Protein AF-F0X0L8-F1 (afdb_monomer)

Mean predicted aligned error: 12.53 Å

Organism: NCBI:txid890382

pLDDT: mean 79.62, std 27.13, range [22.81, 98.81]

Structure (mmCIF, N/CA/C/O backbone):
data_AF-F0X0L8-F1
#
_entry.id   AF-F0X0L8-F1
#
loop_
_atom_site.group_PDB
_atom_site.id
_atom_site.type_symbol
_atom_site.label_atom_id
_atom_site.label_alt_id
_atom_site.label_comp_id
_atom_site.label_asym_id
_atom_site.label_entity_id
_atom_site.label_seq_id
_atom_site.pdbx_PDB_ins_code
_atom_site.Cartn_x
_atom_site.Cartn_y
_atom_site.Cartn_z
_atom_site.occupancy
_atom_site.B_iso_or_equiv
_atom_site.auth_seq_id
_atom_site.auth_comp_id
_atom_site.auth_asym_id
_atom_site.auth_atom_id
_atom_site.pdbx_PDB_model_num
ATOM 1 N N . MET A 1 1 ? -3.063 -0.002 -19.877 1.00 47.66 1 MET A N 1
ATOM 2 C CA . MET A 1 1 ? -3.291 -0.248 -18.435 1.00 47.66 1 MET A CA 1
ATOM 3 C C . MET A 1 1 ? -3.030 1.032 -17.663 1.00 47.66 1 MET A C 1
ATOM 5 O O . MET A 1 1 ? -2.206 1.829 -18.097 1.00 47.66 1 MET A O 1
ATOM 9 N N . HIS A 1 2 ? -3.785 1.266 -16.589 1.00 59.00 2 HIS A N 1
ATOM 10 C CA . HIS A 1 2 ? -3.828 2.548 -15.883 1.00 59.00 2 HIS A CA 1
ATOM 11 C C . HIS A 1 2 ? -3.163 2.457 -14.509 1.00 59.00 2 HIS A C 1
ATOM 13 O O . HIS A 1 2 ? -3.175 1.407 -13.874 1.00 59.00 2 HIS A O 1
ATOM 19 N N . GLN A 1 3 ? -2.627 3.589 -14.055 1.00 77.38 3 GLN A N 1
ATOM 20 C CA . GLN A 1 3 ? -2.210 3.809 -12.673 1.00 77.38 3 GLN A CA 1
ATOM 21 C C . GLN A 1 3 ? -3.368 3.489 -11.712 1.00 77.38 3 GLN A C 1
ATOM 23 O O . GLN A 1 3 ? -4.482 3.968 -11.921 1.00 77.38 3 GLN A O 1
ATOM 28 N N . LEU A 1 4 ? -3.102 2.710 -10.660 1.00 84.19 4 LEU A N 1
ATOM 29 C CA . LEU A 1 4 ? -4.061 2.517 -9.571 1.00 84.19 4 LEU A CA 1
ATOM 30 C C . LEU A 1 4 ? -4.124 3.794 -8.725 1.00 84.19 4 LEU A C 1
ATOM 32 O O . LEU A 1 4 ? -3.080 4.292 -8.303 1.00 84.19 4 LEU A O 1
ATOM 36 N N . PHE A 1 5 ? -5.339 4.287 -8.485 1.00 86.12 5 PHE A N 1
ATOM 37 C CA . PHE A 1 5 ? -5.634 5.357 -7.531 1.00 86.12 5 PHE A CA 1
ATOM 38 C C . PHE A 1 5 ? -6.373 4.732 -6.348 1.00 86.12 5 PHE A C 1
ATOM 40 O O . PHE A 1 5 ? -7.517 4.298 -6.483 1.00 86.12 5 PHE A O 1
ATOM 47 N N . LEU A 1 6 ? -5.682 4.607 -5.221 1.00 89.00 6 LEU A N 1
ATOM 48 C CA . LEU A 1 6 ? -6.139 3.902 -4.025 1.00 89.00 6 LEU A CA 1
ATOM 49 C C . LEU A 1 6 ? -6.796 4.849 -3.019 1.00 89.00 6 LEU A C 1
ATOM 51 O O . LEU A 1 6 ? -7.653 4.420 -2.247 1.00 89.00 6 LEU A O 1
ATOM 55 N N . TYR A 1 7 ? -6.420 6.129 -3.020 1.00 89.62 7 TYR A N 1
ATOM 56 C CA . TYR A 1 7 ? -7.017 7.114 -2.119 1.00 89.62 7 TYR A CA 1
ATOM 57 C C . TYR A 1 7 ? -8.401 7.552 -2.623 1.00 89.62 7 TYR A C 1
ATOM 59 O O . TYR A 1 7 ? -8.511 8.054 -3.744 1.00 89.62 7 TYR A O 1
ATOM 67 N N . PRO A 1 8 ? -9.473 7.371 -1.827 1.00 84.69 8 PRO A N 1
ATOM 68 C CA . PRO A 1 8 ? -10.796 7.864 -2.196 1.00 84.69 8 PRO A CA 1
ATOM 69 C C . PRO A 1 8 ? -10.827 9.402 -2.126 1.00 84.69 8 PRO A C 1
ATOM 71 O O . PRO A 1 8 ? -10.055 9.983 -1.358 1.00 84.69 8 PRO A O 1
ATOM 74 N N . PRO A 1 9 ? -11.731 10.091 -2.850 1.00 82.25 9 PRO A N 1
ATOM 75 C CA . PRO A 1 9 ? -11.804 11.556 -2.853 1.00 82.25 9 PRO A CA 1
ATOM 76 C C . PRO A 1 9 ? -11.872 12.181 -1.462 1.00 82.25 9 PRO A C 1
ATOM 78 O O . PRO A 1 9 ? -11.223 13.195 -1.209 1.00 82.25 9 PRO A O 1
ATOM 81 N N . SER A 1 10 ? -12.603 11.556 -0.533 1.00 83.00 10 SER A N 1
ATOM 82 C CA . SER A 1 10 ? -12.678 12.018 0.857 1.00 83.00 10 SER A CA 1
ATOM 83 C C . SER A 1 10 ? -11.323 12.115 1.555 1.00 83.00 10 SER A C 1
ATOM 85 O O . SER A 1 10 ? -11.153 12.955 2.435 1.00 83.00 10 SER A O 1
ATOM 87 N N . ALA A 1 11 ? -10.333 11.308 1.163 1.00 83.50 11 ALA A N 1
ATOM 88 C CA . ALA A 1 11 ? -8.989 11.382 1.729 1.00 83.50 11 ALA A CA 1
ATOM 89 C C . ALA A 1 11 ? -8.299 12.724 1.423 1.00 83.50 11 ALA A C 1
ATOM 91 O O . ALA A 1 11 ? -7.366 13.114 2.123 1.00 83.50 11 ALA A O 1
ATOM 92 N N . HIS A 1 12 ? -8.782 13.456 0.417 1.00 76.50 12 HIS A N 1
ATOM 93 C CA . HIS A 1 12 ? -8.255 14.752 0.012 1.00 76.50 12 HIS A CA 1
ATOM 94 C C . HIS A 1 12 ? -9.034 15.942 0.599 1.00 76.50 12 HIS A C 1
ATOM 96 O O . HIS A 1 12 ? -8.655 17.090 0.368 1.00 76.50 12 HIS A O 1
ATOM 102 N N . ILE A 1 13 ? -10.091 15.709 1.390 1.00 70.50 13 ILE A N 1
ATOM 103 C CA . ILE A 1 13 ? -10.924 16.771 1.989 1.00 70.50 13 ILE A CA 1
ATOM 104 C C . ILE A 1 13 ? -10.069 17.791 2.752 1.00 70.50 13 ILE A C 1
ATOM 106 O O . ILE A 1 13 ? -10.220 18.998 2.563 1.00 70.50 13 ILE A O 1
ATOM 110 N N . SER A 1 14 ? -9.132 17.314 3.578 1.00 61.66 14 SER A N 1
ATOM 111 C CA . SER A 1 14 ? -8.231 18.176 4.357 1.00 61.66 14 SER A CA 1
ATOM 112 C C . SER A 1 14 ? -7.209 18.914 3.487 1.00 61.66 14 SER A C 1
ATOM 114 O O . SER A 1 14 ? -6.734 19.986 3.860 1.00 61.66 14 SER A O 1
ATOM 116 N N . MET A 1 15 ? -6.873 18.364 2.317 1.00 61.16 15 MET A N 1
ATOM 117 C CA . MET A 1 15 ? -5.943 18.970 1.367 1.00 61.16 15 MET A CA 1
ATOM 118 C C . MET A 1 15 ? -6.592 20.119 0.591 1.00 61.16 15 MET A C 1
ATOM 120 O O . MET A 1 15 ? -5.926 21.128 0.360 1.00 61.16 15 MET A O 1
ATOM 124 N N . TYR A 1 16 ? -7.868 19.981 0.227 1.00 63.75 16 TYR A N 1
ATOM 125 C CA . TYR A 1 16 ? -8.598 20.950 -0.597 1.00 63.75 16 TYR A CA 1
ATOM 126 C C . TYR A 1 16 ? -9.568 21.845 0.185 1.00 63.75 16 TYR A C 1
ATOM 128 O O . TYR A 1 16 ? -10.269 22.651 -0.423 1.00 63.75 16 TYR A O 1
ATOM 136 N N . ASN A 1 17 ? -9.608 21.727 1.517 1.00 64.94 17 ASN A N 1
ATOM 137 C CA . ASN A 1 17 ? -10.509 22.481 2.396 1.00 64.94 17 ASN A CA 1
ATOM 138 C C . ASN A 1 17 ? -11.982 22.409 1.939 1.00 64.94 17 ASN A C 1
ATOM 140 O O . ASN A 1 17 ? -12.717 23.398 1.978 1.00 64.94 17 ASN A O 1
ATOM 144 N N . THR A 1 18 ? -12.393 21.243 1.436 1.00 67.19 18 THR A N 1
ATOM 145 C CA . THR A 1 18 ? -13.723 21.041 0.854 1.00 67.19 18 THR A CA 1
ATOM 146 C C . THR A 1 18 ? -14.761 20.869 1.968 1.00 67.19 18 THR A C 1
ATOM 148 O O . THR A 1 18 ? -14.541 20.038 2.853 1.00 67.19 18 THR A O 1
ATOM 151 N N . PRO A 1 19 ? -15.894 21.601 1.947 1.00 70.00 19 PRO A N 1
ATOM 152 C CA . PRO A 1 19 ? -16.984 21.376 2.891 1.00 70.00 19 PRO A CA 1
ATOM 153 C C . PRO A 1 19 ? -17.473 19.925 2.837 1.00 70.00 19 PRO A C 1
ATOM 155 O O . PRO A 1 19 ? -17.681 19.374 1.755 1.00 70.00 19 PRO A O 1
ATOM 158 N N . VAL A 1 20 ? -17.648 19.299 4.002 1.00 77.00 20 VAL A N 1
ATOM 159 C CA . VAL A 1 20 ? -18.110 17.910 4.094 1.00 77.00 20 VAL A CA 1
ATOM 160 C C . VAL A 1 20 ? -19.598 17.891 4.394 1.00 77.00 20 VAL A C 1
ATOM 162 O O . VAL A 1 20 ? -20.040 18.373 5.433 1.00 77.00 20 VAL A O 1
ATOM 165 N N . GLU A 1 21 ? -20.369 17.299 3.491 1.00 81.81 21 GLU A N 1
ATOM 166 C CA . GLU A 1 21 ? -21.766 16.967 3.744 1.00 81.81 21 GLU A CA 1
ATOM 167 C C . GLU A 1 21 ? -21.885 15.550 4.312 1.00 81.81 21 GLU A C 1
ATOM 169 O O . GLU A 1 21 ? -21.202 14.613 3.868 1.00 81.81 21 GLU A O 1
ATOM 174 N N . TYR A 1 22 ? -22.780 15.397 5.289 1.00 89.19 22 TYR A N 1
ATOM 175 C CA . TYR A 1 22 ? -23.050 14.134 5.966 1.00 89.19 22 TYR A CA 1
ATOM 176 C C . TYR A 1 22 ? -24.507 13.743 5.773 1.00 89.19 22 TYR A C 1
ATOM 178 O O . TYR A 1 22 ? -25.418 14.521 6.049 1.00 89.19 22 TYR A O 1
ATOM 186 N N . SER A 1 23 ? -24.727 12.515 5.310 1.00 92.69 23 SER A N 1
ATOM 187 C CA . SER A 1 23 ? -26.069 11.953 5.231 1.00 92.69 23 SER A CA 1
ATOM 188 C C . SER A 1 23 ? -26.550 11.500 6.618 1.00 92.69 23 SER A C 1
ATOM 190 O O . SER A 1 23 ? -25.725 11.185 7.484 1.00 92.69 23 SER A O 1
ATOM 192 N N . PRO A 1 24 ? -27.872 11.349 6.826 1.00 95.50 24 PRO A N 1
ATOM 193 C CA . PRO A 1 24 ? -28.408 10.779 8.064 1.00 95.50 24 PRO A CA 1
ATOM 194 C C . PRO A 1 24 ? -27.833 9.395 8.405 1.00 95.50 24 PRO A C 1
ATOM 196 O O . PRO A 1 24 ? -27.699 9.048 9.577 1.00 95.50 24 PRO A O 1
ATOM 199 N N . ALA A 1 25 ? -27.450 8.608 7.393 1.00 95.31 25 ALA A N 1
ATOM 200 C CA . ALA A 1 25 ? -26.812 7.309 7.590 1.00 95.31 25 ALA A CA 1
ATOM 201 C C . ALA A 1 25 ? -25.415 7.434 8.226 1.00 95.31 25 ALA A C 1
ATOM 203 O O . ALA A 1 25 ? -25.064 6.622 9.081 1.00 95.31 25 ALA A O 1
ATOM 204 N N . ILE A 1 26 ? -24.640 8.469 7.870 1.00 96.25 26 ILE A N 1
ATOM 205 C CA . ILE A 1 26 ? -23.345 8.748 8.510 1.00 96.25 26 ILE A CA 1
ATOM 206 C C . ILE A 1 26 ? -23.554 9.120 9.981 1.00 96.25 26 ILE A C 1
ATOM 208 O O . ILE A 1 26 ? -22.886 8.561 10.851 1.00 96.25 26 ILE A O 1
ATOM 212 N N . ASP A 1 27 ? -24.505 10.013 10.274 1.00 96.50 27 ASP A N 1
ATOM 213 C CA . ASP A 1 27 ? -24.836 10.391 11.654 1.00 96.50 27 ASP A CA 1
ATOM 214 C C . ASP A 1 27 ? -25.256 9.168 12.484 1.00 96.50 27 ASP A C 1
ATOM 216 O O . ASP A 1 27 ? -24.790 8.971 13.611 1.00 96.50 27 ASP A O 1
ATOM 220 N N . GLN A 1 28 ? -26.092 8.299 11.911 1.00 96.81 28 GLN A N 1
ATOM 221 C CA . GLN A 1 28 ? -26.521 7.064 12.557 1.00 96.81 28 GLN A CA 1
ATOM 222 C C . GLN A 1 28 ? -25.344 6.114 12.819 1.00 96.81 28 GLN A C 1
ATOM 224 O O . GLN A 1 28 ? -25.241 5.567 13.920 1.00 96.81 28 GLN A O 1
ATOM 229 N N . ALA A 1 29 ? -24.442 5.927 11.851 1.00 97.62 29 ALA A N 1
ATOM 230 C CA . ALA A 1 29 ? -23.253 5.093 12.020 1.00 97.62 29 ALA A CA 1
ATOM 231 C C . ALA A 1 29 ? -22.356 5.624 13.152 1.00 97.62 29 ALA A C 1
ATOM 2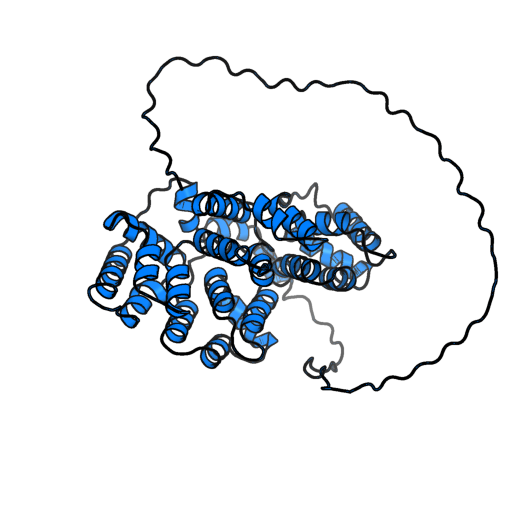33 O O . ALA A 1 29 ? -21.948 4.862 14.030 1.00 97.62 29 ALA A O 1
ATOM 234 N N . VAL A 1 30 ? -22.132 6.941 13.213 1.00 97.88 30 VAL A N 1
ATOM 235 C CA . VAL A 1 30 ? -21.371 7.592 14.293 1.00 97.88 30 VAL A CA 1
ATOM 236 C C . VAL A 1 30 ? -22.008 7.344 15.664 1.00 97.88 30 VAL A C 1
ATOM 238 O O . VAL A 1 30 ? -21.313 6.975 16.615 1.00 97.88 30 VAL A O 1
ATOM 241 N N . GLN A 1 31 ? -23.333 7.463 15.776 1.00 96.81 31 GLN A N 1
ATOM 242 C CA . GLN A 1 31 ? -24.055 7.174 17.020 1.00 96.81 31 GLN A CA 1
ATOM 243 C C . GLN A 1 31 ? -23.997 5.688 17.407 1.00 96.81 31 GLN A C 1
ATOM 245 O O . GLN A 1 31 ? -23.886 5.355 18.594 1.00 96.81 31 GLN A O 1
ATOM 250 N N . GLN A 1 32 ? -24.058 4.779 16.429 1.00 97.12 32 GLN A N 1
ATOM 251 C CA . GLN A 1 32 ? -23.905 3.342 16.659 1.00 97.12 32 GLN A CA 1
ATOM 252 C C . GLN A 1 32 ? -22.510 3.007 17.188 1.00 97.12 32 GLN A C 1
ATOM 254 O O . GLN A 1 32 ? -22.415 2.268 18.166 1.00 97.12 32 GLN A O 1
ATOM 259 N N . ILE A 1 33 ? -21.459 3.595 16.610 1.00 97.31 33 ILE A N 1
ATOM 260 C CA . ILE A 1 33 ? -20.072 3.451 17.069 1.00 97.31 33 ILE A CA 1
ATOM 261 C C . ILE A 1 33 ? -19.920 3.982 18.496 1.00 97.31 33 ILE A C 1
ATOM 263 O O . ILE A 1 33 ? -19.405 3.285 19.372 1.00 97.31 33 ILE A O 1
ATOM 267 N N . TYR A 1 34 ? -20.424 5.190 18.768 1.00 95.19 34 TYR A N 1
ATOM 268 C CA . TYR A 1 34 ? -20.374 5.773 20.109 1.00 95.19 34 TYR A CA 1
ATOM 269 C C . TYR A 1 34 ? -21.048 4.865 21.146 1.00 95.19 34 TYR A C 1
ATOM 271 O O . TYR A 1 34 ? -20.500 4.621 22.224 1.00 95.19 34 TYR A O 1
ATOM 279 N N . SER A 1 35 ? -22.216 4.322 20.795 1.00 95.00 35 SER A N 1
ATOM 280 C CA . SER A 1 35 ? -22.971 3.401 21.645 1.00 95.00 35 SER A CA 1
ATOM 281 C C . SER A 1 35 ? -22.242 2.073 21.860 1.00 95.00 35 SER A C 1
ATOM 283 O O . SER A 1 35 ? -22.194 1.595 22.990 1.00 95.00 35 SER A O 1
ATOM 285 N N . ALA A 1 36 ? -21.640 1.505 20.810 1.00 95.81 36 ALA A N 1
ATOM 286 C CA . ALA A 1 36 ? -20.872 0.260 20.881 1.00 95.81 36 ALA A CA 1
ATOM 287 C C . ALA A 1 36 ? -19.652 0.374 21.809 1.00 95.81 36 ALA A C 1
ATOM 289 O O . ALA A 1 36 ? -19.207 -0.614 22.384 1.00 95.81 36 ALA A O 1
ATOM 290 N N . CYS A 1 37 ? -19.130 1.586 21.995 1.00 93.75 37 CYS A N 1
ATOM 291 C CA . CYS A 1 37 ? -17.997 1.864 22.869 1.00 93.75 37 CYS A CA 1
ATOM 292 C C . CYS A 1 37 ? -18.387 2.438 24.252 1.00 93.75 37 CYS A C 1
ATOM 294 O O . CYS A 1 37 ? -17.522 2.999 24.947 1.00 93.75 37 CYS A O 1
ATOM 296 N N . LYS A 1 38 ? -19.663 2.369 24.658 1.00 91.06 38 LYS A N 1
ATOM 297 C CA . LYS A 1 38 ? -20.148 2.874 25.955 1.00 91.06 38 LYS A CA 1
ATOM 298 C C . LYS A 1 38 ? -19.980 1.818 27.059 1.00 91.06 38 LYS A C 1
ATOM 300 O O . LYS A 1 38 ? -20.275 0.652 26.85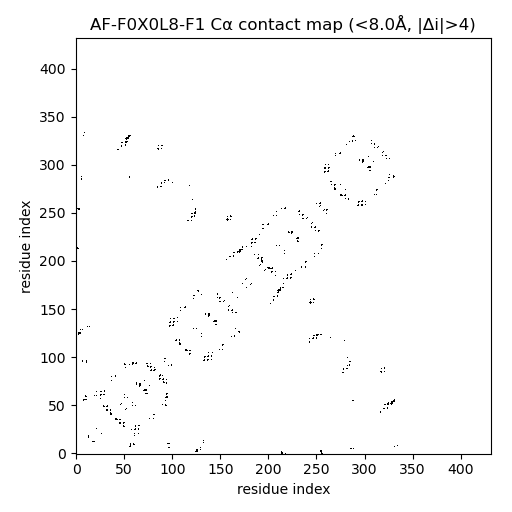2 1.00 91.06 38 LYS A O 1
ATOM 305 N N . GLY A 1 39 ? -19.565 2.242 28.258 1.00 86.69 39 GLY A N 1
ATOM 306 C CA . GLY A 1 39 ? -19.436 1.361 29.431 1.00 86.69 39 GLY A CA 1
ATOM 307 C C . GLY A 1 39 ? -18.123 0.571 29.489 1.00 86.69 39 GLY A C 1
ATOM 308 O O . GLY A 1 39 ? -17.138 0.950 28.847 1.00 86.69 39 GLY A O 1
ATOM 309 N N . PHE A 1 40 ? -18.100 -0.490 30.301 1.00 81.44 40 PHE A N 1
ATOM 310 C CA . PHE A 1 40 ? -16.988 -1.441 30.381 1.00 81.44 40 PHE A CA 1
ATOM 311 C C . PHE A 1 40 ? -17.096 -2.443 29.223 1.00 81.44 40 PHE A C 1
ATOM 313 O O . PHE A 1 40 ? -18.139 -3.062 29.048 1.00 81.44 40 PHE A O 1
ATOM 320 N N . GLY A 1 41 ? -16.032 -2.577 28.428 1.00 86.81 41 GLY A N 1
ATOM 321 C CA . GLY A 1 41 ? -16.027 -3.380 27.199 1.00 86.81 41 GLY A CA 1
ATOM 322 C C . GLY A 1 41 ? -16.401 -2.605 25.928 1.00 86.81 41 GLY A C 1
ATOM 323 O O . GLY A 1 41 ? -16.420 -1.362 25.920 1.00 86.81 41 GLY A O 1
ATOM 324 N N . THR A 1 42 ? -16.645 -3.379 24.867 1.00 94.19 42 THR A N 1
ATOM 325 C CA . THR A 1 42 ? -16.990 -2.948 23.505 1.00 94.19 42 THR A CA 1
ATOM 326 C C . THR A 1 42 ? -17.968 -3.962 22.904 1.00 94.19 42 THR A C 1
ATOM 328 O O . THR A 1 42 ? -17.788 -5.155 23.097 1.00 94.19 42 THR A O 1
ATOM 331 N N . ASP A 1 43 ? -18.996 -3.508 22.186 1.00 96.56 43 ASP A N 1
ATOM 332 C CA . ASP A 1 43 ? -19.860 -4.375 21.370 1.00 96.56 43 ASP A CA 1
ATOM 333 C C . ASP A 1 43 ? -19.228 -4.548 19.980 1.00 96.56 43 ASP A C 1
ATOM 335 O O . ASP A 1 43 ? -19.427 -3.723 19.081 1.00 96.56 43 ASP A O 1
ATOM 339 N N . GLU A 1 44 ? -18.409 -5.592 19.807 1.00 97.38 44 GLU A N 1
ATOM 340 C CA . GLU A 1 44 ? -17.635 -5.790 18.578 1.00 97.38 44 GLU A CA 1
ATOM 341 C C . GLU A 1 44 ? -18.533 -6.007 17.359 1.00 97.38 44 GLU A C 1
ATOM 343 O O . GLU A 1 44 ? -18.232 -5.495 16.282 1.00 97.38 44 GLU A O 1
ATOM 348 N N . LYS A 1 45 ? -19.658 -6.716 17.514 1.00 97.25 45 LYS A N 1
ATOM 349 C CA . LYS A 1 45 ? -20.586 -6.989 16.405 1.00 97.25 45 LYS A CA 1
ATOM 350 C C . LYS A 1 45 ? -21.223 -5.708 15.895 1.00 97.25 45 LYS A C 1
ATOM 352 O O . LYS A 1 45 ? -21.249 -5.473 14.687 1.00 97.25 45 LYS A O 1
ATOM 357 N N . ARG A 1 46 ? -21.709 -4.860 16.804 1.00 97.00 46 ARG A N 1
ATOM 358 C CA . ARG A 1 46 ? -22.278 -3.563 16.432 1.00 97.00 46 ARG A CA 1
ATOM 359 C C . ARG A 1 46 ? -21.229 -2.651 15.812 1.00 97.00 46 ARG A C 1
ATOM 361 O O . ARG A 1 46 ? -21.541 -1.938 14.863 1.00 97.00 46 ARG A O 1
ATOM 368 N N . LEU A 1 47 ? -19.995 -2.695 16.312 1.00 97.19 47 LEU A N 1
ATOM 369 C CA . LEU A 1 47 ? -18.899 -1.919 15.749 1.00 97.19 47 LEU A CA 1
ATOM 370 C C . LEU A 1 47 ? -18.566 -2.375 14.319 1.00 97.19 47 LEU A C 1
ATOM 372 O O . LEU A 1 47 ? -18.531 -1.546 13.415 1.00 97.19 47 LEU A O 1
ATOM 376 N N . ILE A 1 48 ? -18.426 -3.686 14.085 1.00 98.44 48 ILE A N 1
ATOM 377 C CA . ILE A 1 48 ? -18.245 -4.265 12.742 1.00 98.44 48 ILE A CA 1
ATOM 378 C C . ILE A 1 48 ? -19.389 -3.838 11.816 1.00 98.44 48 ILE A C 1
ATOM 380 O O . ILE A 1 48 ? -19.133 -3.403 10.694 1.00 98.44 48 ILE A O 1
ATOM 384 N N . GLN A 1 49 ? -20.638 -3.904 12.283 1.00 97.69 49 GLN A N 1
ATOM 385 C CA . GLN A 1 49 ? -21.788 -3.512 11.473 1.00 97.69 49 GLN A CA 1
ATOM 386 C C . GLN A 1 49 ? -21.754 -2.027 11.096 1.00 97.69 49 GLN A C 1
ATOM 388 O O . GLN A 1 49 ? -22.070 -1.694 9.957 1.00 97.69 49 GLN A O 1
ATOM 393 N N . ALA A 1 50 ? -21.363 -1.148 12.020 1.00 97.50 50 ALA A N 1
ATOM 394 C CA . ALA A 1 50 ? -21.403 0.296 11.812 1.00 97.50 50 ALA A CA 1
ATOM 395 C C . ALA A 1 50 ? -20.298 0.821 10.879 1.00 97.50 50 ALA A C 1
ATOM 397 O O . ALA A 1 50 ? -20.534 1.791 10.163 1.00 97.50 50 ALA A O 1
ATOM 398 N N . ILE A 1 51 ? -19.105 0.209 10.875 1.00 97.00 51 ILE A N 1
ATOM 399 C CA . ILE A 1 51 ? -17.962 0.702 10.078 1.00 97.00 51 ILE A CA 1
ATOM 400 C C . ILE A 1 51 ? -17.329 -0.354 9.163 1.00 97.00 51 ILE A C 1
ATOM 402 O O . ILE A 1 51 ? -16.945 -0.045 8.035 1.00 97.00 51 ILE A O 1
ATOM 406 N N . GLY A 1 52 ? -17.264 -1.616 9.591 1.00 97.50 52 GLY A N 1
ATOM 407 C CA . GLY A 1 52 ? -16.669 -2.708 8.813 1.00 97.50 52 GLY A CA 1
ATOM 408 C C . GLY A 1 52 ? -17.407 -2.983 7.503 1.00 97.50 52 GLY A C 1
ATOM 409 O O . GLY A 1 52 ? -16.770 -3.259 6.495 1.00 97.50 52 GLY A O 1
ATOM 410 N N . THR A 1 53 ? -18.727 -2.811 7.479 1.00 97.00 53 THR A N 1
ATOM 411 C CA . THR A 1 53 ? -19.572 -3.041 6.289 1.00 97.00 53 THR A CA 1
ATOM 412 C C . THR A 1 53 ? -19.620 -1.864 5.310 1.00 97.00 53 THR A C 1
ATOM 414 O O . THR A 1 53 ? -20.323 -1.930 4.307 1.00 97.00 53 THR A O 1
ATOM 417 N N . GLN A 1 54 ? -18.916 -0.770 5.607 1.00 96.12 54 GLN A N 1
ATOM 418 C CA . GLN A 1 54 ? -18.985 0.476 4.843 1.00 96.12 54 GLN A CA 1
ATOM 419 C C . GLN A 1 54 ? -17.866 0.564 3.795 1.00 96.12 54 GLN A C 1
ATOM 421 O O . GLN A 1 54 ? -16.794 -0.022 3.967 1.00 96.12 54 GLN A O 1
ATOM 426 N N . SER A 1 55 ? -18.099 1.320 2.721 1.00 94.00 55 SER A N 1
ATOM 427 C CA . SER A 1 55 ? -17.082 1.602 1.700 1.00 94.00 55 SER A CA 1
ATOM 428 C C . SER A 1 55 ? -15.978 2.538 2.232 1.00 94.00 55 SER A C 1
ATOM 430 O O . SER A 1 55 ? -16.210 3.231 3.232 1.00 94.00 55 SER A O 1
ATOM 432 N N . PRO A 1 56 ? -14.787 2.609 1.605 1.00 92.12 56 PRO A N 1
ATOM 433 C CA . PRO A 1 56 ? -13.714 3.496 2.064 1.00 92.12 56 PRO A CA 1
ATOM 434 C C . PRO A 1 56 ? -14.116 4.980 2.139 1.00 92.12 56 PRO A C 1
ATOM 436 O O . PRO A 1 56 ? -13.851 5.625 3.154 1.00 92.12 56 PRO A O 1
ATOM 439 N N . GLU A 1 57 ? -14.825 5.513 1.140 1.00 91.44 57 GLU A N 1
ATOM 440 C CA . GLU A 1 57 ? -15.365 6.883 1.159 1.00 91.44 57 GLU A CA 1
ATOM 441 C C . GLU A 1 57 ? -16.296 7.110 2.358 1.00 91.44 57 GLU A C 1
ATOM 443 O O . GLU A 1 57 ? -16.202 8.115 3.069 1.00 91.44 57 GLU A O 1
ATOM 448 N N . THR A 1 58 ? -17.185 6.149 2.615 1.00 93.62 58 THR A N 1
ATOM 449 C CA . THR A 1 58 ? -18.158 6.228 3.708 1.00 93.62 58 THR A CA 1
ATOM 450 C C . THR A 1 58 ? -17.461 6.188 5.069 1.00 93.62 58 THR A C 1
ATOM 452 O O . THR A 1 58 ? -17.787 6.984 5.951 1.00 93.62 58 THR A O 1
ATOM 455 N N . ARG A 1 59 ? -16.452 5.325 5.244 1.00 95.06 59 ARG A N 1
ATOM 456 C CA . ARG A 1 59 ? -15.652 5.246 6.479 1.00 95.06 59 ARG A CA 1
ATOM 457 C C . ARG A 1 59 ? -14.905 6.542 6.773 1.00 95.06 59 ARG A C 1
ATOM 459 O O . ARG A 1 59 ? -14.923 7.003 7.913 1.00 95.06 59 ARG A O 1
ATOM 466 N N . ASN A 1 60 ? -14.322 7.171 5.754 1.00 92.12 60 ASN A N 1
ATOM 467 C CA . ASN A 1 60 ? -13.653 8.462 5.914 1.00 92.12 60 ASN A CA 1
ATOM 468 C C . ASN A 1 60 ? -14.627 9.546 6.392 1.00 92.12 60 ASN A C 1
ATOM 470 O O . ASN A 1 60 ? -14.303 10.319 7.295 1.00 92.12 60 ASN A O 1
ATOM 474 N N . ARG A 1 61 ? -15.848 9.573 5.844 1.00 92.69 61 ARG A N 1
ATOM 475 C CA . ARG A 1 61 ? -16.902 10.502 6.283 1.00 92.69 61 ARG A CA 1
ATOM 476 C C . ARG A 1 61 ? -17.375 10.213 7.703 1.00 92.69 61 ARG A C 1
ATOM 478 O O . ARG A 1 61 ? -17.572 11.152 8.466 1.00 92.69 61 ARG A O 1
ATOM 485 N N . ILE A 1 62 ? -17.499 8.942 8.089 1.00 95.56 62 ILE A N 1
ATOM 486 C CA . ILE A 1 62 ? -17.791 8.547 9.476 1.00 95.56 62 ILE A CA 1
ATOM 487 C C . ILE A 1 62 ? -16.703 9.064 10.424 1.00 95.56 62 ILE A C 1
ATOM 489 O O . ILE A 1 62 ? -17.025 9.653 11.455 1.00 95.56 62 ILE A O 1
ATOM 493 N N . ALA A 1 63 ? -15.424 8.887 10.081 1.00 94.25 63 ALA A N 1
ATOM 494 C CA . ALA A 1 63 ? -14.309 9.354 10.902 1.00 94.25 63 ALA A CA 1
ATOM 495 C C . ALA A 1 63 ? -14.308 10.886 11.058 1.00 94.25 63 ALA A C 1
ATOM 497 O O . ALA A 1 63 ? -14.195 11.390 12.181 1.00 94.25 63 ALA A O 1
ATOM 498 N N . ALA A 1 64 ? -14.507 11.621 9.958 1.00 91.75 64 ALA A N 1
ATOM 499 C CA . ALA A 1 64 ? -14.622 13.080 9.967 1.00 91.75 64 ALA A CA 1
ATOM 500 C C . ALA A 1 64 ? -15.812 13.550 10.821 1.00 91.75 64 ALA A C 1
ATOM 502 O O . ALA A 1 64 ? -15.654 14.386 11.717 1.00 91.75 64 ALA A O 1
ATOM 503 N N . ARG A 1 65 ? -16.987 12.937 10.634 1.00 94.25 65 ARG A N 1
ATOM 504 C CA . ARG A 1 65 ? -18.192 13.282 11.389 1.00 94.25 65 ARG A CA 1
ATOM 505 C C . ARG A 1 65 ? -18.060 12.990 12.879 1.00 94.25 65 ARG A C 1
ATOM 507 O O . ARG A 1 65 ? -18.487 13.790 13.711 1.00 94.25 65 ARG A O 1
ATOM 514 N N . TYR A 1 66 ? -17.433 11.870 13.235 1.00 95.75 66 TYR A N 1
ATOM 515 C CA . TYR A 1 66 ? -17.158 11.527 14.628 1.00 95.75 66 TYR A CA 1
ATOM 516 C C . TYR A 1 66 ? -16.311 12.614 15.309 1.00 95.75 66 TYR A C 1
ATOM 518 O O . TYR A 1 66 ? -16.623 13.034 16.427 1.00 95.75 66 TYR A O 1
ATOM 526 N N . TYR A 1 67 ? -15.273 13.115 14.628 1.00 92.44 67 TYR A N 1
ATOM 527 C CA . TYR A 1 67 ? -14.459 14.215 15.143 1.00 92.44 67 TYR A CA 1
ATOM 528 C C . TYR A 1 67 ? -15.280 15.497 15.328 1.00 92.44 67 TYR A C 1
ATOM 530 O O . TYR A 1 67 ? -15.171 16.147 16.367 1.00 92.44 67 TYR A O 1
ATOM 538 N N . GLU A 1 68 ? -16.145 15.854 14.378 1.00 92.69 68 GLU A N 1
ATOM 539 C CA . GLU A 1 68 ? -16.999 17.038 14.509 1.00 92.69 68 GLU A CA 1
ATOM 540 C C . GLU A 1 68 ? -17.935 16.971 15.717 1.00 92.69 68 GLU A C 1
ATOM 542 O O . GLU A 1 68 ? -18.065 17.970 16.432 1.00 92.69 68 GLU A O 1
ATOM 547 N N . MET A 1 69 ? -18.551 15.810 15.955 1.00 94.44 69 MET A N 1
ATOM 548 C CA . MET A 1 69 ? -19.528 15.613 17.028 1.00 94.44 69 MET A CA 1
ATOM 549 C C . MET A 1 69 ? -18.881 15.512 18.413 1.00 94.44 69 MET A C 1
ATOM 551 O O . MET A 1 69 ? -19.432 16.027 19.383 1.00 94.44 69 MET A O 1
ATOM 555 N N . TYR A 1 70 ? -17.718 14.862 18.523 1.00 94.50 70 TYR A N 1
ATOM 556 C CA . TYR A 1 70 ? -17.117 14.523 19.821 1.00 94.50 70 TYR A CA 1
ATOM 557 C C . TYR A 1 70 ? -15.779 15.210 20.106 1.00 94.50 70 TYR A C 1
ATOM 559 O O . TYR A 1 70 ? -15.222 15.030 21.190 1.00 94.50 70 TYR A O 1
ATOM 567 N N . LYS A 1 71 ? -15.254 15.983 19.149 1.00 94.19 71 LYS A N 1
ATOM 568 C CA . LYS A 1 71 ? -13.975 16.714 19.230 1.00 94.19 71 LYS A CA 1
ATOM 569 C C . LYS A 1 71 ? -12.782 15.826 19.599 1.00 94.19 71 LYS A C 1
ATOM 571 O O . LYS A 1 71 ? -11.832 16.276 20.236 1.00 94.19 71 LYS A O 1
ATOM 576 N N . LYS A 1 72 ? -12.841 14.549 19.211 1.00 93.31 72 LYS A N 1
ATOM 577 C CA . LYS A 1 72 ? -11.781 13.547 19.389 1.00 93.31 72 LYS A CA 1
ATOM 578 C C . LYS A 1 72 ? -11.741 12.614 18.177 1.00 93.31 72 LYS A C 1
ATOM 580 O O . LYS A 1 72 ? -12.817 12.245 17.704 1.00 93.31 72 LYS A O 1
ATOM 585 N N . PRO A 1 73 ? -10.558 12.204 17.688 1.00 93.81 73 PRO A N 1
ATOM 586 C CA . PRO A 1 73 ? -10.460 11.255 16.583 1.00 93.81 73 PRO A CA 1
ATOM 587 C C . PRO A 1 73 ? -11.121 9.915 16.918 1.00 93.81 73 PRO A C 1
ATOM 589 O O . PRO A 1 73 ? -10.980 9.399 18.032 1.00 93.81 73 PRO A O 1
ATOM 592 N N . LEU A 1 74 ? -11.816 9.320 15.945 1.00 95.75 74 LEU A N 1
ATOM 593 C CA . LEU A 1 74 ? -12.431 8.003 16.124 1.00 95.75 74 LEU A CA 1
ATOM 594 C C . LEU A 1 74 ? -11.374 6.930 16.423 1.00 95.75 74 LEU A C 1
ATOM 596 O O . LEU A 1 74 ? -11.537 6.139 17.351 1.00 95.75 74 LEU A O 1
ATOM 600 N N . ALA A 1 75 ? -10.260 6.941 15.694 1.00 94.62 75 ALA A N 1
ATOM 601 C CA . ALA A 1 75 ? -9.173 5.986 15.880 1.00 94.62 75 ALA A CA 1
ATOM 602 C C . ALA A 1 75 ? -8.595 5.977 17.306 1.00 94.62 75 ALA A C 1
ATOM 604 O O . ALA A 1 75 ? -8.252 4.909 17.810 1.00 94.62 75 ALA A O 1
ATOM 605 N N . ASP A 1 76 ? -8.557 7.122 17.997 1.00 94.44 76 ASP A N 1
ATOM 606 C CA . ASP A 1 76 ? -8.128 7.189 19.400 1.00 94.44 76 ASP A CA 1
ATOM 607 C C . ASP A 1 76 ? -9.128 6.496 20.325 1.00 94.44 76 ASP A C 1
ATOM 609 O O . ASP A 1 76 ? -8.746 5.753 21.233 1.00 94.44 76 ASP A O 1
ATOM 613 N N . LYS A 1 77 ? -10.430 6.690 20.073 1.00 95.25 77 LYS A N 1
ATOM 614 C CA . LYS A 1 77 ? -11.480 5.977 20.804 1.00 95.25 77 LYS A CA 1
ATOM 615 C C . LYS A 1 77 ? -11.353 4.467 20.598 1.00 95.25 77 LYS A C 1
ATOM 617 O O . LYS A 1 77 ? -11.439 3.732 21.582 1.00 95.25 77 LYS A O 1
ATOM 622 N N . ILE A 1 78 ? -11.129 4.019 19.361 1.00 96.69 78 ILE A N 1
ATOM 623 C CA . ILE A 1 78 ? -10.945 2.600 19.031 1.00 96.69 78 ILE A CA 1
ATOM 624 C C . ILE A 1 78 ? -9.702 2.030 19.705 1.00 96.69 78 ILE A C 1
ATOM 626 O O . ILE A 1 78 ? -9.799 0.981 20.332 1.00 96.69 78 ILE A O 1
ATOM 630 N N . LYS A 1 79 ? -8.571 2.739 19.665 1.00 94.88 79 LYS A N 1
ATOM 631 C CA . LYS A 1 79 ? -7.317 2.320 20.308 1.00 94.88 79 LYS A CA 1
ATOM 632 C C . LYS A 1 79 ? -7.470 2.066 21.811 1.00 94.88 79 LYS A C 1
ATOM 634 O O . LYS A 1 79 ? -6.815 1.189 22.357 1.00 94.88 79 LYS A O 1
ATOM 639 N N . ILE A 1 80 ? -8.328 2.832 22.486 1.00 94.56 80 ILE A N 1
ATOM 640 C CA . ILE A 1 80 ? -8.629 2.642 23.915 1.00 94.56 80 ILE A CA 1
ATOM 641 C C . ILE A 1 80 ? -9.549 1.433 24.144 1.00 94.56 80 ILE A C 1
ATOM 643 O O . ILE A 1 80 ? -9.516 0.815 25.205 1.00 94.56 80 ILE A O 1
ATOM 647 N N . LYS A 1 81 ? -10.426 1.135 23.183 1.00 96.06 81 LYS A N 1
ATOM 648 C CA . LYS A 1 81 ? -11.564 0.223 23.351 1.00 96.06 81 LYS A CA 1
ATOM 649 C C . LYS A 1 81 ? -11.372 -1.164 22.762 1.00 96.06 81 LYS A C 1
ATOM 651 O O . LYS A 1 81 ? -12.069 -2.087 23.174 1.00 96.06 81 LYS A O 1
ATOM 656 N N . CYS A 1 82 ? -10.456 -1.304 21.820 1.00 95.44 82 CYS A N 1
ATOM 657 C CA . CYS A 1 82 ? -10.177 -2.543 21.118 1.00 95.44 82 CYS A CA 1
ATOM 658 C C . CYS A 1 82 ? -8.685 -2.865 21.242 1.00 95.44 82 CYS A C 1
ATOM 660 O O . CYS A 1 82 ? -7.849 -1.967 21.322 1.00 95.44 82 CYS A O 1
ATOM 662 N N . SER A 1 83 ? -8.349 -4.150 21.233 1.00 95.31 83 SER A N 1
ATOM 663 C CA . SER A 1 83 ? -6.974 -4.642 21.334 1.00 95.31 83 SER A CA 1
ATOM 664 C C . SER A 1 83 ? -6.731 -5.790 20.350 1.00 95.31 83 SER A C 1
ATOM 666 O O . SER A 1 83 ? -7.655 -6.237 19.662 1.00 95.31 83 SER A O 1
ATOM 668 N N . GLY A 1 84 ? -5.474 -6.234 20.257 1.00 97.12 84 GLY A N 1
ATOM 669 C CA . GLY A 1 84 ? -5.047 -7.275 19.318 1.00 97.12 84 GLY A CA 1
ATOM 670 C C . GLY A 1 84 ? -5.290 -6.897 17.855 1.00 97.12 84 GLY A C 1
ATOM 671 O O . GLY A 1 84 ? -5.522 -5.730 17.530 1.00 97.12 84 GLY A O 1
ATOM 672 N N . ASP A 1 85 ? -5.292 -7.898 16.977 1.00 97.81 85 ASP A N 1
ATOM 673 C CA . ASP A 1 85 ? -5.418 -7.689 15.527 1.00 97.81 85 ASP A CA 1
ATOM 674 C C . ASP A 1 85 ? -6.770 -7.094 15.134 1.00 97.81 85 ASP A C 1
ATOM 676 O O . ASP A 1 85 ? -6.856 -6.267 14.225 1.00 97.81 85 ASP A O 1
ATOM 680 N N . PHE A 1 86 ? -7.830 -7.439 15.875 1.00 98.31 86 PHE A N 1
ATOM 681 C CA . PHE A 1 86 ? -9.134 -6.795 15.728 1.00 98.31 86 PHE A CA 1
ATOM 682 C C . PHE A 1 86 ? -9.041 -5.288 15.986 1.00 98.31 86 PHE A C 1
ATOM 684 O O . PHE A 1 86 ? -9.504 -4.502 15.164 1.00 98.31 86 PHE A O 1
ATOM 691 N N . GLY A 1 87 ? -8.422 -4.873 17.097 1.00 97.69 87 GLY A N 1
ATOM 692 C CA . GLY A 1 87 ? -8.246 -3.459 17.420 1.00 97.69 87 GLY A CA 1
ATOM 693 C C . GLY A 1 87 ? -7.364 -2.728 16.415 1.00 97.69 87 GLY A C 1
ATOM 694 O O . GLY A 1 87 ? -7.696 -1.611 16.023 1.00 97.69 87 GLY A O 1
ATOM 695 N N . THR A 1 88 ? -6.292 -3.368 15.942 1.00 97.50 88 THR A N 1
ATOM 696 C CA . THR A 1 88 ? -5.424 -2.813 14.899 1.00 97.50 88 THR A CA 1
ATOM 697 C C . THR A 1 88 ? -6.185 -2.594 13.593 1.00 97.50 88 THR A C 1
ATOM 699 O O . THR A 1 88 ? -6.195 -1.473 13.090 1.00 97.50 88 THR A O 1
ATOM 702 N N . LEU A 1 89 ? -6.877 -3.607 13.066 1.00 98.56 89 LEU A N 1
ATOM 703 C CA . LEU A 1 89 ? -7.656 -3.472 11.832 1.00 98.56 89 LEU A CA 1
ATOM 704 C C . LEU A 1 89 ? -8.820 -2.484 11.989 1.00 98.56 89 LEU A C 1
ATOM 706 O O . LEU A 1 89 ? -9.062 -1.671 11.101 1.00 98.56 89 LEU A O 1
ATOM 710 N N . MET A 1 90 ? -9.507 -2.498 13.134 1.00 98.38 90 MET A N 1
ATOM 711 C CA . MET A 1 90 ? -10.580 -1.548 13.427 1.00 98.38 90 MET A CA 1
ATOM 712 C C . MET A 1 90 ? -10.061 -0.105 13.458 1.00 98.38 90 MET A C 1
ATOM 714 O O . MET A 1 90 ? -10.731 0.805 12.971 1.00 98.38 90 MET A O 1
ATOM 718 N N . GLN A 1 91 ? -8.851 0.115 13.983 1.00 97.50 91 GLN A N 1
ATOM 719 C CA . GLN A 1 91 ? -8.202 1.423 13.955 1.00 97.50 91 GLN A CA 1
ATOM 720 C C . GLN A 1 91 ? -7.876 1.846 12.516 1.00 97.50 91 GLN A C 1
ATOM 722 O O . GLN A 1 91 ? -8.170 2.981 12.154 1.00 97.50 91 GLN A O 1
ATOM 727 N N . MET A 1 92 ? -7.343 0.934 11.692 1.00 97.50 92 MET A N 1
ATOM 728 C CA . MET A 1 92 ? -7.004 1.197 10.285 1.00 97.50 92 MET A CA 1
ATOM 729 C C . MET A 1 92 ? -8.208 1.650 9.450 1.00 97.50 92 MET A C 1
ATOM 731 O O . MET A 1 92 ? -8.052 2.489 8.568 1.00 97.50 92 MET A O 1
ATOM 735 N N . ILE A 1 93 ? -9.401 1.108 9.713 1.00 96.94 93 ILE A N 1
ATOM 736 C CA . ILE A 1 93 ? -10.630 1.496 9.001 1.00 96.94 93 ILE A CA 1
ATOM 737 C C . ILE A 1 93 ? -11.368 2.682 9.642 1.00 96.94 93 ILE A C 1
ATOM 739 O O . ILE A 1 93 ? -12.404 3.101 9.132 1.00 96.94 93 ILE A O 1
ATOM 743 N N . SER A 1 94 ? -10.846 3.206 10.755 1.00 96.38 94 SER A N 1
ATOM 744 C CA . SER A 1 94 ? -11.369 4.369 11.487 1.00 96.38 94 SER A CA 1
ATOM 745 C C . SER A 1 94 ? -10.619 5.672 11.182 1.00 96.38 94 SER A C 1
ATOM 747 O O . SER A 1 94 ? -10.897 6.702 11.800 1.00 96.38 94 SER A O 1
ATOM 749 N N . THR A 1 95 ? -9.659 5.622 10.262 1.00 92.75 95 THR A N 1
ATOM 750 C CA . THR A 1 95 ? -8.895 6.752 9.720 1.00 92.75 95 THR A CA 1
ATOM 751 C C . THR A 1 95 ? -8.894 6.696 8.200 1.00 92.75 95 THR A C 1
ATOM 753 O O . THR A 1 95 ? -9.222 5.666 7.609 1.00 92.75 95 THR A O 1
ATOM 756 N N . SER A 1 96 ? -8.491 7.791 7.557 1.00 92.88 96 SER A N 1
ATOM 757 C CA . SER A 1 96 ? -8.270 7.778 6.113 1.00 92.88 96 SER A CA 1
ATOM 758 C C . SER A 1 96 ? -7.105 6.859 5.729 1.00 92.88 96 SER A C 1
ATOM 760 O O . SER A 1 96 ? -6.166 6.667 6.504 1.00 92.88 96 SER A O 1
ATOM 762 N N . LEU A 1 97 ? -7.125 6.300 4.512 1.00 94.38 97 LEU A N 1
ATOM 763 C CA . LEU A 1 97 ? -6.044 5.426 4.039 1.00 94.38 97 LEU A CA 1
ATOM 764 C C . LEU A 1 97 ? -4.645 6.088 4.113 1.00 94.38 97 LEU A C 1
ATOM 766 O O . LEU A 1 97 ? -3.729 5.422 4.596 1.00 94.38 97 LEU A O 1
ATOM 770 N N . PRO A 1 98 ? -4.447 7.378 3.758 1.00 95.25 98 PRO A N 1
ATOM 771 C CA . PRO A 1 98 ? -3.154 8.041 3.944 1.00 95.25 98 PRO A CA 1
ATOM 772 C C . PRO A 1 98 ? -2.693 8.087 5.405 1.00 95.25 98 PRO A C 1
ATOM 774 O O . PRO A 1 98 ? -1.507 7.923 5.676 1.00 95.25 98 PRO A O 1
ATOM 777 N N . GLU A 1 99 ? -3.609 8.307 6.352 1.00 95.44 99 GLU A N 1
ATOM 778 C CA . GLU A 1 99 ? -3.305 8.313 7.790 1.00 95.44 99 GLU A CA 1
ATOM 779 C C . GLU A 1 99 ? -2.945 6.916 8.293 1.00 95.44 99 GLU A C 1
ATOM 781 O O . GLU A 1 99 ? -2.005 6.759 9.073 1.00 95.44 99 GLU A O 1
ATOM 786 N N . THR A 1 100 ? -3.670 5.902 7.822 1.00 96.25 100 THR A N 1
ATOM 787 C CA . THR A 1 100 ? -3.409 4.493 8.116 1.00 96.25 100 THR A CA 1
ATOM 788 C C . THR A 1 100 ? -2.036 4.065 7.599 1.00 96.25 100 THR A C 1
ATOM 790 O O . THR A 1 100 ? -1.259 3.448 8.327 1.00 96.25 100 THR A O 1
ATOM 793 N N . GLU A 1 101 ? -1.704 4.415 6.358 1.00 97.31 101 GLU A N 1
ATOM 794 C CA . GLU A 1 101 ? -0.427 4.071 5.733 1.00 97.31 101 GLU A CA 1
ATOM 795 C C . GLU A 1 101 ? 0.747 4.841 6.336 1.00 97.31 101 GLU A C 1
ATOM 797 O O . GLU A 1 101 ? 1.823 4.271 6.518 1.00 97.31 101 GLU A O 1
ATOM 802 N N . ALA A 1 102 ? 0.553 6.111 6.695 1.00 97.50 102 ALA A N 1
ATOM 803 C CA . ALA A 1 102 ? 1.559 6.897 7.396 1.00 97.50 102 ALA A CA 1
ATOM 804 C C . ALA A 1 102 ? 1.884 6.303 8.776 1.00 97.50 102 ALA A C 1
ATOM 806 O O . ALA A 1 102 ? 3.059 6.118 9.106 1.00 97.50 102 ALA A O 1
ATOM 807 N N . LEU A 1 103 ? 0.864 5.913 9.548 1.00 95.75 103 LEU A N 1
ATOM 808 C CA . LEU A 1 103 ? 1.055 5.214 10.818 1.00 95.75 103 LEU A CA 1
ATOM 809 C C . LEU A 1 103 ? 1.733 3.850 10.622 1.00 95.75 103 LEU A C 1
ATOM 811 O O . LEU A 1 103 ? 2.627 3.489 11.392 1.00 95.75 103 LEU A O 1
ATOM 815 N N . ALA A 1 104 ? 1.335 3.096 9.594 1.00 96.94 104 ALA A N 1
ATOM 816 C CA . ALA A 1 104 ? 1.924 1.800 9.271 1.00 96.94 104 ALA A CA 1
ATOM 817 C C . ALA A 1 104 ? 3.418 1.923 8.935 1.00 96.94 104 ALA A C 1
ATOM 819 O O . ALA A 1 104 ? 4.213 1.152 9.473 1.00 96.94 104 ALA A O 1
ATOM 820 N N . LEU A 1 105 ? 3.805 2.924 8.135 1.00 97.69 105 LEU A N 1
ATOM 821 C CA . LEU A 1 105 ? 5.206 3.250 7.854 1.00 97.69 105 LEU A CA 1
ATOM 822 C C . LEU A 1 105 ? 5.952 3.657 9.120 1.00 97.69 105 LEU A C 1
ATOM 824 O O . LEU A 1 105 ? 7.014 3.115 9.391 1.00 97.69 105 LEU A O 1
ATOM 828 N N . HIS A 1 106 ? 5.376 4.545 9.934 1.00 96.50 106 HIS A N 1
ATOM 829 C CA . HIS A 1 106 ? 6.022 4.997 11.166 1.00 96.50 106 HIS A CA 1
ATOM 830 C C . HIS A 1 106 ? 6.329 3.829 12.109 1.00 96.50 106 HIS A C 1
ATOM 832 O O . HIS A 1 106 ? 7.391 3.775 12.722 1.00 96.50 106 HIS A O 1
ATOM 838 N N . GLN A 1 107 ? 5.402 2.877 12.216 1.00 94.75 107 GLN A N 1
ATOM 839 C CA . GLN A 1 107 ? 5.605 1.660 12.995 1.00 94.75 107 GLN A CA 1
ATOM 840 C C . GLN A 1 107 ? 6.585 0.687 12.331 1.00 94.75 107 GLN A C 1
ATOM 842 O O . GLN A 1 107 ? 7.290 -0.015 13.046 1.00 94.75 107 GLN A O 1
ATOM 847 N N . ALA A 1 108 ? 6.613 0.611 10.997 1.00 95.69 108 ALA A N 1
ATOM 848 C CA . ALA A 1 108 ? 7.551 -0.229 10.251 1.00 95.69 108 ALA A CA 1
ATOM 849 C C . ALA A 1 108 ? 9.006 0.220 10.430 1.00 95.69 108 ALA A C 1
ATOM 851 O O . ALA A 1 108 ? 9.905 -0.600 10.309 1.00 95.69 108 ALA A O 1
ATOM 852 N N . THR A 1 109 ? 9.216 1.502 10.722 1.00 95.31 109 THR A N 1
ATOM 853 C CA . THR A 1 109 ? 10.524 2.148 10.890 1.00 95.31 109 THR A CA 1
ATOM 854 C C . THR A 1 109 ? 10.849 2.458 12.353 1.00 95.31 109 THR A C 1
ATOM 856 O O . THR A 1 109 ? 11.593 3.390 12.648 1.00 95.31 109 THR A O 1
ATOM 859 N N . LYS A 1 110 ? 10.185 1.795 13.305 1.00 91.56 110 LYS A N 1
ATOM 860 C CA . LYS A 1 110 ? 10.375 2.052 14.736 1.00 91.56 110 LYS A CA 1
ATOM 861 C C . LYS A 1 110 ? 10.919 0.811 15.426 1.00 91.56 110 LYS A C 1
ATOM 863 O O . LYS A 1 110 ? 10.281 -0.235 15.408 1.00 91.56 110 LYS A O 1
ATOM 868 N N . GLY A 1 111 ? 12.005 0.990 16.174 1.00 86.69 111 GLY A N 1
ATOM 869 C CA . GLY A 1 111 ? 12.602 -0.058 16.998 1.00 86.69 111 GLY A CA 1
ATOM 870 C C . GLY A 1 111 ? 13.865 -0.629 16.364 1.00 86.69 111 GLY A C 1
ATOM 871 O O . GLY A 1 111 ? 14.551 0.062 15.620 1.00 86.69 111 GLY A O 1
ATOM 872 N N . LEU A 1 112 ? 14.202 -1.867 16.723 1.00 80.25 112 LEU A N 1
ATOM 873 C CA . LEU A 1 112 ? 15.345 -2.566 16.142 1.00 80.25 112 LEU A CA 1
ATOM 874 C C . LEU A 1 112 ? 14.916 -3.238 14.836 1.00 80.25 112 LEU A C 1
ATOM 876 O O . LEU A 1 112 ? 14.107 -4.164 14.859 1.00 80.25 112 LEU A O 1
ATOM 880 N N . GLY A 1 113 ? 15.493 -2.777 13.728 1.00 87.00 113 GLY A N 1
ATOM 881 C CA . GLY A 1 113 ? 15.172 -3.244 12.382 1.00 87.00 113 GLY A CA 1
ATOM 882 C C . GLY A 1 113 ? 13.997 -2.498 11.750 1.00 87.00 113 GLY A C 1
ATOM 883 O O . GLY A 1 113 ? 13.290 -1.728 12.400 1.00 87.00 113 GLY A O 1
ATOM 884 N N . THR A 1 114 ? 13.798 -2.754 10.463 1.00 94.00 114 THR A N 1
ATOM 885 C CA . THR A 1 114 ? 12.740 -2.158 9.650 1.00 94.00 114 THR A CA 1
ATOM 886 C C . THR A 1 114 ? 11.857 -3.281 9.108 1.00 94.00 114 THR A C 1
ATOM 888 O O . THR A 1 114 ? 12.340 -4.375 8.849 1.00 94.00 114 THR A O 1
ATOM 891 N N . ASN A 1 115 ? 10.552 -3.056 8.942 1.00 95.06 115 ASN A N 1
ATOM 892 C CA . ASN A 1 115 ? 9.728 -3.946 8.119 1.00 95.06 115 ASN A CA 1
ATOM 893 C C . ASN A 1 115 ? 9.778 -3.456 6.663 1.00 95.06 115 ASN A C 1
ATOM 895 O O . ASN A 1 115 ? 8.949 -2.643 6.235 1.00 95.06 115 ASN A O 1
ATOM 899 N N . GLU A 1 116 ? 10.755 -3.944 5.895 1.00 96.00 116 GLU A N 1
ATOM 900 C CA . GLU A 1 116 ? 10.935 -3.573 4.490 1.00 96.00 116 GLU A CA 1
ATOM 901 C C . GLU A 1 116 ? 9.758 -4.035 3.626 1.00 96.00 116 GLU A C 1
ATOM 903 O O . GLU A 1 116 ? 9.386 -3.330 2.690 1.00 96.00 116 GLU A O 1
ATOM 908 N N . SER A 1 117 ? 9.125 -5.169 3.958 1.00 94.94 117 SER A N 1
ATOM 909 C CA . SER A 1 117 ? 7.951 -5.699 3.242 1.00 94.94 117 SER A CA 1
ATOM 910 C C . SER A 1 117 ? 6.816 -4.680 3.199 1.00 94.94 117 SER A C 1
ATOM 912 O O . SER A 1 117 ? 6.323 -4.324 2.125 1.00 94.94 117 SER A O 1
ATOM 914 N N . LEU A 1 118 ? 6.469 -4.143 4.368 1.00 95.62 118 LEU A N 1
ATOM 915 C CA . LEU A 1 118 ? 5.426 -3.142 4.526 1.00 95.62 118 LEU A CA 1
ATOM 916 C C . LEU A 1 118 ? 5.819 -1.813 3.866 1.00 95.62 118 LEU A C 1
ATOM 918 O O . LEU A 1 118 ? 4.994 -1.189 3.201 1.00 95.62 118 LEU A O 1
ATOM 922 N N . CYS A 1 119 ? 7.087 -1.402 3.977 1.00 97.25 119 CYS A N 1
ATOM 923 C CA . CYS A 1 119 ? 7.586 -0.206 3.294 1.00 97.25 119 CYS A CA 1
ATOM 924 C C . CYS A 1 119 ? 7.467 -0.330 1.768 1.00 97.25 119 CYS A C 1
ATOM 926 O O . CYS A 1 119 ? 6.973 0.587 1.113 1.00 97.25 119 CYS A O 1
ATOM 928 N N . ILE A 1 120 ? 7.864 -1.473 1.203 1.00 97.38 120 ILE A N 1
ATOM 929 C CA . ILE A 1 120 ? 7.759 -1.772 -0.230 1.00 97.38 120 ILE A CA 1
ATOM 930 C C . ILE A 1 120 ? 6.297 -1.760 -0.671 1.00 97.38 120 ILE A C 1
ATOM 932 O O . ILE A 1 120 ? 5.947 -1.051 -1.612 1.00 97.38 120 ILE A O 1
ATOM 936 N N . GLN A 1 121 ? 5.432 -2.496 0.030 1.00 95.38 121 GLN A N 1
ATOM 937 C CA . GLN A 1 121 ? 4.006 -2.565 -0.286 1.00 95.38 121 GLN A CA 1
ATOM 938 C C . GLN A 1 121 ? 3.369 -1.175 -0.317 1.00 95.38 121 GLN A C 1
ATOM 940 O O . GLN A 1 121 ? 2.550 -0.899 -1.194 1.00 95.38 121 GLN A O 1
ATOM 945 N N . ILE A 1 122 ? 3.740 -0.316 0.636 1.00 96.31 122 ILE A N 1
ATOM 946 C CA . ILE A 1 122 ? 3.142 1.003 0.783 1.00 96.31 122 ILE A CA 1
ATOM 947 C C . ILE A 1 122 ? 3.690 1.986 -0.263 1.00 96.31 122 ILE A C 1
ATOM 949 O O . ILE A 1 122 ? 2.910 2.694 -0.904 1.00 96.31 122 ILE A O 1
ATOM 953 N N . LEU A 1 123 ? 5.010 2.044 -0.452 1.00 95.94 123 LEU A N 1
ATOM 954 C CA . LEU A 1 123 ? 5.670 3.073 -1.264 1.00 95.94 123 LEU A CA 1
ATOM 955 C C . LEU A 1 123 ? 5.654 2.777 -2.769 1.00 95.94 123 LEU A C 1
ATOM 957 O O . LEU A 1 123 ? 5.597 3.715 -3.567 1.00 95.94 123 LEU A O 1
ATOM 961 N N . SER A 1 124 ? 5.680 1.505 -3.172 1.00 93.19 124 SER A N 1
ATOM 962 C CA . SER A 1 124 ? 5.802 1.133 -4.581 1.00 93.19 124 SER A CA 1
ATOM 963 C C . SER A 1 124 ? 4.550 1.457 -5.399 1.00 93.19 124 SER A C 1
ATOM 965 O O . SER A 1 124 ? 3.415 1.262 -4.964 1.00 93.19 124 SER A O 1
ATOM 967 N N . GLY A 1 125 ? 4.775 1.923 -6.632 1.00 83.94 125 GLY A N 1
ATOM 968 C CA . GLY A 1 125 ? 3.737 2.064 -7.652 1.00 83.94 125 GLY A CA 1
ATOM 969 C C . GLY A 1 125 ? 2.767 3.229 -7.456 1.00 83.94 125 GLY A C 1
ATOM 970 O O . GLY A 1 125 ? 1.803 3.303 -8.208 1.00 83.94 125 GLY A O 1
ATOM 971 N N . ARG A 1 126 ? 2.999 4.148 -6.510 1.00 89.31 126 ARG A N 1
ATOM 972 C CA . ARG A 1 126 ? 2.123 5.309 -6.270 1.00 89.31 126 ARG A CA 1
ATOM 973 C C . ARG A 1 126 ? 2.142 6.348 -7.389 1.00 89.31 126 ARG A C 1
ATOM 975 O O . ARG A 1 126 ? 3.151 6.524 -8.078 1.00 89.31 126 ARG A O 1
ATOM 982 N N . SER A 1 127 ? 1.039 7.083 -7.513 1.00 89.56 127 SER A N 1
ATOM 983 C CA . SER A 1 127 ? 1.014 8.338 -8.265 1.00 89.56 127 SER A CA 1
ATOM 984 C C . SER A 1 127 ? 1.744 9.459 -7.507 1.00 89.56 127 SER A C 1
ATOM 986 O O . SER A 1 127 ? 1.930 9.389 -6.289 1.00 89.56 127 SER A O 1
ATOM 988 N N . ASN A 1 128 ? 2.138 10.521 -8.218 1.00 90.38 128 ASN A N 1
ATOM 989 C CA . ASN A 1 128 ? 2.776 11.689 -7.596 1.00 90.38 128 ASN A CA 1
ATOM 990 C C . ASN A 1 128 ? 1.874 12.336 -6.539 1.00 90.38 128 ASN A C 1
ATOM 992 O O . ASN A 1 128 ? 2.352 12.722 -5.476 1.00 90.38 128 ASN A O 1
ATOM 996 N N . GLU A 1 129 ? 0.576 12.425 -6.824 1.00 89.25 129 GLU A 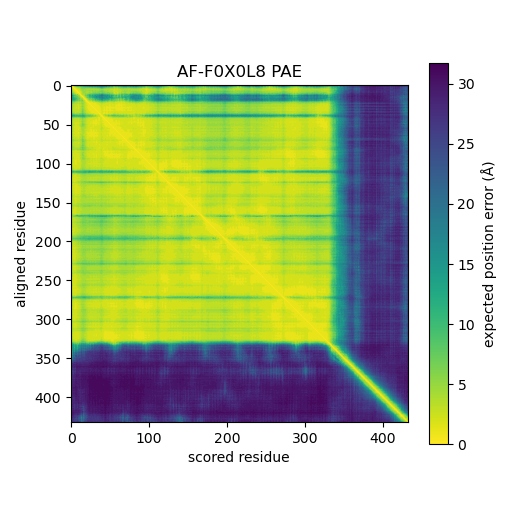N 1
ATOM 997 C CA . GLU A 1 129 ? -0.420 13.012 -5.931 1.00 89.25 129 GLU A CA 1
ATOM 998 C C . GLU A 1 129 ? -0.552 12.213 -4.627 1.00 89.25 129 GLU A C 1
ATOM 1000 O O . GLU A 1 129 ? -0.423 12.772 -3.539 1.00 89.25 129 GLU A O 1
ATOM 1005 N N . GLU A 1 130 ? -0.712 10.890 -4.715 1.00 92.00 130 GLU A N 1
ATOM 1006 C CA . GLU A 1 130 ? -0.812 10.030 -3.529 1.00 92.00 130 GLU A CA 1
ATOM 1007 C C . GLU A 1 130 ? 0.493 9.997 -2.730 1.00 92.00 130 GLU A C 1
ATOM 1009 O O . GLU A 1 130 ? 0.469 9.950 -1.499 1.00 92.00 130 GLU A O 1
ATOM 1014 N N . MET A 1 131 ? 1.647 10.033 -3.407 1.00 94.75 131 MET A N 1
ATOM 1015 C CA . MET A 1 131 ? 2.937 10.100 -2.724 1.00 94.75 131 MET A CA 1
ATOM 1016 C C . MET A 1 131 ? 3.089 11.420 -1.958 1.00 94.75 131 MET A C 1
ATOM 1018 O O . MET A 1 131 ? 3.507 11.414 -0.800 1.00 94.75 131 MET A O 1
ATOM 1022 N N . GLN A 1 132 ? 2.709 12.549 -2.562 1.00 93.38 132 GLN A N 1
ATOM 1023 C CA . GLN A 1 132 ? 2.720 13.852 -1.893 1.00 93.38 132 GLN A CA 1
ATOM 1024 C C . GLN A 1 132 ? 1.761 13.886 -0.700 1.00 93.38 132 GLN A C 1
ATOM 1026 O O . GLN A 1 132 ? 2.156 14.333 0.381 1.00 93.38 132 GLN A O 1
ATOM 1031 N N . LEU A 1 133 ? 0.537 13.373 -0.866 1.00 93.06 133 LEU A N 1
ATOM 1032 C CA . LEU A 1 133 ? -0.430 13.303 0.224 1.00 93.06 133 LEU A CA 1
ATOM 1033 C C . LEU A 1 133 ? 0.082 12.416 1.363 1.00 93.06 133 LEU A C 1
ATOM 1035 O O . LEU A 1 133 ? 0.043 12.846 2.513 1.00 93.06 133 LEU A O 1
ATOM 1039 N N . LEU A 1 134 ? 0.651 11.239 1.068 1.00 96.06 134 LEU A N 1
ATOM 1040 C CA . LEU A 1 134 ? 1.259 10.397 2.102 1.00 96.06 134 LEU A CA 1
ATOM 1041 C C . LEU A 1 134 ? 2.355 11.154 2.856 1.00 96.06 134 LEU A C 1
ATOM 1043 O O . LEU A 1 134 ? 2.353 11.157 4.083 1.00 96.06 134 LEU A O 1
ATOM 1047 N N . ARG A 1 135 ? 3.303 11.772 2.141 1.00 96.56 135 ARG A N 1
ATOM 1048 C CA . ARG A 1 135 ? 4.435 12.475 2.763 1.00 96.56 135 ARG A CA 1
ATOM 1049 C C . ARG A 1 135 ? 3.955 13.576 3.706 1.00 96.56 135 ARG A C 1
ATOM 1051 O O . ARG A 1 135 ? 4.459 13.680 4.824 1.00 96.56 135 ARG A O 1
ATOM 1058 N N . ARG A 1 136 ? 2.957 14.357 3.282 1.00 95.25 136 ARG A N 1
ATOM 1059 C CA . ARG A 1 136 ? 2.338 15.398 4.110 1.00 95.25 136 ARG A CA 1
ATOM 1060 C C . ARG A 1 136 ? 1.648 14.805 5.336 1.00 95.25 136 ARG A C 1
ATOM 1062 O O . ARG A 1 136 ? 1.870 15.284 6.443 1.00 95.25 136 ARG A O 1
ATOM 1069 N N . THR A 1 137 ? 0.847 13.758 5.156 1.00 95.50 137 THR A N 1
ATOM 1070 C CA . THR A 1 137 ? 0.143 13.093 6.260 1.00 95.50 137 THR A CA 1
ATOM 1071 C C . THR A 1 137 ? 1.116 12.479 7.264 1.00 95.50 137 THR A C 1
ATOM 1073 O O . THR A 1 137 ? 0.946 12.657 8.468 1.00 95.50 137 THR A O 1
ATOM 1076 N N . PHE A 1 138 ? 2.186 11.843 6.788 1.00 97.19 138 PHE A N 1
ATOM 1077 C CA . PHE A 1 138 ? 3.252 11.307 7.630 1.00 97.19 138 PHE A CA 1
ATOM 1078 C C . PHE A 1 138 ? 3.929 12.398 8.461 1.00 97.19 138 PHE A C 1
ATOM 1080 O O . PHE A 1 138 ? 4.094 12.230 9.671 1.00 97.19 138 PHE A O 1
ATOM 1087 N N . PHE A 1 139 ? 4.263 13.537 7.847 1.00 96.94 139 PHE A N 1
ATOM 1088 C CA . PHE A 1 139 ? 4.817 14.678 8.572 1.00 96.94 139 PHE A CA 1
ATOM 1089 C C . PHE A 1 139 ? 3.844 15.202 9.635 1.00 96.94 139 PHE A C 1
ATOM 1091 O O . PHE A 1 139 ? 4.241 15.393 10.780 1.00 96.94 139 PHE A O 1
ATOM 1098 N N . ASN A 1 140 ? 2.563 15.360 9.296 1.00 94.44 140 ASN A N 1
ATOM 1099 C CA . ASN A 1 140 ? 1.548 15.846 10.234 1.00 94.44 140 ASN A CA 1
ATOM 1100 C C . ASN A 1 140 ? 1.368 14.922 11.449 1.00 94.44 140 ASN A C 1
ATOM 1102 O O . ASN A 1 140 ? 1.144 15.406 12.554 1.00 94.44 140 ASN A O 1
ATOM 1106 N N . GLN A 1 141 ? 1.452 13.603 11.255 1.00 93.38 141 GLN A N 1
ATOM 1107 C CA . GLN A 1 141 ? 1.261 12.625 12.330 1.00 93.38 141 GLN A CA 1
ATOM 1108 C C . GLN A 1 141 ? 2.504 12.414 13.199 1.00 93.38 141 GLN A C 1
ATOM 1110 O O . GLN A 1 141 ? 2.378 12.059 14.368 1.00 93.38 141 GLN A O 1
ATOM 1115 N N . THR A 1 142 ? 3.700 12.560 12.625 1.00 95.56 142 THR A N 1
ATOM 1116 C CA . THR A 1 142 ? 4.952 12.136 13.279 1.00 95.56 142 THR A CA 1
ATOM 1117 C C . THR A 1 142 ? 5.918 13.279 13.578 1.00 95.56 142 THR A C 1
ATOM 1119 O O . THR A 1 142 ? 6.880 13.078 14.318 1.00 95.56 142 THR A O 1
ATOM 1122 N N . GLY A 1 143 ? 5.713 14.452 12.972 1.00 96.62 143 GLY A N 1
ATOM 1123 C CA . GLY A 1 143 ? 6.644 15.580 13.011 1.00 96.62 143 GLY A CA 1
ATOM 1124 C C . GLY A 1 143 ? 7.940 15.368 12.219 1.00 96.62 143 GLY A C 1
ATOM 1125 O O . GLY A 1 143 ? 8.861 16.173 12.341 1.00 96.62 143 GLY A O 1
ATOM 1126 N N . LYS A 1 144 ? 8.057 14.292 11.425 1.00 96.50 144 LYS A N 1
ATOM 1127 C CA . LYS A 1 144 ? 9.285 13.922 10.698 1.00 96.50 144 LYS A CA 1
ATOM 1128 C C . LYS A 1 144 ? 9.026 13.802 9.198 1.00 96.50 144 LYS A C 1
ATOM 1130 O O . LYS A 1 144 ? 7.974 13.324 8.787 1.00 96.50 144 LYS A O 1
ATOM 1135 N N . ASP A 1 145 ? 9.983 14.215 8.364 1.00 96.88 145 ASP A N 1
ATOM 1136 C CA . ASP A 1 145 ? 9.883 14.004 6.913 1.00 96.88 145 ASP A CA 1
ATOM 1137 C C . ASP A 1 145 ? 10.100 12.521 6.576 1.00 96.88 145 ASP A C 1
ATOM 1139 O O . ASP A 1 145 ? 11.063 11.895 7.026 1.00 96.88 145 ASP A O 1
ATOM 1143 N N . LEU A 1 146 ? 9.203 11.964 5.759 1.00 97.50 146 LEU A N 1
ATOM 1144 C CA . LEU A 1 146 ? 9.240 10.552 5.380 1.00 97.50 146 LEU A CA 1
ATOM 1145 C C . LEU A 1 146 ? 10.535 10.173 4.648 1.00 97.50 146 LEU A C 1
ATOM 1147 O O . LEU A 1 146 ? 11.052 9.081 4.843 1.00 97.50 146 LEU A O 1
ATOM 1151 N N . SER A 1 147 ? 11.086 11.067 3.829 1.00 96.81 147 SER A N 1
ATOM 1152 C CA . SER A 1 147 ? 12.325 10.825 3.080 1.00 96.81 147 SER A CA 1
ATOM 1153 C C . SER A 1 147 ? 13.524 10.783 4.017 1.00 96.81 147 SER A C 1
ATOM 1155 O O . SER A 1 147 ? 14.411 9.959 3.826 1.00 96.81 147 SER A O 1
ATOM 1157 N N . VAL A 1 148 ? 13.537 11.627 5.054 1.00 97.00 148 VAL A N 1
ATOM 1158 C CA . VAL A 1 148 ? 14.561 11.585 6.109 1.00 97.00 148 VAL A CA 1
ATOM 1159 C C . VAL A 1 148 ? 14.514 10.254 6.856 1.00 97.00 148 VAL A C 1
ATOM 1161 O O . VAL A 1 148 ? 15.559 9.632 7.026 1.00 97.00 148 VAL A O 1
ATOM 1164 N N . ILE A 1 149 ? 13.317 9.792 7.237 1.00 97.31 149 ILE A N 1
ATOM 1165 C CA . ILE A 1 149 ? 13.143 8.486 7.887 1.00 97.31 149 ILE A CA 1
ATOM 1166 C C . ILE A 1 149 ? 13.592 7.352 6.967 1.00 97.31 149 ILE A C 1
ATOM 1168 O O . ILE A 1 149 ? 14.466 6.574 7.327 1.00 97.31 149 ILE A O 1
ATOM 1172 N N . MET A 1 150 ? 13.072 7.271 5.744 1.00 97.25 150 MET A N 1
ATOM 1173 C CA . MET A 1 150 ? 13.445 6.179 4.844 1.00 97.25 150 MET A CA 1
ATOM 1174 C C . MET A 1 150 ? 14.940 6.198 4.508 1.00 97.25 150 MET A C 1
ATOM 1176 O O . MET A 1 150 ? 15.550 5.141 4.367 1.00 97.25 150 MET A O 1
ATOM 1180 N N . ASN A 1 151 ? 15.566 7.375 4.443 1.00 96.94 151 ASN A N 1
ATOM 1181 C CA . ASN A 1 151 ? 17.006 7.488 4.255 1.00 96.94 151 ASN A CA 1
ATOM 1182 C C . ASN A 1 151 ? 17.818 6.950 5.447 1.00 96.94 151 ASN A C 1
ATOM 1184 O O . ASN A 1 151 ? 18.917 6.447 5.218 1.00 96.94 151 ASN A O 1
ATOM 1188 N N . SER A 1 152 ? 17.336 7.046 6.692 1.00 95.94 152 SER A N 1
ATOM 1189 C CA . SER A 1 152 ? 18.034 6.465 7.852 1.00 95.94 152 SER A CA 1
ATOM 1190 C C . SER A 1 152 ? 17.793 4.964 8.000 1.00 95.94 152 SER A C 1
ATOM 1192 O O . SER A 1 152 ? 18.697 4.251 8.419 1.00 95.94 152 SER A O 1
ATOM 1194 N N . GLU A 1 153 ? 16.606 4.495 7.621 1.00 96.44 153 GLU A N 1
ATOM 1195 C CA . GLU A 1 153 ? 16.144 3.118 7.852 1.00 96.44 153 GLU A CA 1
ATOM 1196 C C . GLU A 1 153 ? 16.532 2.142 6.736 1.00 96.44 153 GLU A C 1
ATOM 1198 O O . GLU A 1 153 ? 16.507 0.932 6.917 1.00 96.44 153 GLU A O 1
ATOM 1203 N N . THR A 1 154 ? 16.901 2.647 5.559 1.00 95.94 154 THR A N 1
ATOM 1204 C CA . THR A 1 154 ? 17.285 1.804 4.418 1.00 95.94 154 THR A CA 1
ATOM 1205 C C . THR A 1 154 ? 18.786 1.871 4.145 1.00 95.94 154 THR A C 1
ATOM 1207 O O . THR A 1 154 ? 19.504 2.735 4.653 1.00 95.94 154 THR A O 1
ATOM 1210 N N . SER A 1 155 ? 19.302 0.961 3.316 1.00 95.56 155 SER A N 1
ATOM 1211 C CA . SER A 1 155 ? 20.706 0.949 2.881 1.00 95.56 155 SER A CA 1
ATOM 1212 C C . SER A 1 155 ? 20.857 0.387 1.461 1.00 95.56 155 SER A C 1
ATOM 1214 O O . SER A 1 155 ? 19.887 -0.092 0.868 1.00 95.56 155 SER A O 1
ATOM 1216 N N . GLY A 1 156 ? 22.062 0.508 0.892 1.00 96.19 156 GLY A N 1
ATOM 1217 C CA . GLY A 1 156 ? 22.412 -0.054 -0.417 1.00 96.19 156 GLY A CA 1
ATOM 1218 C C . GLY A 1 156 ? 21.468 0.360 -1.550 1.00 96.19 156 GLY A C 1
ATOM 1219 O O . GLY A 1 156 ? 20.963 1.485 -1.589 1.00 96.19 156 GLY A O 1
ATOM 1220 N N . ASP A 1 157 ? 21.210 -0.566 -2.470 1.00 96.50 157 ASP A N 1
ATOM 1221 C CA . ASP A 1 157 ? 20.333 -0.313 -3.616 1.00 96.50 157 ASP A CA 1
ATOM 1222 C C . ASP A 1 157 ? 18.873 -0.145 -3.214 1.00 96.50 157 ASP A C 1
ATOM 1224 O O . ASP A 1 157 ? 18.138 0.593 -3.867 1.00 96.50 157 ASP A O 1
ATOM 1228 N N . PHE A 1 158 ? 18.454 -0.751 -2.100 1.00 97.19 158 PHE A N 1
ATOM 1229 C CA . PHE A 1 158 ? 17.101 -0.557 -1.595 1.00 97.19 158 PHE A CA 1
ATOM 1230 C C . PHE A 1 158 ? 16.863 0.912 -1.227 1.00 97.19 158 PHE A C 1
ATOM 1232 O O . PHE A 1 158 ? 15.857 1.490 -1.637 1.00 97.19 158 PHE A O 1
ATOM 1239 N N . LYS A 1 159 ? 17.841 1.562 -0.576 1.00 97.50 159 LYS A N 1
ATOM 1240 C CA . LYS A 1 159 ? 17.812 3.014 -0.352 1.00 97.50 159 LYS A CA 1
ATOM 1241 C C . LYS A 1 159 ? 17.721 3.779 -1.665 1.00 97.50 159 LYS A C 1
ATOM 1243 O O . LYS A 1 159 ? 16.852 4.634 -1.792 1.00 97.50 159 LYS A O 1
ATOM 1248 N N . LYS A 1 160 ? 18.577 3.476 -2.650 1.00 97.25 160 LYS A N 1
ATOM 1249 C CA . LYS A 1 160 ? 18.561 4.169 -3.955 1.00 97.25 160 LYS A CA 1
ATOM 1250 C C . LYS A 1 160 ? 17.162 4.124 -4.587 1.00 97.25 160 LYS A C 1
ATOM 1252 O O . LYS A 1 160 ? 16.664 5.152 -5.039 1.00 97.25 160 LYS A O 1
ATOM 1257 N N . VAL A 1 161 ? 16.514 2.957 -4.559 1.00 96.94 161 VAL A N 1
ATOM 1258 C CA . VAL A 1 161 ? 15.162 2.749 -5.096 1.00 96.94 161 VAL A CA 1
ATOM 1259 C C . VAL A 1 161 ? 14.115 3.561 -4.326 1.00 96.94 161 VAL A C 1
ATOM 1261 O O . VAL A 1 161 ? 13.358 4.316 -4.934 1.00 96.94 161 VAL A O 1
ATOM 1264 N N . ILE A 1 162 ? 14.076 3.448 -2.995 1.00 97.12 162 ILE A N 1
ATOM 1265 C CA . ILE A 1 162 ? 13.083 4.150 -2.168 1.00 97.12 162 ILE A CA 1
ATOM 1266 C C . ILE A 1 162 ? 13.241 5.669 -2.264 1.00 97.12 162 ILE A C 1
ATOM 1268 O O . ILE A 1 162 ? 12.250 6.388 -2.403 1.00 97.12 162 ILE A O 1
ATOM 1272 N N . MET A 1 163 ? 14.478 6.167 -2.238 1.00 97.06 163 MET A N 1
ATOM 1273 C CA . MET A 1 163 ? 14.736 7.599 -2.364 1.00 97.06 163 MET A CA 1
ATOM 1274 C C . MET A 1 163 ? 14.330 8.118 -3.744 1.00 97.06 163 MET A C 1
ATOM 1276 O O . MET A 1 163 ? 13.722 9.183 -3.817 1.00 97.06 163 MET A O 1
ATOM 1280 N N . ALA A 1 164 ? 14.558 7.348 -4.815 1.00 95.69 164 ALA A N 1
ATOM 1281 C CA . ALA A 1 164 ? 14.049 7.698 -6.138 1.00 95.69 164 ALA A CA 1
ATOM 1282 C C . ALA A 1 164 ? 12.515 7.813 -6.139 1.00 95.69 164 ALA A C 1
ATOM 1284 O O . ALA A 1 164 ? 11.995 8.821 -6.601 1.00 95.69 164 ALA A O 1
ATOM 1285 N N . MET A 1 165 ? 11.780 6.864 -5.546 1.00 94.88 165 MET A N 1
ATOM 1286 C CA . MET A 1 165 ? 10.308 6.938 -5.475 1.00 94.88 165 MET A CA 1
ATOM 1287 C C . MET A 1 165 ? 9.789 8.143 -4.669 1.00 94.88 165 MET A C 1
ATOM 1289 O O . MET A 1 165 ? 8.710 8.659 -4.953 1.00 94.88 165 MET A O 1
ATOM 1293 N N . LEU A 1 166 ? 10.522 8.580 -3.640 1.00 95.12 166 LEU A N 1
ATOM 1294 C CA . LEU A 1 166 ? 10.111 9.682 -2.759 1.00 95.12 166 LEU A CA 1
ATOM 1295 C C . LEU A 1 166 ? 10.485 11.070 -3.294 1.00 95.12 166 LEU A C 1
ATOM 1297 O O . LEU A 1 166 ? 9.805 12.052 -2.971 1.00 95.12 166 LEU A O 1
ATOM 1301 N N . GLN A 1 167 ? 11.582 11.157 -4.050 1.00 90.38 167 GLN A N 1
ATOM 1302 C CA . GLN A 1 167 ? 12.204 12.419 -4.458 1.00 90.38 167 GLN A CA 1
ATOM 1303 C C . GLN A 1 167 ? 12.084 12.708 -5.956 1.00 90.38 167 GLN A C 1
ATOM 1305 O O . GLN A 1 167 ? 12.088 13.880 -6.327 1.00 90.38 167 GLN A O 1
ATOM 1310 N N . ALA A 1 168 ? 11.958 11.686 -6.806 1.00 85.50 168 ALA A N 1
ATOM 1311 C CA . ALA A 1 168 ? 11.781 11.857 -8.242 1.00 85.50 168 ALA A CA 1
ATOM 1312 C C . ALA A 1 168 ? 10.291 11.719 -8.593 1.00 85.50 168 ALA A C 1
ATOM 1314 O O . ALA A 1 168 ? 9.756 10.608 -8.570 1.00 85.50 168 ALA A O 1
ATOM 1315 N N . PRO A 1 169 ? 9.582 12.823 -8.900 1.00 84.00 169 PRO A N 1
ATOM 1316 C CA . PRO A 1 169 ? 8.217 12.714 -9.386 1.00 84.00 169 PRO A CA 1
ATOM 1317 C C . PRO A 1 169 ? 8.219 11.954 -10.715 1.00 84.00 169 PRO A C 1
ATOM 1319 O O . PRO A 1 169 ? 9.003 12.256 -11.616 1.00 84.00 169 PRO A O 1
ATOM 1322 N N . ARG A 1 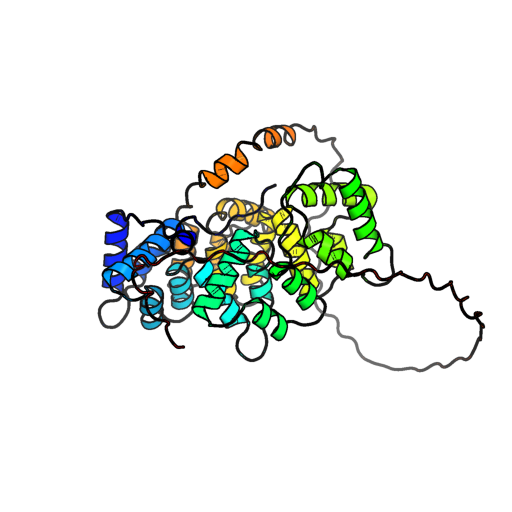170 ? 7.304 10.993 -10.855 1.00 90.69 170 ARG A N 1
ATOM 1323 C CA . ARG A 1 170 ? 7.066 10.312 -12.127 1.00 90.69 170 ARG A CA 1
ATOM 1324 C C . ARG A 1 170 ? 6.714 11.344 -13.191 1.00 90.69 170 ARG A C 1
ATOM 1326 O O . ARG A 1 170 ? 5.936 12.263 -12.923 1.00 90.69 170 ARG A O 1
ATOM 1333 N N . GLN A 1 171 ? 7.249 11.191 -14.391 1.00 92.50 171 GLN A N 1
ATOM 1334 C CA . GLN A 1 171 ? 6.958 12.106 -15.483 1.00 92.50 171 GLN A CA 1
ATOM 1335 C C . GLN A 1 171 ? 5.482 11.994 -15.886 1.00 92.50 171 GLN A C 1
ATOM 1337 O O . GLN A 1 171 ? 4.883 10.913 -15.880 1.00 92.50 171 GLN A O 1
ATOM 1342 N N . THR A 1 172 ? 4.880 13.128 -16.242 1.00 91.38 172 THR A N 1
ATOM 1343 C CA . THR A 1 172 ? 3.575 13.137 -16.907 1.00 91.38 172 THR A CA 1
ATOM 1344 C C . THR A 1 172 ? 3.773 12.681 -18.346 1.00 91.38 172 THR A C 1
ATOM 1346 O O . THR A 1 172 ? 4.684 13.154 -19.026 1.00 91.38 172 THR A O 1
ATOM 1349 N N . TYR A 1 173 ? 2.918 11.778 -18.827 1.00 93.12 173 TYR A N 1
ATOM 1350 C CA . TYR A 1 173 ? 2.990 11.343 -20.217 1.00 93.12 173 TYR A CA 1
ATOM 1351 C C . TYR A 1 173 ? 2.792 12.531 -21.165 1.00 93.12 173 TYR A C 1
ATOM 1353 O O . TYR A 1 173 ? 1.857 13.317 -21.022 1.00 93.12 173 TYR A O 1
ATOM 1361 N N . HIS A 1 174 ? 3.673 12.625 -22.152 1.00 93.69 174 HIS A N 1
ATOM 1362 C CA . HIS A 1 174 ? 3.646 13.641 -23.195 1.00 93.69 174 HIS A CA 1
ATOM 1363 C C . HIS A 1 174 ? 4.110 13.012 -24.517 1.00 93.69 174 HIS A C 1
ATOM 1365 O O . HIS A 1 174 ? 5.265 12.578 -24.569 1.00 93.69 174 HIS A O 1
ATOM 1371 N N . PRO A 1 175 ? 3.274 12.972 -25.573 1.00 93.19 175 PRO A N 1
ATOM 1372 C CA . PRO A 1 175 ? 3.589 12.269 -26.821 1.00 93.19 175 PRO A CA 1
ATOM 1373 C C . PRO A 1 175 ? 4.875 12.731 -27.519 1.00 93.19 175 PRO A C 1
ATOM 1375 O O . PRO A 1 175 ? 5.550 11.926 -28.147 1.00 93.19 175 PRO A O 1
ATOM 1378 N N . SER A 1 176 ? 5.248 14.013 -27.402 1.00 95.31 176 SER A N 1
ATOM 1379 C CA . SER A 1 176 ? 6.493 14.520 -28.010 1.00 95.31 176 SER A CA 1
ATOM 1380 C C . SER A 1 176 ? 7.768 14.130 -27.252 1.00 95.31 176 SER A C 1
ATOM 1382 O O . SER A 1 176 ? 8.856 14.230 -27.809 1.00 95.31 176 SER A O 1
ATOM 1384 N N . ILE A 1 177 ? 7.647 13.704 -25.990 1.00 94.81 177 ILE A N 1
ATOM 1385 C CA . ILE A 1 177 ? 8.775 13.260 -25.155 1.00 94.81 177 ILE A CA 1
ATOM 1386 C C . ILE A 1 177 ? 8.837 11.730 -25.162 1.00 94.81 177 ILE A C 1
ATOM 1388 O O . ILE A 1 177 ? 9.887 11.138 -25.406 1.00 94.81 177 ILE A O 1
ATOM 1392 N N . HIS A 1 178 ? 7.690 11.091 -24.945 1.00 96.44 178 HIS A N 1
ATOM 1393 C CA . HIS A 1 178 ? 7.515 9.646 -24.832 1.00 96.44 178 HIS A CA 1
ATOM 1394 C C . HIS A 1 178 ? 7.255 9.041 -26.214 1.00 96.44 178 HIS A C 1
ATOM 1396 O O . HIS A 1 178 ? 6.194 8.487 -26.485 1.00 96.44 178 HIS A O 1
ATOM 1402 N N . THR A 1 179 ? 8.219 9.241 -27.113 1.00 97.19 179 THR A N 1
ATOM 1403 C CA . THR A 1 179 ? 8.158 8.792 -28.508 1.00 97.19 179 THR A CA 1
ATOM 1404 C C . THR A 1 179 ? 8.662 7.352 -28.656 1.00 97.19 179 THR A C 1
ATOM 1406 O O . THR A 1 179 ? 9.425 6.883 -27.807 1.00 97.19 179 THR A O 1
ATOM 1409 N N . PRO A 1 180 ? 8.351 6.661 -29.771 1.00 96.94 180 PRO A N 1
ATOM 1410 C CA . PRO A 1 180 ? 8.926 5.347 -30.066 1.00 96.94 180 PRO A CA 1
ATOM 1411 C C . PRO A 1 180 ? 10.462 5.337 -30.090 1.00 96.94 180 PRO A C 1
ATOM 1413 O O . PRO A 1 180 ? 11.074 4.420 -29.554 1.00 96.94 180 PRO A O 1
ATOM 1416 N N . ALA A 1 181 ? 11.090 6.384 -30.638 1.00 97.94 181 ALA A N 1
ATOM 1417 C CA . ALA A 1 181 ? 12.549 6.516 -30.654 1.00 97.94 181 ALA A CA 1
ATOM 1418 C C . ALA A 1 181 ? 13.128 6.641 -29.236 1.00 97.94 181 ALA A C 1
ATOM 1420 O O . ALA A 1 181 ? 14.190 6.097 -28.938 1.00 97.94 181 ALA A O 1
ATOM 1421 N N . ARG A 1 182 ? 12.416 7.331 -28.334 1.00 97.75 182 ARG A N 1
ATOM 1422 C CA . ARG A 1 182 ? 12.811 7.409 -26.928 1.00 97.75 182 ARG A CA 1
ATOM 1423 C C . ARG A 1 182 ? 12.625 6.067 -26.213 1.00 97.75 182 ARG A C 1
ATOM 1425 O O . ARG A 1 182 ? 13.523 5.680 -25.471 1.00 97.75 182 ARG A O 1
ATOM 1432 N N . ALA A 1 183 ? 11.539 5.342 -26.491 1.00 97.88 183 ALA A N 1
ATOM 1433 C CA . ALA A 1 183 ? 11.330 3.986 -25.974 1.00 97.88 183 ALA A CA 1
ATOM 1434 C C . ALA A 1 183 ? 12.455 3.038 -26.406 1.00 97.88 183 ALA A C 1
ATOM 1436 O O . ALA A 1 183 ? 12.967 2.280 -25.589 1.00 97.88 183 ALA A O 1
ATOM 1437 N N . GLU A 1 184 ? 12.884 3.111 -27.665 1.00 98.25 184 GLU A N 1
ATOM 1438 C CA . GLU A 1 184 ? 14.012 2.328 -28.172 1.00 98.25 184 GLU A CA 1
ATOM 1439 C C . GLU A 1 184 ? 15.322 2.698 -27.470 1.00 98.25 184 GLU A C 1
ATOM 1441 O O . GLU A 1 184 ? 16.031 1.818 -26.981 1.00 98.25 184 GLU A O 1
ATOM 1446 N N . ALA A 1 185 ? 15.607 3.995 -27.326 1.00 98.44 185 ALA A N 1
ATOM 1447 C CA . ALA A 1 185 ? 16.787 4.464 -26.608 1.00 98.44 185 ALA A CA 1
ATOM 1448 C C . ALA A 1 185 ? 16.797 4.018 -25.133 1.00 98.44 185 ALA A C 1
ATOM 1450 O O . ALA A 1 185 ? 17.829 3.561 -24.639 1.00 98.44 185 ALA A O 1
ATOM 1451 N N . ASP A 1 186 ? 15.662 4.104 -24.433 1.00 98.44 186 ASP A N 1
ATOM 1452 C CA . ASP A 1 186 ? 15.549 3.653 -23.044 1.00 98.44 186 ASP A CA 1
ATOM 1453 C C . ASP A 1 186 ? 15.628 2.117 -22.937 1.00 98.44 186 ASP A C 1
ATOM 1455 O O . ASP A 1 186 ? 16.217 1.612 -21.983 1.00 98.44 186 ASP A O 1
ATOM 1459 N N . ALA A 1 187 ? 15.118 1.356 -23.916 1.00 98.31 187 ALA A N 1
ATOM 1460 C CA . ALA A 1 187 ? 15.251 -0.104 -23.949 1.00 98.31 187 ALA A CA 1
ATOM 1461 C C . ALA A 1 187 ? 16.720 -0.527 -24.100 1.00 98.31 187 ALA A C 1
ATOM 1463 O O . ALA A 1 187 ? 17.197 -1.392 -23.360 1.00 98.31 187 ALA A O 1
ATOM 1464 N N . ILE A 1 188 ? 17.451 0.132 -25.005 1.00 98.25 188 ILE A N 1
ATOM 1465 C CA . ILE A 1 188 ? 18.896 -0.055 -25.186 1.00 98.25 188 ILE A CA 1
ATOM 1466 C C . ILE A 1 188 ? 19.647 0.329 -23.911 1.00 98.25 188 ILE A C 1
ATOM 1468 O O . ILE A 1 188 ? 20.522 -0.412 -23.460 1.00 98.25 188 ILE A O 1
ATOM 1472 N N . ALA A 1 189 ? 19.292 1.458 -23.293 1.00 98.31 189 ALA A N 1
ATOM 1473 C CA . ALA A 1 189 ? 19.907 1.902 -22.049 1.00 98.31 189 ALA A CA 1
ATOM 1474 C C . ALA A 1 189 ? 19.668 0.910 -20.900 1.00 98.31 189 ALA A C 1
ATOM 1476 O O . ALA A 1 189 ? 20.611 0.601 -20.177 1.00 98.31 189 ALA A O 1
ATOM 1477 N N . LEU A 1 190 ? 18.455 0.362 -20.755 1.00 97.56 190 LEU A N 1
ATOM 1478 C CA . LEU A 1 190 ? 18.148 -0.674 -19.762 1.00 97.56 190 LEU A CA 1
ATOM 1479 C C . LEU A 1 190 ? 18.954 -1.954 -19.995 1.00 97.56 190 LEU A C 1
ATOM 1481 O O . LEU A 1 190 ? 19.476 -2.528 -19.041 1.00 97.56 190 LEU A O 1
ATOM 1485 N N . TYR A 1 191 ? 19.085 -2.399 -21.247 1.00 97.31 191 TYR A N 1
ATOM 1486 C CA . TYR A 1 191 ? 19.893 -3.573 -21.570 1.00 97.31 191 TYR A CA 1
ATOM 1487 C C . TYR A 1 191 ? 21.365 -3.339 -21.225 1.00 97.31 191 TYR A C 1
ATOM 1489 O O . TYR A 1 191 ? 21.955 -4.124 -20.486 1.00 97.31 191 TYR A O 1
ATOM 1497 N N . ASN A 1 192 ? 21.935 -2.219 -21.673 1.00 97.19 192 ASN A N 1
ATOM 1498 C CA . ASN A 1 192 ? 23.327 -1.857 -21.402 1.00 97.19 192 ASN A CA 1
ATOM 1499 C C . ASN A 1 192 ? 23.602 -1.597 -19.913 1.00 97.19 192 ASN A C 1
ATOM 1501 O O . ASN A 1 192 ? 24.736 -1.757 -19.470 1.00 97.19 192 ASN A O 1
ATOM 1505 N N . ALA A 1 193 ? 22.589 -1.193 -19.141 1.00 96.06 193 ALA A N 1
ATOM 1506 C CA . ALA A 1 193 ? 22.685 -0.991 -17.698 1.00 96.06 193 ALA A CA 1
ATOM 1507 C C . ALA A 1 193 ? 22.626 -2.297 -16.887 1.00 96.06 193 ALA A C 1
ATOM 1509 O O . ALA A 1 193 ? 22.968 -2.269 -15.711 1.00 96.06 193 ALA A O 1
ATOM 1510 N N . GLY A 1 194 ? 22.216 -3.417 -17.484 1.00 93.94 194 GLY A N 1
ATOM 1511 C CA . GLY A 1 194 ? 22.124 -4.716 -16.814 1.00 93.94 194 GLY A CA 1
ATOM 1512 C C . GLY A 1 194 ? 22.705 -5.837 -17.668 1.00 93.94 194 GLY A C 1
ATOM 1513 O O . GLY A 1 194 ? 23.914 -6.015 -17.744 1.00 93.94 194 GLY A O 1
ATOM 1514 N N . GLN A 1 195 ? 21.841 -6.548 -18.393 1.00 90.62 195 GLN A N 1
ATOM 1515 C CA . GLN A 1 195 ? 22.198 -7.770 -19.127 1.00 90.62 195 GLN A CA 1
ATOM 1516 C C . GLN A 1 195 ? 23.355 -7.625 -20.135 1.00 90.62 195 GLN A C 1
ATOM 1518 O O . GLN A 1 195 ? 24.006 -8.612 -20.470 1.00 90.62 195 GLN A O 1
ATOM 1523 N N . GLY A 1 196 ? 23.584 -6.420 -20.657 1.00 88.94 196 GLY A N 1
ATOM 1524 C CA . GLY A 1 196 ? 24.642 -6.110 -21.615 1.00 88.94 196 GLY A CA 1
ATOM 1525 C C . GLY A 1 196 ? 26.016 -5.843 -20.993 1.00 88.94 196 GLY A C 1
ATOM 1526 O O . GLY A 1 196 ? 26.944 -5.513 -21.731 1.00 88.94 196 GLY A O 1
ATOM 1527 N N . ARG A 1 197 ? 26.173 -5.946 -19.668 1.00 92.94 197 ARG A N 1
ATOM 1528 C CA . ARG A 1 197 ? 27.429 -5.655 -18.961 1.00 92.94 197 ARG A CA 1
ATOM 1529 C C . ARG A 1 197 ? 27.691 -6.648 -17.820 1.00 92.94 197 ARG A C 1
ATOM 1531 O O . ARG A 1 197 ? 26.838 -7.446 -17.455 1.00 92.94 197 ARG A O 1
ATOM 1538 N N . LEU A 1 198 ? 28.892 -6.582 -17.240 1.00 89.25 198 LEU A N 1
ATOM 1539 C CA . LEU A 1 198 ? 29.166 -7.185 -15.931 1.00 89.25 198 LEU A CA 1
ATOM 1540 C C . LEU A 1 198 ? 28.803 -6.187 -14.821 1.00 89.25 198 LEU A C 1
ATOM 1542 O O . LEU A 1 198 ? 29.231 -5.028 -14.865 1.00 89.25 198 LEU A O 1
ATOM 1546 N N . GLY A 1 199 ? 28.042 -6.657 -13.830 1.00 91.19 199 GLY A N 1
ATOM 1547 C CA . GLY A 1 199 ? 27.442 -5.820 -12.785 1.00 91.19 199 GLY A CA 1
ATOM 1548 C C . GLY A 1 199 ? 26.236 -5.023 -13.290 1.00 91.19 199 GLY A C 1
ATOM 1549 O O . GLY A 1 199 ? 25.818 -5.188 -14.428 1.00 91.19 199 GLY A O 1
ATOM 1550 N N . THR A 1 200 ? 25.712 -4.122 -12.462 1.00 94.19 200 THR A N 1
ATOM 1551 C CA . THR A 1 200 ? 24.509 -3.340 -12.780 1.00 94.19 200 THR A CA 1
ATOM 1552 C C . THR A 1 200 ? 24.821 -1.848 -12.678 1.00 94.19 200 THR A C 1
ATOM 1554 O O . THR A 1 200 ? 25.443 -1.397 -11.723 1.00 94.19 200 THR A O 1
ATOM 1557 N N . ASP A 1 201 ? 24.391 -1.046 -13.651 1.00 95.81 201 ASP A N 1
ATOM 1558 C CA . ASP A 1 201 ? 24.270 0.406 -13.483 1.00 95.81 201 ASP A CA 1
ATOM 1559 C C . ASP A 1 201 ? 22.907 0.698 -12.850 1.00 95.81 201 ASP A C 1
ATOM 1561 O O . ASP A 1 201 ? 21.913 0.969 -13.537 1.00 95.81 201 ASP A O 1
ATOM 1565 N N . GLU A 1 202 ? 22.846 0.609 -11.517 1.00 95.94 202 GLU A N 1
ATOM 1566 C CA . GLU A 1 202 ? 21.571 0.738 -10.811 1.00 95.94 202 GLU A CA 1
ATOM 1567 C C . GLU A 1 202 ? 20.965 2.128 -10.993 1.00 95.94 202 GLU A C 1
ATOM 1569 O O . GLU A 1 202 ? 19.745 2.268 -11.016 1.00 95.94 202 GLU A O 1
ATOM 1574 N N . ARG A 1 203 ? 21.791 3.170 -11.154 1.00 95.44 203 ARG A N 1
ATOM 1575 C CA . ARG A 1 203 ? 21.307 4.544 -11.319 1.00 95.44 203 ARG A CA 1
ATOM 1576 C C . ARG A 1 203 ? 20.496 4.681 -12.602 1.00 95.44 203 ARG A C 1
ATOM 1578 O O . ARG A 1 203 ? 19.397 5.234 -12.557 1.00 95.44 203 ARG A O 1
ATOM 1585 N N . THR A 1 204 ? 21.019 4.196 -13.726 1.00 96.19 204 THR A N 1
ATOM 1586 C CA . THR A 1 204 ? 20.303 4.241 -15.009 1.00 96.19 204 THR A CA 1
ATOM 1587 C C . THR A 1 204 ? 19.031 3.402 -14.948 1.00 96.19 204 THR A C 1
ATOM 1589 O O . THR A 1 204 ? 17.966 3.885 -15.340 1.00 96.19 204 THR A O 1
ATOM 1592 N N . PHE A 1 205 ? 19.119 2.195 -14.382 1.00 95.00 205 PHE A N 1
ATOM 1593 C CA . PHE A 1 205 ? 17.984 1.283 -14.255 1.00 95.00 205 PHE A CA 1
ATOM 1594 C C . PHE A 1 205 ? 16.849 1.891 -13.418 1.00 95.00 205 PHE A C 1
ATOM 1596 O O . PHE A 1 205 ? 15.706 1.968 -13.866 1.00 95.00 205 PHE A O 1
ATOM 1603 N N . ILE A 1 206 ? 17.170 2.384 -12.218 1.00 96.81 206 ILE A N 1
ATOM 1604 C CA . ILE A 1 206 ? 16.199 2.973 -11.289 1.00 96.81 206 ILE A CA 1
ATOM 1605 C C . ILE A 1 206 ? 15.578 4.228 -11.898 1.00 96.81 206 ILE A C 1
ATOM 1607 O O . ILE A 1 206 ? 14.358 4.366 -11.867 1.00 96.81 206 ILE A O 1
ATOM 1611 N N . ARG A 1 207 ? 16.387 5.119 -12.489 1.00 96.12 207 ARG A N 1
ATOM 1612 C CA . ARG A 1 207 ? 15.896 6.362 -13.099 1.00 96.12 207 ARG A CA 1
ATOM 1613 C C . ARG A 1 207 ? 14.854 6.082 -14.178 1.00 96.12 207 ARG A C 1
ATOM 1615 O O . ARG A 1 207 ? 13.770 6.651 -14.128 1.00 96.12 207 ARG A O 1
ATOM 1622 N N . ILE A 1 208 ? 15.166 5.195 -15.128 1.00 96.75 208 ILE A N 1
ATOM 1623 C CA . ILE A 1 208 ? 14.248 4.871 -16.228 1.00 96.75 208 ILE A CA 1
ATOM 1624 C C . ILE A 1 208 ? 12.937 4.312 -15.672 1.00 96.75 208 ILE A C 1
ATOM 1626 O O . ILE A 1 208 ? 11.867 4.782 -16.050 1.00 96.75 208 ILE A O 1
ATOM 1630 N N . LEU A 1 209 ? 12.995 3.351 -14.747 1.00 95.94 209 LEU A N 1
ATOM 1631 C CA . LEU A 1 209 ? 11.788 2.688 -14.255 1.00 95.94 209 LEU A CA 1
ATOM 1632 C C . LEU A 1 209 ? 10.921 3.570 -13.351 1.00 95.94 209 LEU A C 1
ATOM 1634 O O . LEU A 1 209 ? 9.699 3.529 -13.467 1.00 95.94 209 LEU A O 1
ATOM 1638 N N . VAL A 1 210 ? 11.529 4.337 -12.442 1.00 95.12 210 VAL A N 1
ATOM 1639 C CA . VAL A 1 210 ? 10.794 5.152 -11.459 1.00 95.12 210 VAL A CA 1
ATOM 1640 C C . VAL A 1 210 ? 10.163 6.381 -12.115 1.00 95.12 210 VAL A C 1
ATOM 1642 O O . VAL A 1 210 ? 9.045 6.760 -11.766 1.00 95.12 210 VAL A O 1
ATOM 1645 N N . GLU A 1 211 ? 10.847 6.991 -13.086 1.00 94.00 211 GLU A N 1
ATOM 1646 C CA . GLU A 1 211 ? 10.360 8.205 -13.745 1.00 94.00 211 GLU A CA 1
ATOM 1647 C C . GLU A 1 211 ? 9.360 7.924 -14.877 1.00 94.00 211 GLU A C 1
ATOM 1649 O O . GLU A 1 211 ? 8.594 8.820 -15.235 1.00 94.00 211 GLU A O 1
ATOM 1654 N N . SER A 1 212 ? 9.330 6.706 -15.431 1.00 94.81 212 SER A N 1
ATOM 1655 C CA . SER A 1 212 ? 8.487 6.369 -16.585 1.00 94.81 212 SER A CA 1
ATOM 1656 C C . SER A 1 212 ? 6.985 6.494 -16.289 1.00 94.81 212 SER A C 1
ATOM 1658 O O . SER A 1 212 ? 6.486 5.875 -15.341 1.00 94.81 212 SER A O 1
ATOM 1660 N N . PRO A 1 213 ? 6.206 7.209 -17.126 1.00 94.81 213 PRO A N 1
ATOM 1661 C CA . PRO A 1 213 ? 4.750 7.173 -17.045 1.00 94.81 213 PRO A CA 1
ATOM 1662 C C . PRO A 1 213 ? 4.203 5.752 -17.286 1.00 94.81 213 PRO A C 1
ATOM 1664 O O . PRO A 1 213 ? 4.802 4.990 -18.045 1.00 94.81 213 PRO A O 1
ATOM 1667 N N . PRO A 1 214 ? 3.028 5.389 -16.728 1.00 92.69 214 PRO A N 1
ATOM 1668 C CA . PRO A 1 214 ? 2.478 4.034 -16.848 1.00 92.69 214 PRO A CA 1
ATOM 1669 C C . PRO A 1 214 ? 2.305 3.529 -18.288 1.00 92.69 214 PRO A C 1
ATOM 1671 O O . PRO A 1 214 ? 2.659 2.392 -18.585 1.00 92.69 214 PRO A O 1
ATOM 1674 N N . SER A 1 215 ? 1.761 4.358 -19.186 1.00 92.44 215 SER A N 1
ATOM 1675 C CA . SER A 1 215 ? 1.547 3.989 -20.594 1.00 92.44 215 SER A CA 1
ATOM 1676 C C . SER A 1 215 ? 2.870 3.767 -21.322 1.00 92.44 215 SER A C 1
ATOM 1678 O O . SER A 1 215 ? 3.042 2.750 -21.984 1.00 92.44 215 SER A O 1
ATOM 1680 N N . TYR A 1 216 ? 3.826 4.672 -21.117 1.00 96.06 216 TYR A N 1
ATOM 1681 C CA . TYR A 1 216 ? 5.162 4.567 -21.692 1.00 96.06 216 TYR A CA 1
ATOM 1682 C C . TYR A 1 216 ? 5.914 3.333 -21.183 1.00 96.06 216 TYR A C 1
ATOM 1684 O O . TYR A 1 216 ? 6.539 2.635 -21.972 1.00 96.06 216 TYR A O 1
ATOM 1692 N N . LEU A 1 217 ? 5.806 2.997 -19.893 1.00 96.25 217 LEU A N 1
ATOM 1693 C CA . LEU A 1 217 ? 6.436 1.791 -19.354 1.00 96.25 217 LEU A CA 1
ATOM 1694 C C . LEU A 1 217 ? 5.851 0.505 -19.964 1.00 96.25 217 LEU A C 1
ATOM 1696 O O . LEU A 1 217 ? 6.596 -0.443 -20.194 1.00 96.25 217 LEU A O 1
ATOM 1700 N N . CYS A 1 218 ? 4.545 0.474 -20.266 1.00 95.38 218 CYS A N 1
ATOM 1701 C CA . CYS A 1 218 ? 3.937 -0.639 -21.008 1.00 95.38 218 CYS A CA 1
ATOM 1702 C C . CYS A 1 218 ? 4.554 -0.788 -22.410 1.00 95.38 218 CYS A C 1
ATOM 1704 O O . CYS A 1 218 ? 4.879 -1.896 -22.832 1.00 95.38 218 CYS A O 1
ATOM 1706 N N . GLU A 1 219 ? 4.711 0.325 -23.133 1.00 96.25 219 GLU A N 1
ATOM 1707 C CA . GLU A 1 219 ? 5.322 0.340 -24.469 1.00 96.25 219 GLU A CA 1
ATOM 1708 C C . GLU A 1 219 ? 6.795 -0.085 -24.418 1.00 96.25 219 GLU A C 1
ATOM 1710 O O . GLU A 1 219 ? 7.241 -0.897 -25.233 1.00 96.25 219 GLU A O 1
ATOM 1715 N N . LEU A 1 220 ? 7.525 0.415 -23.419 1.00 97.75 220 LEU A N 1
ATOM 1716 C CA .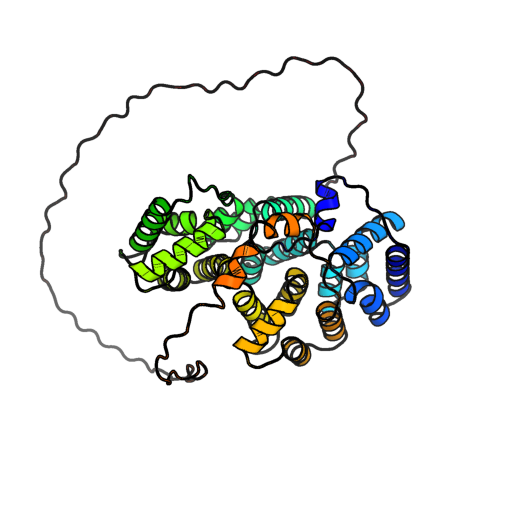 LEU A 1 220 ? 8.919 0.082 -23.167 1.00 97.75 220 LEU A CA 1
ATOM 1717 C C . LEU A 1 220 ? 9.096 -1.412 -22.866 1.00 97.75 220 LEU A C 1
ATOM 1719 O O . LEU A 1 220 ? 9.982 -2.032 -23.447 1.00 97.75 220 LEU A O 1
ATOM 1723 N N . ASP A 1 221 ? 8.246 -2.019 -22.029 1.00 98.06 221 ASP A N 1
ATOM 1724 C CA . ASP A 1 221 ? 8.305 -3.460 -21.732 1.00 98.06 221 ASP A CA 1
ATOM 1725 C C . ASP A 1 221 ? 8.036 -4.324 -22.972 1.00 98.06 221 ASP A C 1
ATOM 1727 O O . ASP A 1 221 ? 8.756 -5.295 -23.232 1.00 98.06 221 ASP A O 1
ATOM 1731 N N . ALA A 1 222 ? 7.049 -3.940 -23.788 1.00 97.38 222 ALA A N 1
ATOM 1732 C CA . ALA A 1 222 ? 6.739 -4.632 -25.035 1.00 97.38 222 ALA A CA 1
ATOM 1733 C C . ALA A 1 222 ? 7.889 -4.532 -26.050 1.00 97.38 222 ALA A C 1
ATOM 1735 O O . ALA A 1 222 ? 8.202 -5.502 -26.746 1.00 97.38 222 ALA A O 1
ATOM 1736 N N . LEU A 1 223 ? 8.538 -3.369 -26.149 1.00 98.06 223 LEU A N 1
ATOM 1737 C CA . LEU A 1 223 ? 9.696 -3.181 -27.018 1.00 98.06 223 LEU A CA 1
ATOM 1738 C C . LEU A 1 223 ? 10.915 -3.960 -26.513 1.00 98.06 223 LEU A C 1
ATOM 1740 O O . LEU A 1 223 ? 11.495 -4.728 -27.278 1.00 98.06 223 LEU A O 1
ATOM 1744 N N . TYR A 1 224 ? 11.240 -3.836 -25.228 1.00 98.25 224 TYR A N 1
ATOM 1745 C CA . TYR A 1 224 ? 12.340 -4.550 -24.584 1.00 98.25 224 TYR A CA 1
ATOM 1746 C C . TYR A 1 224 ? 12.203 -6.073 -24.759 1.00 98.25 224 TYR A C 1
ATOM 1748 O O . TYR A 1 224 ? 13.152 -6.745 -25.166 1.00 98.25 224 TYR A O 1
ATOM 1756 N N . SER A 1 225 ? 10.986 -6.602 -24.585 1.00 97.75 225 SER A N 1
ATOM 1757 C CA . SER A 1 225 ? 10.666 -8.018 -24.810 1.00 97.75 225 SER A CA 1
ATOM 1758 C C . SER A 1 225 ? 10.914 -8.479 -26.243 1.00 97.75 225 SER A C 1
ATOM 1760 O O . SER A 1 225 ? 11.397 -9.594 -26.449 1.00 97.75 225 SER A O 1
ATOM 1762 N N . ARG A 1 226 ? 10.614 -7.636 -27.239 1.00 98.00 226 ARG A N 1
ATOM 1763 C CA . ARG A 1 226 ? 10.880 -7.943 -28.653 1.00 98.00 226 ARG A CA 1
ATOM 1764 C C . ARG A 1 226 ? 12.367 -7.904 -28.985 1.00 98.00 226 ARG A C 1
ATOM 1766 O O . ARG A 1 226 ? 12.825 -8.758 -29.732 1.00 98.00 226 ARG A O 1
ATOM 1773 N N . MET A 1 227 ? 13.102 -6.935 -28.441 1.00 97.31 227 MET A N 1
ATOM 1774 C CA . MET A 1 227 ? 14.522 -6.739 -28.747 1.00 97.31 227 MET A CA 1
ATOM 1775 C C . MET A 1 227 ? 15.424 -7.783 -28.081 1.00 97.31 227 MET A C 1
ATOM 1777 O O . MET A 1 227 ? 16.392 -8.227 -28.689 1.00 97.31 227 MET A O 1
ATOM 1781 N N . TYR A 1 228 ? 15.113 -8.179 -26.844 1.00 96.38 228 TYR A N 1
ATOM 1782 C CA . TYR A 1 228 ? 16.031 -8.962 -26.006 1.00 96.38 228 TYR A CA 1
ATOM 1783 C C . TYR A 1 228 ? 15.472 -10.314 -25.559 1.00 96.38 228 TYR A C 1
ATOM 1785 O O . TYR A 1 228 ? 16.096 -10.998 -24.746 1.00 96.38 228 TYR A O 1
ATOM 1793 N N . HIS A 1 229 ? 14.289 -10.702 -26.054 1.00 94.38 229 HIS A N 1
ATOM 1794 C CA . HIS A 1 229 ? 13.593 -11.945 -25.687 1.00 94.38 229 HIS A CA 1
ATOM 1795 C C . HIS A 1 229 ? 13.458 -12.143 -24.164 1.00 94.38 229 HIS A C 1
ATOM 1797 O O . HIS A 1 229 ? 13.417 -13.262 -23.647 1.00 94.38 229 HIS A O 1
ATOM 1803 N N . ASN A 1 230 ? 13.397 -11.033 -23.431 1.00 93.12 230 ASN A N 1
ATOM 1804 C CA . ASN A 1 230 ? 13.307 -10.962 -21.983 1.00 93.12 230 ASN A CA 1
ATOM 1805 C C . ASN A 1 230 ? 12.470 -9.734 -21.617 1.00 93.12 230 ASN A C 1
ATOM 1807 O O . ASN A 1 230 ? 12.581 -8.727 -22.299 1.00 93.12 230 ASN A O 1
ATOM 1811 N N . ASN A 1 231 ? 11.652 -9.791 -20.567 1.00 95.75 231 ASN A N 1
ATOM 1812 C CA . ASN A 1 231 ? 10.840 -8.639 -20.152 1.00 95.75 231 ASN A CA 1
ATOM 1813 C C . ASN A 1 231 ? 11.519 -7.848 -19.024 1.00 95.75 231 ASN A C 1
ATOM 1815 O O . ASN A 1 231 ? 12.466 -8.338 -18.397 1.00 95.75 231 ASN A O 1
ATOM 1819 N N . ILE A 1 232 ? 11.030 -6.637 -18.746 1.00 97.56 232 ILE A N 1
ATOM 1820 C CA . ILE A 1 232 ? 11.641 -5.739 -17.756 1.00 97.56 232 ILE A CA 1
ATOM 1821 C C . ILE A 1 232 ? 11.631 -6.372 -16.363 1.00 97.56 232 ILE A C 1
ATOM 1823 O O . ILE A 1 232 ? 12.628 -6.305 -15.647 1.00 97.56 232 ILE A O 1
ATOM 1827 N N . VAL A 1 233 ? 10.542 -7.046 -15.980 1.00 97.75 233 VAL A N 1
ATOM 1828 C CA . VAL A 1 233 ? 10.437 -7.718 -14.672 1.00 97.75 233 VAL A CA 1
ATOM 1829 C C . VAL A 1 233 ? 11.535 -8.771 -14.499 1.00 97.75 233 VAL A C 1
ATOM 1831 O O . VAL A 1 233 ? 12.204 -8.802 -13.466 1.00 97.75 233 VAL A O 1
ATOM 1834 N N . LYS A 1 234 ? 11.766 -9.610 -15.512 1.00 97.38 234 LYS A N 1
ATOM 1835 C CA . LYS A 1 234 ? 12.831 -10.618 -15.500 1.00 97.38 234 LYS A CA 1
ATOM 1836 C C . LYS A 1 234 ? 14.220 -9.990 -15.533 1.00 97.38 234 LYS A C 1
ATOM 1838 O O . LYS A 1 234 ? 15.128 -10.540 -14.918 1.00 97.38 234 LYS A O 1
ATOM 1843 N N . ALA A 1 235 ? 14.404 -8.871 -16.236 1.00 97.38 235 ALA A N 1
ATOM 1844 C CA . ALA A 1 235 ? 15.658 -8.126 -16.194 1.00 97.38 235 ALA A CA 1
ATOM 1845 C C . ALA A 1 235 ? 15.947 -7.650 -14.760 1.00 97.38 235 ALA A C 1
ATOM 1847 O O . ALA A 1 235 ? 16.974 -8.014 -14.200 1.00 97.38 235 ALA A O 1
ATOM 1848 N N . ILE A 1 236 ? 14.990 -6.997 -14.090 1.00 97.81 236 ILE A N 1
ATOM 1849 C CA . ILE A 1 236 ? 15.132 -6.590 -12.678 1.00 97.81 236 ILE A CA 1
ATOM 1850 C C . ILE A 1 236 ? 15.483 -7.786 -11.784 1.00 97.81 236 ILE A C 1
ATOM 1852 O O . ILE A 1 236 ? 16.346 -7.684 -10.916 1.00 97.81 236 ILE A O 1
ATOM 1856 N N . GLN A 1 237 ? 14.821 -8.928 -11.983 1.00 97.50 237 GLN A N 1
ATOM 1857 C CA . GLN A 1 237 ? 15.053 -10.125 -11.172 1.00 97.50 237 GLN A CA 1
ATOM 1858 C C . GLN A 1 237 ? 16.472 -10.694 -11.288 1.00 97.50 237 GLN A C 1
ATOM 1860 O O . GLN A 1 237 ? 16.922 -11.331 -10.333 1.00 97.50 237 GLN A O 1
ATOM 1865 N N . LYS A 1 238 ? 17.134 -10.496 -12.434 1.00 96.19 238 LYS A N 1
ATOM 1866 C CA . LYS A 1 238 ? 18.518 -10.919 -12.681 1.00 96.19 238 LYS A CA 1
ATOM 1867 C C . LYS A 1 238 ? 19.531 -9.907 -12.151 1.00 96.19 238 LYS A C 1
ATOM 1869 O O . LYS A 1 238 ? 20.539 -10.318 -11.591 1.00 96.19 238 LYS A O 1
ATOM 1874 N N . GLU A 1 239 ? 19.243 -8.618 -12.309 1.00 97.00 239 GLU A N 1
ATOM 1875 C CA . GLU A 1 239 ? 20.198 -7.537 -12.028 1.00 97.00 239 GLU A CA 1
ATOM 1876 C C . GLU A 1 239 ? 20.173 -7.043 -10.575 1.00 97.00 239 GLU A C 1
ATOM 1878 O O . GLU A 1 239 ? 21.149 -6.467 -10.099 1.00 97.00 239 GLU A O 1
ATOM 1883 N N . PHE A 1 240 ? 19.065 -7.250 -9.858 1.00 97.44 240 PHE A N 1
ATOM 1884 C CA . PHE A 1 240 ? 18.891 -6.794 -8.479 1.00 97.44 240 PHE A CA 1
ATOM 1885 C C . PHE A 1 240 ? 18.660 -7.956 -7.516 1.00 97.44 240 PHE A C 1
ATOM 1887 O O . PHE A 1 240 ? 18.134 -9.016 -7.860 1.00 97.44 240 PHE A O 1
ATOM 1894 N N . SER A 1 241 ? 18.971 -7.720 -6.245 1.00 96.88 241 SER A N 1
ATOM 1895 C CA . SER A 1 241 ? 18.761 -8.674 -5.156 1.00 96.88 241 SER A CA 1
ATOM 1896 C C . SER A 1 241 ? 17.912 -8.077 -4.027 1.00 96.88 241 SER A C 1
ATOM 1898 O O . SER A 1 241 ? 17.584 -6.888 -4.034 1.00 96.88 241 SER A O 1
ATOM 1900 N N . PHE A 1 242 ? 17.498 -8.943 -3.094 1.00 96.75 242 PHE A N 1
ATOM 1901 C CA . PHE A 1 242 ? 16.795 -8.587 -1.853 1.00 96.75 242 PHE A CA 1
ATOM 1902 C C . PHE A 1 242 ? 15.664 -7.553 -2.047 1.00 96.75 242 PHE A C 1
ATOM 1904 O O . PHE A 1 242 ? 14.822 -7.712 -2.937 1.00 96.75 242 PHE A O 1
ATOM 1911 N N . ASP A 1 243 ? 15.621 -6.513 -1.215 1.00 97.69 243 ASP A N 1
ATOM 1912 C CA . ASP A 1 243 ? 14.533 -5.535 -1.171 1.00 97.69 243 ASP A CA 1
ATOM 1913 C C . ASP A 1 243 ? 14.546 -4.539 -2.332 1.00 97.69 243 ASP A C 1
ATOM 1915 O O . ASP A 1 243 ? 13.482 -4.098 -2.769 1.00 97.69 243 ASP A O 1
ATOM 1919 N N . ALA A 1 244 ? 15.713 -4.267 -2.926 1.00 97.75 244 ALA A N 1
ATOM 1920 C CA . ALA A 1 244 ? 15.801 -3.481 -4.157 1.00 97.75 244 ALA A CA 1
ATOM 1921 C C . ALA A 1 244 ? 15.055 -4.184 -5.303 1.00 97.75 244 ALA A C 1
ATOM 1923 O O . ALA A 1 244 ? 14.197 -3.583 -5.954 1.00 97.75 244 ALA A O 1
ATOM 1924 N N . LYS A 1 245 ? 15.300 -5.494 -5.478 1.00 98.25 245 LYS A N 1
ATOM 1925 C CA . LYS A 1 245 ? 14.565 -6.327 -6.440 1.00 98.25 245 LYS A CA 1
ATOM 1926 C C . LYS A 1 245 ? 13.074 -6.335 -6.133 1.00 98.25 245 LYS A C 1
ATOM 1928 O O . LYS A 1 245 ? 12.273 -6.107 -7.034 1.00 98.25 245 LYS A O 1
ATOM 1933 N N . ARG A 1 246 ? 12.691 -6.610 -4.881 1.00 98.00 246 ARG A N 1
ATOM 1934 C CA . ARG A 1 246 ? 11.273 -6.679 -4.483 1.00 98.00 246 ARG A CA 1
ATOM 1935 C C . ARG A 1 246 ? 10.544 -5.370 -4.781 1.00 98.00 246 ARG A C 1
ATOM 1937 O O . ARG A 1 246 ? 9.445 -5.412 -5.326 1.00 98.00 246 ARG A O 1
ATOM 1944 N N . SER A 1 247 ? 11.167 -4.232 -4.480 1.00 97.44 247 SER A N 1
ATOM 1945 C CA . SER A 1 247 ? 10.589 -2.907 -4.701 1.00 97.44 247 SER A CA 1
ATOM 1946 C C . SER A 1 247 ? 10.422 -2.572 -6.185 1.00 97.44 247 SER A C 1
ATOM 1948 O O . SER A 1 247 ? 9.331 -2.182 -6.605 1.00 97.44 247 SER A O 1
ATOM 1950 N N . LEU A 1 248 ? 11.462 -2.783 -7.001 1.00 97.62 248 LEU A N 1
ATOM 1951 C CA . LEU A 1 248 ? 11.401 -2.522 -8.443 1.00 97.62 248 LEU A CA 1
ATOM 1952 C C . LEU A 1 248 ? 10.429 -3.468 -9.157 1.00 97.62 248 LEU A C 1
ATOM 1954 O O . LEU A 1 248 ? 9.620 -3.012 -9.964 1.00 97.62 248 LEU A O 1
ATOM 1958 N N . VAL A 1 249 ? 10.453 -4.766 -8.826 1.00 98.25 249 VAL A N 1
ATOM 1959 C CA . VAL A 1 249 ? 9.502 -5.743 -9.377 1.00 98.25 249 VAL A CA 1
ATOM 1960 C C . VAL A 1 249 ? 8.077 -5.341 -9.029 1.00 98.25 249 VAL A C 1
ATOM 1962 O O . VAL A 1 249 ? 7.243 -5.282 -9.927 1.00 98.25 249 VAL A O 1
ATOM 1965 N N . LEU A 1 250 ? 7.785 -5.037 -7.759 1.00 97.75 250 LEU A N 1
ATOM 1966 C CA . LEU A 1 250 ? 6.432 -4.659 -7.367 1.00 97.75 250 LEU A CA 1
ATOM 1967 C C . LEU A 1 250 ? 5.984 -3.375 -8.074 1.00 97.75 250 LEU A C 1
ATOM 1969 O O . LEU A 1 250 ? 4.882 -3.336 -8.608 1.00 97.75 250 LEU A O 1
ATOM 1973 N N . MET A 1 251 ? 6.836 -2.349 -8.136 1.00 95.62 251 MET A N 1
ATOM 1974 C CA . MET A 1 251 ? 6.516 -1.097 -8.825 1.00 95.62 251 MET A CA 1
ATOM 1975 C C . MET A 1 251 ? 6.139 -1.323 -10.293 1.00 95.62 251 MET A C 1
ATOM 1977 O O . MET A 1 251 ? 5.109 -0.820 -10.738 1.00 95.62 251 MET A O 1
ATOM 1981 N N . VAL A 1 252 ? 6.955 -2.075 -11.037 1.00 96.25 252 VAL A N 1
ATOM 1982 C CA . VAL A 1 252 ? 6.706 -2.338 -12.462 1.00 96.25 252 VAL A CA 1
ATOM 1983 C C . VAL A 1 252 ? 5.457 -3.199 -12.641 1.00 96.25 252 VAL A C 1
ATOM 1985 O O . VAL A 1 252 ? 4.608 -2.898 -13.478 1.00 96.25 252 VAL A O 1
ATOM 1988 N N . ARG A 1 253 ? 5.279 -4.229 -11.814 1.00 97.25 253 ARG A N 1
ATOM 1989 C CA . ARG A 1 253 ? 4.111 -5.114 -11.884 1.00 97.25 253 ARG A CA 1
ATOM 1990 C C . ARG A 1 253 ? 2.798 -4.433 -11.510 1.00 97.25 253 ARG A C 1
ATOM 1992 O O . ARG A 1 253 ? 1.767 -4.721 -12.104 1.00 97.25 253 ARG A O 1
ATOM 1999 N N . LEU A 1 254 ? 2.817 -3.450 -10.611 1.00 95.06 254 LEU A N 1
ATOM 2000 C CA . LEU A 1 254 ? 1.640 -2.614 -10.334 1.00 95.06 254 LEU A CA 1
ATOM 2001 C C . LEU A 1 254 ? 1.190 -1.776 -11.546 1.00 95.06 254 LEU A C 1
ATOM 2003 O O . LEU A 1 254 ? 0.076 -1.258 -11.539 1.00 95.06 254 LEU A O 1
ATOM 2007 N N . ILE A 1 255 ? 2.021 -1.660 -12.586 1.00 93.81 255 ILE A N 1
ATOM 2008 C CA . ILE A 1 255 ? 1.679 -1.021 -13.862 1.00 93.81 255 ILE A CA 1
ATOM 2009 C C . ILE A 1 255 ? 1.300 -2.071 -14.919 1.00 93.81 255 ILE A C 1
ATOM 2011 O O . ILE A 1 255 ? 0.298 -1.896 -15.613 1.00 93.81 255 ILE A O 1
ATOM 2015 N N . LEU A 1 256 ? 2.086 -3.147 -15.041 1.00 93.75 256 LEU A N 1
ATOM 2016 C CA . LEU A 1 256 ? 1.950 -4.143 -16.114 1.00 93.75 256 LEU A CA 1
ATOM 2017 C C . LEU A 1 256 ? 0.924 -5.253 -15.828 1.00 93.75 256 LEU A C 1
ATOM 2019 O O . LEU A 1 256 ? 0.297 -5.759 -16.754 1.00 93.75 256 LEU A O 1
ATOM 2023 N N . ASP A 1 257 ? 0.764 -5.667 -14.572 1.00 94.94 257 ASP A N 1
ATOM 2024 C CA . ASP A 1 257 ? -0.114 -6.763 -14.148 1.00 94.94 257 ASP A CA 1
ATOM 2025 C C . ASP A 1 257 ? -0.605 -6.583 -12.691 1.00 94.94 257 ASP A C 1
ATOM 2027 O O . ASP A 1 257 ? -0.403 -7.457 -11.839 1.00 94.94 257 ASP A O 1
ATOM 2031 N N . PRO A 1 258 ? -1.297 -5.469 -12.369 1.00 94.56 258 PRO A N 1
ATOM 2032 C CA . PRO A 1 258 ? -1.561 -5.068 -10.987 1.00 94.56 258 PRO A CA 1
ATOM 2033 C C . PRO A 1 258 ? -2.308 -6.116 -10.161 1.00 94.56 258 PRO A C 1
ATOM 2035 O O . PRO A 1 258 ? -1.943 -6.379 -9.019 1.00 94.56 258 PRO A O 1
ATOM 2038 N N . PHE A 1 259 ? -3.358 -6.732 -10.707 1.00 96.44 259 PHE A N 1
ATOM 2039 C CA . PHE A 1 259 ? -4.202 -7.639 -9.923 1.00 96.44 259 PHE A CA 1
ATOM 2040 C C . PHE A 1 259 ? -3.513 -8.970 -9.586 1.00 96.44 259 PHE A C 1
ATOM 2042 O O . PHE A 1 259 ? -3.607 -9.382 -8.430 1.00 96.44 259 PHE A O 1
ATOM 2049 N N . PRO A 1 260 ? -2.793 -9.634 -10.517 1.00 97.38 260 PRO A N 1
ATOM 2050 C CA . PRO A 1 260 ? -1.889 -10.729 -10.165 1.00 97.38 260 PRO A CA 1
ATOM 2051 C C . PRO A 1 260 ? -0.846 -10.348 -9.106 1.00 97.38 260 PRO A C 1
ATOM 2053 O O . PRO A 1 260 ? -0.697 -11.061 -8.116 1.00 97.38 260 PRO A O 1
ATOM 2056 N N . ALA A 1 261 ? -0.183 -9.199 -9.266 1.00 97.50 261 ALA A N 1
ATOM 2057 C CA . ALA A 1 261 ? 0.831 -8.739 -8.319 1.00 97.50 261 ALA A CA 1
ATOM 2058 C C . ALA A 1 261 ? 0.254 -8.524 -6.910 1.00 97.50 261 ALA A C 1
ATOM 2060 O O . ALA A 1 261 ? 0.844 -8.944 -5.918 1.00 97.50 261 ALA A O 1
ATOM 2061 N N . ILE A 1 262 ? -0.935 -7.926 -6.809 1.00 97.94 262 ILE A N 1
ATOM 2062 C CA . ILE A 1 262 ? -1.614 -7.720 -5.527 1.00 97.94 262 ILE A CA 1
ATOM 2063 C C . ILE A 1 262 ? -2.131 -9.044 -4.945 1.00 97.94 262 ILE A C 1
ATOM 2065 O O . ILE A 1 262 ? -2.059 -9.248 -3.737 1.00 97.94 262 ILE A O 1
ATOM 2069 N N . ALA A 1 263 ? -2.606 -9.979 -5.770 1.00 98.50 263 ALA A N 1
ATOM 2070 C CA . ALA A 1 263 ? -2.988 -11.310 -5.299 1.00 98.50 263 ALA A CA 1
ATOM 2071 C C . ALA A 1 263 ? -1.802 -12.059 -4.657 1.00 98.50 263 ALA A C 1
ATOM 2073 O O . ALA A 1 263 ? -1.982 -12.744 -3.651 1.00 98.50 263 ALA A O 1
ATOM 2074 N N . GLU A 1 264 ? -0.586 -11.896 -5.186 1.00 98.25 264 GLU A N 1
ATOM 2075 C CA . GLU A 1 264 ? 0.639 -12.388 -4.544 1.00 98.25 264 GLU A CA 1
ATOM 2076 C C . GLU A 1 264 ? 0.948 -11.684 -3.224 1.00 98.25 264 GLU A C 1
ATOM 2078 O O . GLU A 1 264 ? 1.400 -12.349 -2.295 1.00 98.25 264 GLU A O 1
ATOM 2083 N N . ILE A 1 265 ? 0.671 -10.382 -3.093 1.00 98.06 265 ILE A N 1
ATOM 2084 C CA . ILE A 1 265 ? 0.776 -9.691 -1.799 1.00 98.06 265 ILE A CA 1
ATOM 2085 C C . ILE A 1 265 ? -0.124 -10.381 -0.772 1.00 98.06 265 ILE A C 1
ATOM 2087 O O . ILE A 1 265 ? 0.382 -10.770 0.273 1.00 98.06 265 ILE A O 1
ATOM 2091 N N . PHE A 1 266 ? -1.407 -10.605 -1.082 1.00 98.44 266 PHE A N 1
ATOM 2092 C CA . PHE A 1 266 ? -2.321 -11.315 -0.176 1.00 98.44 266 PHE A CA 1
ATOM 2093 C C . PHE A 1 266 ? -1.834 -12.725 0.168 1.00 98.44 266 PHE A C 1
ATOM 2095 O O . PHE A 1 266 ? -1.875 -13.117 1.329 1.00 98.44 266 PHE A O 1
ATOM 2102 N N . GLU A 1 267 ? -1.358 -13.506 -0.805 1.00 98.19 267 GLU A N 1
ATOM 2103 C CA . GLU A 1 267 ? -0.847 -14.842 -0.480 1.00 98.19 267 GLU A CA 1
ATOM 2104 C C . GLU A 1 267 ? 0.400 -14.771 0.405 1.00 98.19 267 GLU A C 1
ATOM 2106 O O . GLU A 1 267 ? 0.543 -15.562 1.331 1.00 98.19 267 GLU A O 1
ATOM 2111 N N . ASN A 1 268 ? 1.282 -13.796 0.185 1.00 97.00 268 ASN A N 1
ATOM 2112 C CA . ASN A 1 268 ? 2.490 -13.636 0.988 1.00 97.00 268 ASN A CA 1
ATOM 2113 C C . ASN A 1 268 ? 2.205 -13.333 2.464 1.00 97.00 268 ASN A C 1
ATOM 2115 O O . ASN A 1 268 ? 3.050 -13.660 3.293 1.00 97.00 268 ASN A O 1
ATOM 2119 N N . THR A 1 269 ? 1.042 -12.769 2.804 1.00 97.25 269 THR A N 1
ATOM 2120 C CA . THR A 1 269 ? 0.660 -12.535 4.207 1.00 97.25 269 THR A CA 1
ATOM 2121 C C . THR A 1 269 ? 0.124 -13.785 4.898 1.00 97.25 269 THR A C 1
ATOM 2123 O O . THR A 1 269 ? 0.003 -13.783 6.115 1.00 97.25 269 THR A O 1
ATOM 2126 N N . MET A 1 270 ? -0.239 -14.823 4.143 1.00 97.44 270 MET A N 1
ATOM 2127 C CA . MET A 1 270 ? -0.944 -16.016 4.635 1.00 97.44 270 MET A CA 1
ATOM 2128 C C . MET A 1 270 ? -0.190 -17.325 4.367 1.00 97.44 270 MET A C 1
ATOM 2130 O O . MET A 1 270 ? -0.574 -18.385 4.858 1.00 97.44 270 MET A O 1
ATOM 2134 N N . LYS A 1 271 ? 0.830 -17.309 3.506 1.00 94.50 271 LYS A N 1
ATOM 2135 C CA . LYS A 1 271 ? 1.605 -18.503 3.165 1.00 94.50 271 LYS A CA 1
ATOM 2136 C C . LYS A 1 271 ? 2.576 -18.862 4.290 1.00 94.50 271 LYS A C 1
ATOM 2138 O O . LYS A 1 271 ? 3.237 -17.996 4.855 1.00 94.50 271 LYS A O 1
ATOM 2143 N N . GLY A 1 272 ? 2.768 -20.160 4.504 1.00 92.38 272 GLY A N 1
ATOM 2144 C CA . GLY A 1 272 ? 3.685 -20.675 5.518 1.00 92.38 272 GLY A CA 1
ATOM 2145 C C . GLY A 1 272 ? 2.977 -20.974 6.834 1.00 92.38 272 GLY A C 1
ATOM 2146 O O . GLY A 1 272 ? 1.808 -21.346 6.838 1.00 92.38 272 GLY A O 1
ATOM 2147 N N . PHE A 1 273 ? 3.718 -20.902 7.939 1.00 85.44 273 PHE A N 1
ATOM 2148 C CA . PHE A 1 273 ? 3.180 -21.186 9.265 1.00 85.44 273 PHE A CA 1
ATOM 2149 C C . PHE A 1 273 ? 2.689 -19.892 9.918 1.00 85.44 273 PHE A C 1
ATOM 2151 O O . PHE A 1 273 ? 3.492 -19.004 10.201 1.00 85.44 273 PHE A O 1
ATOM 2158 N N . GLY A 1 274 ? 1.384 -19.816 10.175 1.00 91.00 274 GLY A N 1
ATOM 2159 C CA . GLY A 1 274 ? 0.732 -18.616 10.694 1.00 91.00 274 GLY A CA 1
ATOM 2160 C C . GLY A 1 274 ? 0.432 -17.582 9.608 1.00 91.00 274 GLY A C 1
ATOM 2161 O O . GLY A 1 274 ? 0.658 -17.804 8.421 1.00 91.00 274 GLY A O 1
ATOM 2162 N N . THR A 1 275 ? -0.083 -16.437 10.043 1.00 95.62 275 THR A N 1
ATOM 2163 C CA . THR A 1 275 ? -0.444 -15.305 9.191 1.00 95.62 275 THR A CA 1
ATOM 2164 C C . THR A 1 275 ? 0.265 -14.055 9.698 1.00 95.62 275 THR A C 1
ATOM 2166 O O . THR A 1 275 ? 0.565 -13.937 10.878 1.00 95.62 275 THR A O 1
ATOM 2169 N N . ASN A 1 276 ? 0.584 -13.126 8.801 1.00 96.31 276 ASN A N 1
ATOM 2170 C CA . ASN A 1 276 ? 1.007 -11.779 9.165 1.00 96.31 276 ASN A CA 1
ATOM 2171 C C . ASN A 1 276 ? -0.239 -10.887 9.177 1.00 96.31 276 ASN A C 1
ATOM 2173 O O . ASN A 1 276 ? -0.593 -10.282 8.162 1.00 96.31 276 ASN A O 1
ATOM 2177 N N . GLU A 1 277 ? -0.936 -10.835 10.314 1.00 97.19 277 GLU A N 1
ATOM 2178 C CA . GLU A 1 277 ? -2.229 -10.156 10.456 1.00 97.19 277 GLU A CA 1
ATOM 2179 C C . GLU A 1 277 ? -2.123 -8.666 10.130 1.00 97.19 277 GLU A C 1
ATOM 2181 O O . GLU A 1 277 ? -3.030 -8.083 9.533 1.00 97.19 277 GLU A O 1
ATOM 2186 N N . LYS A 1 278 ? -0.994 -8.029 10.454 1.00 95.62 278 LYS A N 1
ATOM 2187 C CA . LYS A 1 278 ? -0.764 -6.615 10.143 1.00 95.62 278 LYS A CA 1
ATOM 2188 C C . LYS A 1 278 ? -0.673 -6.374 8.634 1.00 95.62 278 LYS A C 1
ATOM 2190 O O . LYS A 1 278 ? -1.342 -5.469 8.131 1.00 95.62 278 LYS A O 1
ATOM 2195 N N . GLU A 1 279 ? 0.122 -7.169 7.915 1.00 96.81 279 GLU A N 1
ATOM 2196 C CA . GLU A 1 279 ? 0.254 -7.045 6.455 1.00 96.81 279 GLU A CA 1
ATOM 2197 C C . GLU A 1 279 ? -1.015 -7.509 5.716 1.00 96.81 279 GLU A C 1
ATOM 2199 O O . GLU A 1 279 ? -1.378 -6.933 4.690 1.00 96.81 279 GLU A O 1
ATOM 2204 N N . LEU A 1 280 ? -1.755 -8.484 6.255 1.00 98.50 280 LEU A N 1
ATOM 2205 C CA . LEU A 1 280 ? -3.059 -8.873 5.711 1.00 98.50 280 LEU A CA 1
ATOM 2206 C C . LEU A 1 280 ? -4.083 -7.739 5.866 1.00 98.50 280 LEU A C 1
ATOM 2208 O O . LEU A 1 280 ? -4.803 -7.405 4.923 1.00 98.50 280 LEU A O 1
ATOM 2212 N N . SER A 1 281 ? -4.116 -7.114 7.045 1.00 98.50 281 SER A N 1
ATOM 2213 C CA . SER A 1 281 ? -5.008 -5.994 7.357 1.00 98.50 281 SER A CA 1
ATOM 2214 C C . SER A 1 281 ? -4.744 -4.800 6.445 1.00 98.50 281 SER A C 1
ATOM 2216 O O . SER A 1 281 ? -5.673 -4.286 5.822 1.00 98.50 281 SER A O 1
ATOM 2218 N N . ILE A 1 282 ? -3.479 -4.387 6.302 1.00 97.88 282 ILE A N 1
ATOM 2219 C CA . ILE A 1 282 ? -3.131 -3.268 5.419 1.00 97.88 282 ILE A CA 1
ATOM 2220 C C . ILE A 1 282 ? -3.401 -3.613 3.950 1.00 97.88 282 ILE A C 1
ATOM 2222 O O . ILE A 1 282 ? -3.905 -2.756 3.233 1.00 97.88 282 ILE A O 1
ATOM 2226 N N . ALA A 1 283 ? -3.145 -4.852 3.500 1.00 98.00 283 ALA A N 1
ATOM 2227 C CA . ALA A 1 283 ? -3.445 -5.271 2.132 1.00 98.00 283 ALA A CA 1
ATOM 2228 C C . ALA A 1 283 ? -4.944 -5.157 1.835 1.00 98.00 283 ALA A C 1
ATOM 2230 O O . ALA A 1 283 ? -5.328 -4.584 0.814 1.00 98.00 283 ALA A O 1
ATOM 2231 N N . LEU A 1 284 ? -5.791 -5.650 2.743 1.00 98.19 284 LEU A N 1
ATOM 2232 C CA . LEU A 1 284 ? -7.236 -5.586 2.576 1.00 98.19 284 LEU A CA 1
ATOM 2233 C C . LEU A 1 284 ? -7.748 -4.144 2.544 1.00 98.19 284 LEU A C 1
ATOM 2235 O O . LEU A 1 284 ? -8.513 -3.797 1.649 1.00 98.19 284 LEU A O 1
ATOM 2239 N N . VAL A 1 285 ? -7.309 -3.302 3.484 1.00 96.88 285 VAL A N 1
ATOM 2240 C CA . VAL A 1 285 ? -7.758 -1.904 3.570 1.00 96.88 285 VAL A CA 1
ATOM 2241 C C . VAL A 1 285 ? -7.252 -1.084 2.378 1.00 96.88 285 VAL A C 1
ATOM 2243 O O . VAL A 1 285 ? -8.028 -0.350 1.771 1.00 96.88 285 VAL A O 1
ATOM 2246 N N . ARG A 1 286 ? -5.979 -1.241 1.993 1.00 95.31 286 ARG A N 1
ATOM 2247 C CA . ARG A 1 286 ? -5.353 -0.511 0.878 1.00 95.31 286 ARG A CA 1
ATOM 2248 C C . ARG A 1 286 ? -5.978 -0.847 -0.472 1.00 95.31 286 ARG A C 1
ATOM 2250 O O . ARG A 1 286 ? -6.138 0.037 -1.308 1.00 95.31 286 ARG A O 1
ATOM 2257 N N . TYR A 1 287 ? -6.305 -2.117 -0.702 1.00 95.06 287 TYR A N 1
ATOM 2258 C CA . TYR A 1 287 ? -6.768 -2.594 -2.005 1.00 95.06 287 TYR A CA 1
ATOM 2259 C C . TYR A 1 287 ? -8.273 -2.857 -2.077 1.00 95.06 287 TYR A C 1
ATOM 2261 O O . TYR A 1 287 ? -8.729 -3.420 -3.072 1.00 95.06 287 TYR A O 1
ATOM 2269 N N . GLN A 1 288 ? -9.049 -2.427 -1.073 1.00 93.69 288 GLN A N 1
ATOM 2270 C CA . GLN A 1 288 ? -10.498 -2.638 -1.035 1.00 93.69 288 GLN A CA 1
ATOM 2271 C C . GLN A 1 288 ? -11.162 -2.172 -2.337 1.00 93.69 288 GLN A C 1
ATOM 2273 O O . GLN A 1 288 ? -11.774 -2.997 -3.003 1.00 93.69 288 GLN A O 1
ATOM 2278 N N . ASN A 1 289 ? -10.915 -0.930 -2.775 1.00 89.25 289 ASN A N 1
ATOM 2279 C CA . ASN A 1 289 ? -11.530 -0.326 -3.973 1.00 89.25 289 ASN A CA 1
ATOM 2280 C C . ASN A 1 289 ? -11.276 -1.070 -5.294 1.00 89.25 289 ASN A C 1
ATOM 2282 O O . ASN A 1 289 ? -11.970 -0.844 -6.283 1.00 89.25 289 ASN A O 1
ATOM 2286 N N . VAL A 1 290 ? -10.294 -1.970 -5.335 1.00 91.12 290 VAL A N 1
ATOM 2287 C CA . VAL A 1 290 ? -9.976 -2.787 -6.516 1.00 91.12 290 VAL A CA 1
ATOM 2288 C C . VAL A 1 290 ? -10.119 -4.285 -6.250 1.00 91.12 290 VAL A C 1
ATOM 2290 O O . VAL A 1 290 ? -9.717 -5.110 -7.076 1.00 91.12 290 VAL A O 1
ATOM 2293 N N . LEU A 1 291 ? -10.718 -4.650 -5.114 1.00 94.31 291 LEU A N 1
ATOM 2294 C CA . LEU A 1 291 ? -10.747 -6.012 -4.607 1.00 94.31 291 LEU A CA 1
ATOM 2295 C C . LEU A 1 291 ? -11.426 -6.969 -5.577 1.00 94.31 291 LEU A C 1
ATOM 2297 O O . LEU A 1 291 ? -10.895 -8.052 -5.774 1.00 94.31 291 LEU A O 1
ATOM 2301 N N . ASP A 1 292 ? -12.507 -6.578 -6.258 1.00 92.25 292 ASP A N 1
ATOM 2302 C CA . ASP A 1 292 ? -13.227 -7.453 -7.202 1.00 92.25 292 ASP A CA 1
ATOM 2303 C C . ASP A 1 292 ? -12.342 -7.986 -8.341 1.00 92.25 292 ASP A C 1
ATOM 2305 O O . ASP A 1 292 ? -12.433 -9.156 -8.725 1.00 92.25 292 ASP A O 1
ATOM 2309 N N . HIS A 1 293 ? -11.403 -7.174 -8.832 1.00 94.25 293 HIS A N 1
ATOM 2310 C CA . HIS A 1 293 ? -10.421 -7.619 -9.819 1.00 94.25 293 HIS A CA 1
ATOM 2311 C C . HIS A 1 293 ? -9.395 -8.582 -9.207 1.00 94.25 293 HIS A C 1
ATOM 2313 O O . HIS A 1 293 ? -8.987 -9.559 -9.845 1.00 94.25 293 HIS A O 1
ATOM 2319 N N . ILE A 1 294 ? -9.014 -8.339 -7.951 1.00 96.88 294 ILE A N 1
ATOM 2320 C CA . ILE A 1 294 ? -8.088 -9.179 -7.187 1.00 96.88 294 ILE A CA 1
ATOM 2321 C C . ILE A 1 294 ? -8.717 -10.542 -6.887 1.00 96.88 294 ILE A C 1
ATOM 2323 O O . ILE A 1 294 ? -8.022 -11.543 -7.030 1.00 96.88 294 ILE A O 1
ATOM 2327 N N . LYS A 1 295 ? -10.022 -10.628 -6.572 1.00 96.88 295 LYS A N 1
ATOM 2328 C CA . LYS A 1 295 ? -10.727 -11.914 -6.351 1.00 96.88 295 LYS A CA 1
ATOM 2329 C C . LYS A 1 295 ? -10.538 -12.842 -7.553 1.00 96.88 295 LYS A C 1
ATOM 2331 O O . LYS A 1 295 ? -10.131 -13.996 -7.413 1.00 96.88 295 LYS A O 1
ATOM 2336 N N . ASN A 1 296 ? -10.756 -12.296 -8.749 1.00 96.00 296 ASN A N 1
ATOM 2337 C CA . ASN A 1 296 ? -10.609 -13.022 -10.005 1.00 96.00 296 ASN A CA 1
ATOM 2338 C C . ASN A 1 296 ? -9.150 -13.404 -10.293 1.00 96.00 296 ASN A C 1
ATOM 2340 O O . ASN A 1 296 ? -8.880 -14.532 -10.706 1.00 96.00 296 ASN A O 1
ATOM 2344 N N . ALA A 1 297 ? -8.204 -12.485 -10.078 1.00 97.88 297 ALA A N 1
ATOM 2345 C CA . ALA A 1 297 ? -6.783 -12.761 -10.276 1.00 97.88 297 ALA A CA 1
ATOM 2346 C C . ALA A 1 297 ? -6.265 -13.837 -9.312 1.00 97.88 297 ALA A C 1
ATOM 2348 O O . ALA A 1 297 ? -5.614 -14.785 -9.745 1.00 97.88 297 ALA A O 1
ATOM 2349 N N . TYR A 1 298 ? -6.625 -13.738 -8.034 1.00 98.62 298 TYR A N 1
ATOM 2350 C CA . TYR A 1 298 ? -6.241 -14.689 -7.001 1.00 98.62 298 TYR A CA 1
ATOM 2351 C C . TYR A 1 298 ? -6.776 -16.094 -7.311 1.00 98.62 298 TYR A C 1
ATOM 2353 O O . TYR A 1 298 ? -6.015 -17.061 -7.291 1.00 98.62 298 TYR A O 1
ATOM 2361 N N . LYS A 1 299 ? -8.051 -16.214 -7.713 1.00 98.31 299 LYS A N 1
ATOM 2362 C CA . LYS A 1 299 ? -8.635 -17.501 -8.122 1.00 98.31 299 LYS A CA 1
ATOM 2363 C C . LYS A 1 299 ? -7.906 -18.127 -9.312 1.00 98.31 299 LYS A C 1
ATOM 2365 O O . LYS A 1 299 ? -7.694 -19.336 -9.312 1.00 98.31 299 LYS A O 1
ATOM 2370 N N . ARG A 1 300 ? -7.501 -17.327 -10.307 1.00 98.00 300 ARG A N 1
ATOM 2371 C CA . ARG A 1 300 ? -6.719 -17.820 -11.455 1.00 98.00 300 ARG A CA 1
ATOM 2372 C C . ARG A 1 300 ? -5.321 -18.292 -11.059 1.00 98.00 300 ARG A C 1
ATOM 2374 O O . ARG A 1 300 ? -4.875 -19.306 -11.579 1.00 98.00 300 ARG A O 1
ATOM 2381 N N . LEU A 1 301 ? -4.644 -17.570 -10.166 1.00 97.94 301 LEU A N 1
ATOM 2382 C CA . LEU A 1 301 ? -3.275 -17.894 -9.754 1.00 97.94 301 LEU A CA 1
ATOM 2383 C C . LEU A 1 301 ? -3.202 -19.106 -8.821 1.00 97.94 301 LEU A C 1
ATOM 2385 O O . LEU A 1 301 ? -2.314 -19.938 -8.972 1.00 97.94 301 LEU A O 1
ATOM 2389 N N . TYR A 1 302 ? -4.128 -19.210 -7.867 1.00 98.00 302 TYR A N 1
ATOM 2390 C CA . TYR A 1 302 ? -4.027 -20.177 -6.768 1.00 98.00 302 TYR A CA 1
ATOM 2391 C C . TYR A 1 302 ? -5.096 -21.270 -6.792 1.00 98.00 302 TYR A C 1
ATOM 2393 O O . TYR A 1 302 ? -5.080 -22.160 -5.942 1.00 98.00 302 TYR A O 1
ATOM 2401 N N . GLY A 1 303 ? -6.066 -21.198 -7.711 1.00 97.75 303 GLY A N 1
ATOM 2402 C CA . GLY A 1 303 ? -7.184 -22.146 -7.783 1.00 97.75 303 GLY A CA 1
ATOM 2403 C C . GLY A 1 303 ? -8.122 -22.104 -6.569 1.00 97.75 303 GLY A C 1
ATOM 2404 O O . GLY A 1 303 ? -8.979 -22.972 -6.422 1.00 97.75 303 GLY A O 1
ATOM 2405 N N . LYS A 1 304 ? -7.968 -21.110 -5.686 1.00 96.38 304 LYS A N 1
ATOM 2406 C CA . LYS A 1 304 ? -8.719 -20.947 -4.437 1.00 96.38 304 LYS A CA 1
ATOM 2407 C C . LYS A 1 304 ? -9.378 -19.578 -4.393 1.00 96.38 304 LYS A C 1
ATOM 2409 O O . LYS A 1 304 ? -8.867 -18.613 -4.950 1.00 96.38 304 LYS A O 1
ATOM 2414 N N . ASP A 1 305 ? -10.509 -19.497 -3.711 1.00 97.88 305 ASP A N 1
ATOM 2415 C CA . ASP A 1 305 ? -11.165 -18.222 -3.449 1.00 97.88 305 ASP A CA 1
ATOM 2416 C C . ASP A 1 305 ? -10.432 -17.453 -2.331 1.00 97.88 305 ASP A C 1
ATOM 2418 O O . ASP A 1 305 ? -10.121 -18.030 -1.284 1.00 97.88 305 ASP A O 1
ATOM 2422 N N . LEU A 1 306 ? -10.148 -16.162 -2.549 1.00 98.62 306 LEU A N 1
ATOM 2423 C CA . LEU A 1 306 ? -9.411 -15.328 -1.590 1.00 98.62 306 LEU A CA 1
ATOM 2424 C C . LEU A 1 306 ? -10.179 -15.154 -0.272 1.00 98.62 306 LEU A C 1
ATOM 2426 O O . LEU A 1 306 ? -9.572 -15.161 0.796 1.00 98.62 306 LEU A O 1
ATOM 2430 N N . ARG A 1 307 ? -11.510 -15.047 -0.321 1.00 98.38 307 ARG A N 1
ATOM 2431 C CA . ARG A 1 307 ? -12.343 -14.936 0.880 1.00 98.38 307 ARG A CA 1
ATOM 2432 C C . ARG A 1 307 ? -12.214 -16.192 1.735 1.00 98.38 307 ARG A C 1
ATOM 2434 O O . ARG A 1 307 ? -12.020 -16.103 2.946 1.00 98.38 307 ARG A O 1
ATOM 2441 N N . ASN A 1 308 ? -12.266 -17.363 1.098 1.00 98.44 308 ASN A N 1
ATOM 2442 C CA . ASN A 1 308 ? -12.078 -18.649 1.774 1.00 98.44 308 ASN A CA 1
ATOM 2443 C C . ASN A 1 308 ? -10.654 -18.813 2.312 1.00 98.44 308 ASN A C 1
ATOM 2445 O O . ASN A 1 308 ? -10.481 -19.335 3.414 1.00 98.44 308 ASN A O 1
ATOM 2449 N N . ARG A 1 309 ? -9.642 -18.339 1.571 1.00 98.06 309 ARG A N 1
ATOM 2450 C CA . ARG A 1 309 ? -8.254 -18.307 2.045 1.00 98.06 309 ARG A CA 1
ATOM 2451 C C . ARG A 1 309 ? -8.137 -17.506 3.344 1.00 98.06 309 ARG A C 1
ATOM 2453 O O . ARG A 1 309 ? -7.647 -18.048 4.327 1.00 98.06 309 ARG A O 1
ATOM 2460 N N . ILE A 1 310 ? -8.649 -16.274 3.362 1.00 98.56 310 ILE A N 1
ATOM 2461 C CA . ILE A 1 310 ? -8.640 -15.395 4.543 1.00 98.56 310 ILE A CA 1
ATOM 2462 C C . ILE A 1 310 ? -9.400 -16.034 5.709 1.00 98.56 310 ILE A C 1
ATOM 2464 O O . ILE A 1 310 ? -8.928 -16.023 6.845 1.00 98.56 310 ILE A O 1
ATOM 2468 N N . HIS A 1 311 ? -10.568 -16.624 5.439 1.00 98.56 311 HIS A N 1
ATOM 2469 C CA . HIS A 1 311 ? -11.361 -17.304 6.461 1.00 98.56 311 HIS A CA 1
ATOM 2470 C C . HIS A 1 311 ? -10.588 -18.455 7.127 1.00 98.56 311 HIS A C 1
ATOM 2472 O O . HIS A 1 311 ? -10.697 -18.631 8.340 1.00 98.56 311 HIS A O 1
ATOM 2478 N N . GLY A 1 312 ? -9.845 -19.248 6.346 1.00 97.44 312 GLY A N 1
ATOM 2479 C CA . GLY A 1 312 ? -9.078 -20.392 6.848 1.00 97.44 312 GLY A CA 1
ATOM 2480 C C . GLY A 1 312 ? -7.890 -20.013 7.734 1.00 97.44 312 GLY A C 1
ATOM 2481 O O . GLY A 1 312 ? -7.525 -20.789 8.608 1.00 97.44 312 GLY A O 1
ATOM 2482 N N . GLU A 1 313 ? -7.334 -18.819 7.538 1.00 97.38 313 GLU A N 1
ATOM 2483 C CA . GLU A 1 313 ? -6.115 -18.344 8.206 1.00 97.38 313 GLU A CA 1
ATOM 2484 C C . GLU A 1 313 ? -6.357 -17.492 9.452 1.00 97.38 313 GLU A C 1
ATOM 2486 O O . GLU A 1 313 ? -5.454 -17.249 10.244 1.00 97.38 313 GLU A O 1
ATOM 2491 N N . THR A 1 314 ? -7.580 -17.007 9.643 1.00 98.12 314 THR A N 1
ATOM 2492 C CA . THR A 1 314 ? -7.887 -16.026 10.692 1.00 98.12 314 THR A CA 1
ATOM 2493 C C . THR A 1 314 ? -8.989 -16.543 11.600 1.00 98.12 314 THR A C 1
ATOM 2495 O O . THR A 1 314 ? -9.633 -17.541 11.288 1.00 98.12 314 THR A O 1
ATOM 2498 N N . SER A 1 315 ? -9.253 -15.918 12.751 1.00 98.12 315 SER A N 1
ATOM 2499 C CA . SER A 1 315 ? -10.338 -16.337 13.656 1.00 98.12 315 SER A CA 1
ATOM 2500 C C . SER A 1 315 ? -10.971 -15.191 14.449 1.00 98.12 315 SER A C 1
ATOM 2502 O O . SER A 1 315 ? -10.592 -14.029 14.299 1.00 98.12 315 SER A O 1
ATOM 2504 N N . GLY A 1 316 ? -12.005 -15.511 15.236 1.00 98.25 316 GLY A N 1
ATOM 2505 C CA . GLY A 1 316 ? -12.670 -14.568 16.137 1.00 98.25 316 GLY A CA 1
ATOM 2506 C C . GLY A 1 316 ? -13.271 -13.343 15.441 1.00 98.25 316 GLY A C 1
ATOM 2507 O O . GLY A 1 316 ? -13.689 -13.395 14.280 1.00 98.25 316 GLY A O 1
ATOM 2508 N N . TYR A 1 317 ? -13.321 -12.224 16.167 1.00 98.44 317 TYR A N 1
ATOM 2509 C CA . TYR A 1 317 ? -13.813 -10.953 15.630 1.00 98.44 317 TYR A CA 1
ATOM 2510 C C . TYR A 1 317 ? -12.888 -10.344 14.578 1.00 98.44 317 TYR A C 1
ATOM 2512 O O . TYR A 1 317 ? -13.368 -9.634 13.699 1.00 98.44 317 TYR A O 1
ATOM 2520 N N . TYR A 1 318 ? -11.593 -10.669 14.607 1.00 98.75 318 TYR A N 1
ATOM 2521 C CA . TYR A 1 318 ? -10.659 -10.258 13.563 1.00 98.75 318 TYR A CA 1
ATOM 2522 C C . TYR A 1 318 ? -11.066 -10.828 12.194 1.00 98.75 318 TYR A C 1
ATOM 2524 O O . TYR A 1 318 ? -11.242 -10.065 11.245 1.00 98.75 318 TYR A O 1
ATOM 2532 N N . ARG A 1 319 ? -11.358 -12.137 12.113 1.00 98.75 319 ARG A N 1
ATOM 2533 C CA . ARG A 1 319 ? -11.915 -12.760 10.898 1.00 98.75 319 ARG A CA 1
ATOM 2534 C C . ARG A 1 319 ? -13.224 -12.101 10.477 1.00 98.75 319 ARG A C 1
ATOM 2536 O O . ARG A 1 319 ? -13.400 -11.788 9.305 1.00 98.75 319 ARG A O 1
ATOM 2543 N N . GLN A 1 320 ? -14.154 -11.914 11.415 1.00 98.81 320 GLN A N 1
ATOM 2544 C CA . GLN A 1 320 ? -15.458 -11.319 11.097 1.00 98.81 320 GLN A CA 1
ATOM 2545 C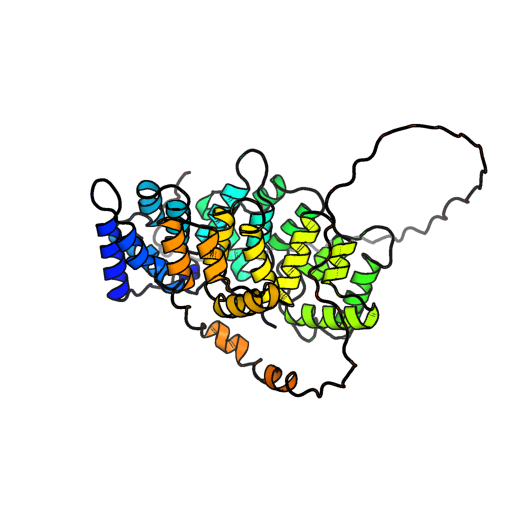 C . GLN A 1 320 ? -15.299 -9.918 10.500 1.00 98.81 320 GLN A C 1
ATOM 2547 O O . GLN A 1 320 ? -15.962 -9.600 9.517 1.00 98.81 320 GLN A O 1
ATOM 2552 N N . LEU A 1 321 ? -14.384 -9.114 11.043 1.00 98.81 321 LEU A N 1
ATOM 2553 C CA . LEU A 1 321 ? -14.085 -7.786 10.529 1.00 98.81 321 LEU A CA 1
ATOM 2554 C C . LEU A 1 321 ? -13.422 -7.830 9.147 1.00 98.81 321 LEU A C 1
ATOM 2556 O O . LEU A 1 321 ? -13.867 -7.113 8.256 1.00 98.81 321 LEU A O 1
ATOM 2560 N N . LEU A 1 322 ? -12.413 -8.684 8.940 1.00 98.81 322 LEU A N 1
ATOM 2561 C CA . LEU A 1 322 ? -11.793 -8.876 7.623 1.00 98.81 322 LEU A CA 1
ATOM 2562 C C . LEU A 1 322 ? -12.840 -9.229 6.563 1.00 98.81 322 LEU A C 1
ATOM 2564 O O . LEU A 1 322 ? -12.866 -8.633 5.492 1.00 98.81 322 LEU A O 1
ATOM 2568 N N . LEU A 1 323 ? -13.736 -10.169 6.864 1.00 98.75 323 LEU A N 1
ATOM 2569 C CA . LEU A 1 323 ? -14.765 -10.583 5.913 1.00 98.75 323 LEU A CA 1
ATOM 2570 C C . LEU A 1 323 ? -15.819 -9.494 5.692 1.00 98.75 323 LEU A C 1
ATOM 2572 O O . LEU A 1 323 ? -16.230 -9.289 4.557 1.00 98.75 323 LEU A O 1
ATOM 2576 N N . ALA A 1 324 ? -16.189 -8.735 6.728 1.00 98.69 324 ALA A N 1
ATOM 2577 C CA . ALA A 1 324 ? -17.075 -7.583 6.570 1.00 98.69 324 ALA A CA 1
ATOM 2578 C C . ALA A 1 324 ? -16.468 -6.511 5.650 1.00 98.69 324 ALA A C 1
ATOM 2580 O O . ALA A 1 324 ? -17.172 -5.977 4.802 1.00 98.69 324 ALA A O 1
ATOM 2581 N N . ILE A 1 325 ? -15.164 -6.239 5.772 1.00 98.38 325 ILE A N 1
ATOM 2582 C CA . ILE A 1 325 ? -14.449 -5.303 4.894 1.00 98.38 325 ILE A CA 1
ATOM 2583 C C . ILE A 1 325 ? -14.334 -5.863 3.470 1.00 98.38 325 ILE A C 1
ATOM 2585 O O . ILE A 1 325 ? -14.478 -5.117 2.507 1.00 98.38 325 ILE A O 1
ATOM 2589 N N . TYR A 1 326 ? -14.078 -7.164 3.330 1.00 98.19 326 TYR A N 1
ATOM 2590 C CA . TYR A 1 326 ? -13.970 -7.841 2.036 1.00 98.19 326 TYR A CA 1
ATOM 2591 C C . TYR A 1 326 ? -15.295 -7.829 1.254 1.00 98.19 326 TYR A C 1
ATOM 2593 O O . TYR A 1 326 ? -15.296 -7.692 0.027 1.00 98.19 326 TYR A O 1
ATOM 2601 N N . ASP A 1 327 ? -16.411 -7.992 1.969 1.00 97.12 327 ASP A N 1
ATOM 2602 C CA . ASP A 1 327 ? -17.768 -8.034 1.416 1.00 97.12 327 ASP A CA 1
ATOM 2603 C C . ASP A 1 327 ? -18.421 -6.639 1.325 1.00 97.12 327 ASP A C 1
ATOM 2605 O O . ASP A 1 327 ? -19.498 -6.502 0.745 1.00 97.12 327 ASP A O 1
ATOM 2609 N N . ALA A 1 328 ? -17.791 -5.603 1.891 1.00 95.75 328 ALA A N 1
ATOM 2610 C CA . ALA A 1 328 ? -18.294 -4.234 1.861 1.00 95.75 328 ALA A CA 1
ATOM 2611 C C . ALA A 1 328 ? -18.390 -3.691 0.420 1.00 95.75 328 ALA A C 1
ATOM 2613 O O . ALA A 1 328 ? -17.587 -4.061 -0.446 1.00 95.75 328 ALA A O 1
ATOM 2614 N N . PRO A 1 329 ? -19.344 -2.779 0.151 1.00 90.81 329 PRO A N 1
ATOM 2615 C CA . PRO A 1 329 ? -19.474 -2.151 -1.153 1.00 90.81 329 PRO A CA 1
ATOM 2616 C C . PRO A 1 329 ? -18.212 -1.359 -1.505 1.00 90.81 329 PRO A C 1
ATOM 2618 O O . PRO A 1 329 ? -17.550 -0.784 -0.635 1.00 90.81 329 PRO A O 1
ATOM 2621 N N . GLN A 1 330 ? -17.912 -1.314 -2.800 1.00 83.62 330 GLN A N 1
ATOM 2622 C CA . GLN A 1 330 ? -16.855 -0.468 -3.341 1.00 83.62 330 GLN A CA 1
ATOM 2623 C C . GLN A 1 330 ? -17.361 0.952 -3.552 1.00 83.62 330 GLN A C 1
ATOM 2625 O O . GLN A 1 330 ? -18.548 1.162 -3.815 1.00 83.62 330 GLN A O 1
ATOM 2630 N N . ASP A 1 331 ? -16.456 1.924 -3.460 1.00 81.06 331 ASP A N 1
ATOM 2631 C CA . ASP A 1 331 ? -16.787 3.291 -3.840 1.00 81.06 331 ASP A CA 1
ATOM 2632 C C . ASP A 1 331 ? -17.119 3.348 -5.342 1.00 81.06 331 ASP A C 1
ATOM 2634 O O . ASP A 1 331 ? -16.461 2.677 -6.147 1.00 81.06 331 ASP A O 1
ATOM 2638 N N . PRO A 1 332 ? -18.125 4.139 -5.760 1.00 66.38 332 PRO A N 1
ATOM 2639 C CA . PRO A 1 332 ? -18.373 4.347 -7.176 1.00 66.38 332 PRO A CA 1
ATOM 2640 C C . PRO A 1 332 ? -17.128 4.970 -7.833 1.00 66.38 332 PRO A C 1
ATOM 2642 O O . PRO A 1 332 ? -16.449 5.797 -7.213 1.00 66.38 332 PRO A O 1
ATOM 2645 N N . PRO A 1 333 ? -16.812 4.614 -9.090 1.00 57.66 333 PRO A N 1
ATOM 2646 C CA . PRO A 1 333 ? -15.696 5.220 -9.801 1.00 57.66 333 PRO A CA 1
ATOM 2647 C C . PRO A 1 333 ? -15.888 6.740 -9.869 1.00 57.66 333 PRO A C 1
ATOM 2649 O O . PRO A 1 333 ? -16.942 7.241 -10.257 1.00 57.66 333 PRO A O 1
ATOM 2652 N N . THR A 1 334 ? -14.867 7.487 -9.459 1.00 55.59 334 THR A N 1
ATOM 2653 C CA . THR A 1 334 ? -14.915 8.952 -9.380 1.00 55.59 334 THR A CA 1
ATOM 2654 C C . THR A 1 334 ? -14.977 9.567 -10.780 1.00 55.59 334 THR A C 1
ATOM 2656 O O . THR A 1 334 ? -14.337 9.056 -11.694 1.00 55.59 334 THR A O 1
ATOM 2659 N N . GLN A 1 335 ? -15.687 10.687 -10.976 1.00 44.66 335 GLN A N 1
ATOM 2660 C CA . GLN A 1 335 ? -15.741 11.372 -12.283 1.00 44.66 335 GLN A CA 1
ATOM 2661 C C . GLN A 1 335 ? -14.345 11.747 -12.811 1.00 44.66 335 GLN A C 1
ATOM 2663 O O . GLN A 1 335 ? -14.084 11.602 -13.993 1.00 44.66 335 GLN A O 1
ATOM 2668 N N . HIS A 1 336 ? -13.396 12.079 -11.933 1.00 46.91 336 HIS A N 1
ATOM 2669 C CA . HIS A 1 336 ? -11.989 12.281 -12.297 1.00 46.91 336 HIS A CA 1
ATOM 2670 C C . HIS A 1 336 ? -11.298 10.996 -12.823 1.00 46.91 336 HIS A C 1
ATOM 2672 O O . HIS A 1 336 ? -10.424 11.063 -13.689 1.00 46.91 336 HIS A O 1
ATOM 2678 N N . ASN A 1 337 ? -11.692 9.808 -12.342 1.00 43.03 337 ASN A N 1
ATOM 2679 C CA . ASN A 1 337 ? -11.296 8.519 -12.927 1.00 43.03 337 ASN A CA 1
ATOM 2680 C C . ASN A 1 337 ? -12.066 8.207 -14.223 1.00 43.03 337 ASN A C 1
ATOM 2682 O O . ASN A 1 337 ? -11.523 7.536 -15.099 1.00 43.03 337 ASN A O 1
ATOM 2686 N N . VAL A 1 338 ? -13.297 8.707 -14.375 1.00 39.38 338 VAL A N 1
ATOM 2687 C CA . VAL A 1 338 ? -14.118 8.573 -15.591 1.00 39.38 338 VAL A CA 1
ATOM 2688 C C . VAL A 1 338 ? -13.584 9.459 -16.727 1.00 39.38 338 VAL A C 1
ATOM 2690 O O . VAL A 1 338 ? -13.344 8.952 -17.815 1.00 39.38 338 VAL A O 1
ATOM 2693 N N . ASP A 1 339 ? -13.261 10.728 -16.484 1.00 36.50 339 ASP A N 1
ATOM 2694 C CA . ASP A 1 339 ? -12.713 11.650 -17.494 1.00 36.50 339 ASP A CA 1
ATOM 2695 C C . ASP A 1 339 ? -11.316 11.220 -17.973 1.00 36.50 339 ASP A C 1
ATOM 2697 O O . ASP A 1 339 ? -10.976 11.347 -19.149 1.00 36.50 339 ASP A O 1
ATOM 2701 N N . ARG A 1 340 ? -10.517 10.607 -17.087 1.00 43.66 340 ARG A N 1
ATOM 2702 C CA . ARG A 1 340 ? -9.238 9.971 -17.453 1.00 43.66 340 ARG A CA 1
ATOM 2703 C C . ARG A 1 340 ? -9.391 8.615 -18.156 1.00 43.66 340 ARG A C 1
ATOM 2705 O O . ARG A 1 340 ? -8.425 8.155 -18.762 1.00 43.66 340 ARG A O 1
ATOM 2712 N N . SER A 1 341 ? -10.558 7.968 -18.085 1.00 35.47 341 SER A N 1
ATOM 2713 C CA . SER A 1 341 ? -10.831 6.677 -18.744 1.00 35.47 341 SER A CA 1
ATOM 2714 C C . SER A 1 341 ? -11.658 6.801 -20.031 1.00 35.47 341 SER A C 1
ATOM 2716 O O . SER A 1 341 ? -11.528 5.944 -20.908 1.00 35.47 341 SER A O 1
ATOM 2718 N N . GLN A 1 342 ? -12.425 7.881 -20.222 1.00 32.00 342 GLN A N 1
ATOM 2719 C CA . GLN A 1 342 ? -13.218 8.122 -21.434 1.00 32.00 342 GLN A CA 1
ATOM 2720 C C . GLN A 1 342 ? -12.372 8.452 -22.674 1.00 32.00 342 GLN A C 1
ATOM 2722 O O . GLN A 1 342 ? -12.793 8.115 -23.777 1.00 32.00 342 GLN A O 1
ATOM 2727 N N . SER A 1 343 ? -11.145 8.974 -22.538 1.00 34.88 343 SER A N 1
ATOM 2728 C CA . SER A 1 343 ? -10.225 9.058 -23.691 1.00 34.88 343 SER A CA 1
ATOM 2729 C C . SER A 1 343 ? -9.597 7.706 -24.082 1.00 34.88 343 SER A C 1
ATOM 2731 O O . SER A 1 343 ? -8.885 7.627 -25.080 1.00 34.88 343 SER A O 1
ATOM 2733 N N . VAL A 1 344 ? -9.856 6.627 -23.321 1.00 41.28 344 VAL A N 1
ATOM 2734 C CA . VAL A 1 344 ? -9.079 5.372 -23.386 1.00 41.28 344 VAL A CA 1
ATOM 2735 C C . VAL A 1 344 ? -9.930 4.101 -23.576 1.00 41.28 344 VAL A C 1
ATOM 2737 O O . VAL A 1 344 ? -9.390 3.056 -23.950 1.00 41.28 344 VAL A O 1
ATOM 2740 N N . MET A 1 345 ? -11.264 4.159 -23.440 1.00 32.41 345 MET A N 1
ATOM 2741 C CA . MET A 1 345 ? -12.149 2.995 -23.659 1.00 32.41 345 MET A CA 1
ATOM 2742 C C . MET A 1 345 ? -12.132 2.428 -25.092 1.00 32.41 345 MET A C 1
ATOM 2744 O O . MET A 1 345 ? -12.532 1.283 -25.296 1.00 32.41 345 MET A O 1
ATOM 2748 N N . HIS A 1 346 ? -11.593 3.151 -26.078 1.00 37.69 346 HIS A N 1
ATOM 2749 C CA . HIS A 1 346 ? -11.540 2.684 -27.468 1.00 37.69 346 HIS A CA 1
ATOM 2750 C C . HIS A 1 346 ? -10.518 1.552 -27.730 1.00 37.69 346 HIS A C 1
ATOM 2752 O O . HIS A 1 346 ? -10.492 0.995 -28.826 1.00 37.69 346 HIS A O 1
ATOM 2758 N N . THR A 1 347 ? -9.683 1.186 -26.745 1.00 39.25 347 THR A N 1
ATOM 2759 C CA . THR A 1 347 ? -8.552 0.248 -26.935 1.00 39.25 347 THR A CA 1
ATOM 2760 C C . THR A 1 347 ? -8.778 -1.174 -26.403 1.00 39.25 347 THR A C 1
ATOM 2762 O O . THR A 1 347 ? -8.084 -2.094 -26.833 1.00 39.25 347 THR A O 1
ATOM 2765 N N . TRP A 1 348 ? -9.780 -1.409 -25.545 1.00 32.66 348 TRP A N 1
ATOM 2766 C CA . TRP A 1 348 ? -10.049 -2.753 -25.003 1.00 32.66 348 TRP A CA 1
ATOM 2767 C C . TRP A 1 348 ? -10.792 -3.681 -25.971 1.00 32.66 348 TRP A C 1
ATOM 2769 O O . TRP A 1 348 ? -10.553 -4.885 -25.948 1.00 32.66 348 TRP A O 1
ATOM 2779 N N . GLN A 1 349 ? -11.625 -3.153 -26.873 1.00 33.56 349 GLN A N 1
ATOM 2780 C CA . GLN A 1 349 ? -12.314 -3.984 -27.873 1.00 33.56 349 GLN A CA 1
ATOM 2781 C C . GLN A 1 349 ? -11.384 -4.512 -28.979 1.00 33.56 349 GLN A C 1
ATOM 2783 O O . GLN A 1 349 ? -11.770 -5.435 -29.684 1.00 33.56 349 GLN A O 1
ATOM 2788 N N . TYR A 1 350 ? -10.158 -3.987 -29.110 1.00 33.03 350 TYR A N 1
ATOM 2789 C CA . TYR A 1 350 ? -9.245 -4.349 -30.204 1.00 33.03 350 TYR A CA 1
ATOM 2790 C C . TYR A 1 350 ? -8.278 -5.500 -29.862 1.00 33.03 350 TYR A C 1
ATOM 2792 O O . TYR A 1 350 ? -7.819 -6.213 -30.753 1.00 33.03 350 TYR A O 1
ATOM 2800 N N . GLN A 1 351 ? -7.975 -5.727 -28.577 1.00 34.47 351 GLN A N 1
ATOM 2801 C CA . GLN A 1 351 ? -7.087 -6.822 -28.142 1.00 34.47 351 GLN A CA 1
ATOM 2802 C C . GLN A 1 351 ? -7.815 -8.157 -27.924 1.00 34.47 351 GLN A C 1
ATOM 2804 O O . GLN A 1 351 ? -7.171 -9.202 -27.900 1.00 34.47 351 GLN A O 1
ATOM 2809 N N . SER A 1 352 ? -9.148 -8.154 -27.822 1.00 31.55 352 SER A N 1
ATOM 2810 C CA . SER A 1 352 ? -9.966 -9.379 -27.776 1.00 31.55 352 SER A CA 1
ATOM 2811 C C . SER A 1 352 ? -10.239 -9.983 -29.162 1.00 31.55 352 SER A C 1
ATOM 2813 O O . SER A 1 352 ? -10.796 -11.072 -29.251 1.00 31.55 352 SER A O 1
ATOM 2815 N N . SER A 1 353 ? -9.864 -9.282 -30.237 1.00 30.41 353 SER A N 1
ATOM 2816 C CA . SER A 1 353 ? -10.183 -9.619 -31.632 1.00 30.41 353 SER A CA 1
ATOM 2817 C C . SER A 1 353 ? -8.976 -10.057 -32.474 1.00 30.41 353 SER A C 1
ATOM 2819 O O . SER A 1 353 ? -9.103 -10.199 -33.687 1.00 30.41 353 SER A O 1
ATOM 2821 N N . ILE A 1 354 ? -7.808 -10.295 -31.867 1.00 29.11 354 ILE A N 1
ATOM 2822 C CA . ILE A 1 354 ? -6.663 -10.883 -32.580 1.00 29.11 354 ILE A CA 1
ATOM 2823 C C . ILE A 1 354 ? -6.866 -12.409 -32.650 1.00 29.11 354 ILE A C 1
ATOM 2825 O O . ILE A 1 354 ? -6.961 -13.040 -31.594 1.00 29.11 354 ILE A O 1
ATOM 2829 N N . PRO A 1 355 ? -6.927 -13.031 -33.844 1.00 28.77 355 PRO A N 1
ATOM 2830 C CA . PRO A 1 355 ? -7.074 -14.478 -33.962 1.00 28.77 355 PRO A CA 1
ATOM 2831 C C . PRO A 1 355 ? -5.875 -15.187 -33.328 1.00 28.77 355 PRO A C 1
ATOM 2833 O O . PRO A 1 355 ? -4.725 -14.902 -33.665 1.00 28.77 355 PRO A O 1
ATOM 2836 N N . GLN A 1 356 ? -6.133 -16.128 -32.418 1.00 30.09 356 GLN A N 1
ATOM 2837 C CA . GLN A 1 356 ? -5.082 -16.998 -31.905 1.00 30.09 356 GLN A CA 1
ATOM 2838 C C . GLN A 1 356 ? -4.656 -17.974 -33.002 1.00 30.09 356 GLN A C 1
ATOM 2840 O O . GLN A 1 356 ? -5.421 -18.849 -33.403 1.00 30.09 356 GLN A O 1
ATOM 2845 N N . HIS A 1 357 ? -3.421 -17.841 -33.481 1.00 31.14 357 HIS A N 1
ATOM 2846 C CA . HIS A 1 357 ? -2.782 -18.925 -34.211 1.00 31.14 357 HIS A CA 1
ATOM 2847 C C . HIS A 1 357 ? -2.532 -20.076 -33.234 1.00 31.14 357 HIS A C 1
ATOM 2849 O O . HIS A 1 357 ? -1.785 -19.932 -32.267 1.00 31.14 357 HIS A O 1
ATOM 2855 N N . HIS A 1 358 ? -3.194 -21.205 -33.490 1.00 30.42 358 HIS A N 1
ATOM 2856 C CA . HIS A 1 358 ? -2.975 -22.468 -32.799 1.00 30.42 358 HIS A CA 1
ATOM 2857 C C . HIS A 1 358 ? -1.484 -22.821 -32.803 1.00 30.42 358 HIS A C 1
ATOM 2859 O O . HIS A 1 358 ? -0.913 -23.131 -33.847 1.00 30.42 358 HIS A O 1
ATOM 2865 N N . VAL A 1 359 ? -0.877 -22.825 -31.619 1.00 28.41 359 VAL A N 1
ATOM 2866 C CA . VAL A 1 359 ? 0.359 -23.558 -31.354 1.00 28.41 359 VAL A CA 1
ATOM 2867 C C . VAL A 1 359 ? -0.001 -24.660 -30.370 1.00 28.41 359 VAL A C 1
ATOM 2869 O O . VAL A 1 359 ? -0.590 -24.415 -29.321 1.00 28.41 359 VAL A O 1
ATOM 2872 N N . SER A 1 360 ? 0.277 -25.884 -30.800 1.00 27.88 360 SER A N 1
ATOM 2873 C CA . SER A 1 360 ? -0.083 -27.156 -30.185 1.00 27.88 360 SER A CA 1
ATOM 2874 C C . SER A 1 360 ? 0.282 -27.268 -28.704 1.00 27.88 360 SER A C 1
ATOM 2876 O O . SER A 1 360 ? 1.395 -26.933 -28.297 1.00 27.88 360 SER A O 1
ATOM 2878 N N . ASP A 1 361 ? -0.659 -27.833 -27.948 1.00 32.09 361 ASP A N 1
ATOM 2879 C CA . ASP A 1 361 ? -0.571 -28.219 -26.544 1.00 32.09 361 ASP A CA 1
ATOM 2880 C C . ASP A 1 361 ? 0.708 -28.989 -26.191 1.00 32.09 361 ASP A C 1
ATOM 2882 O O . ASP A 1 361 ? 0.952 -30.082 -26.710 1.00 32.09 361 ASP A O 1
ATOM 2886 N N . ARG A 1 362 ? 1.464 -28.445 -25.228 1.00 30.61 362 ARG A N 1
ATOM 2887 C CA . ARG A 1 362 ? 1.919 -29.106 -23.985 1.00 30.61 362 ARG A CA 1
ATOM 2888 C C . ARG A 1 362 ? 2.939 -28.211 -23.272 1.00 30.61 362 ARG A C 1
ATOM 2890 O O . ARG A 1 362 ? 4.117 -28.210 -23.612 1.00 30.61 362 ARG A O 1
ATOM 2897 N N . SER A 1 363 ? 2.488 -27.531 -22.220 1.00 25.33 363 SER A N 1
ATOM 2898 C CA . SER A 1 363 ? 3.350 -26.902 -21.209 1.00 25.33 363 SER A CA 1
ATOM 2899 C C . SER A 1 363 ? 2.900 -27.375 -19.819 1.00 25.33 363 SER A C 1
ATOM 2901 O O . SER A 1 363 ? 1.699 -27.313 -19.546 1.00 25.33 363 SER A O 1
ATOM 2903 N N . PRO A 1 364 ? 3.791 -27.870 -18.936 1.00 29.16 364 PRO A N 1
ATOM 2904 C CA . PRO A 1 364 ? 3.388 -28.395 -17.632 1.00 29.16 364 PRO A CA 1
ATOM 2905 C C . PRO A 1 364 ? 3.055 -27.276 -16.636 1.00 29.16 364 PRO A C 1
ATOM 2907 O O . PRO A 1 364 ? 3.665 -26.208 -16.642 1.00 29.16 364 PRO A O 1
ATOM 2910 N N . SER A 1 365 ? 2.104 -27.554 -15.741 1.00 29.30 365 SER A N 1
ATOM 2911 C CA . SER A 1 365 ? 1.686 -26.681 -14.641 1.00 29.30 365 SER A CA 1
ATOM 2912 C C . SER A 1 365 ? 2.829 -26.361 -13.673 1.00 29.30 365 SER A C 1
ATOM 2914 O O . SER A 1 365 ? 3.552 -27.258 -13.234 1.00 29.30 365 SER A O 1
ATOM 2916 N N . MET A 1 366 ? 2.921 -25.094 -13.264 1.00 31.17 366 MET A N 1
ATOM 2917 C CA . MET A 1 366 ? 3.942 -24.520 -12.378 1.00 31.17 366 MET A CA 1
ATOM 2918 C C . MET A 1 366 ? 3.763 -24.914 -10.888 1.00 31.17 366 MET A C 1
ATOM 2920 O O . MET A 1 366 ? 3.816 -24.071 -9.999 1.00 31.17 366 MET A O 1
ATOM 2924 N N . SER A 1 367 ? 3.521 -26.198 -10.602 1.00 32.53 367 SER A N 1
ATOM 2925 C CA . SER A 1 367 ? 3.276 -26.730 -9.246 1.00 32.53 367 SER A CA 1
ATOM 2926 C C . SER A 1 367 ? 4.292 -27.789 -8.797 1.00 32.53 367 SER A C 1
ATOM 2928 O O . SER A 1 367 ? 4.064 -28.472 -7.805 1.00 32.53 367 SER A O 1
ATOM 2930 N N . GLN A 1 368 ? 5.426 -27.936 -9.487 1.00 32.62 368 GLN A N 1
ATOM 2931 C CA . GLN A 1 368 ? 6.464 -28.909 -9.126 1.00 32.62 368 GLN A CA 1
ATOM 2932 C C . GLN A 1 368 ? 7.867 -28.298 -9.188 1.00 32.62 368 GLN A C 1
ATOM 2934 O O . GLN A 1 368 ? 8.654 -28.631 -10.063 1.00 32.62 368 GLN A O 1
ATOM 2939 N N . MET A 1 369 ? 8.200 -27.401 -8.262 1.00 28.39 369 MET A N 1
ATOM 2940 C CA . MET A 1 369 ? 9.597 -27.027 -8.007 1.00 28.39 369 MET A CA 1
ATOM 2941 C C . MET A 1 369 ? 9.811 -26.718 -6.524 1.00 28.39 369 MET A C 1
ATOM 2943 O O . MET A 1 369 ? 10.049 -25.581 -6.145 1.00 28.39 369 MET A O 1
ATOM 2947 N N . TYR A 1 370 ? 9.735 -27.754 -5.691 1.00 27.03 370 TYR A N 1
ATOM 2948 C CA . TYR A 1 370 ? 10.483 -27.822 -4.434 1.00 27.03 370 TYR A CA 1
ATOM 2949 C C . TYR A 1 370 ? 10.788 -29.290 -4.125 1.00 27.03 370 TYR A C 1
ATOM 2951 O O . TYR A 1 370 ? 9.857 -30.052 -3.866 1.00 27.03 370 TYR A O 1
ATOM 2959 N N . PRO A 1 371 ? 12.063 -29.701 -4.096 1.00 29.75 371 PRO A N 1
ATOM 2960 C CA . PRO A 1 371 ? 12.484 -30.821 -3.282 1.00 29.75 371 PRO A CA 1
ATOM 2961 C C . PRO A 1 371 ? 13.084 -30.317 -1.969 1.00 29.75 371 PRO A C 1
ATOM 2963 O O . PRO A 1 371 ? 13.943 -29.435 -1.929 1.00 29.75 371 PRO A O 1
ATOM 2966 N N . SER A 1 372 ? 12.597 -30.928 -0.899 1.00 28.22 372 SER A N 1
ATOM 2967 C CA . SER A 1 372 ? 13.114 -30.884 0.459 1.00 28.22 372 SER A CA 1
ATOM 2968 C C . SER A 1 372 ? 14.552 -31.413 0.549 1.00 28.22 372 SER A C 1
ATOM 2970 O O . SER A 1 372 ? 14.900 -32.376 -0.123 1.00 28.22 372 SER A O 1
ATOM 2972 N N . GLN A 1 373 ? 15.326 -30.787 1.441 1.00 28.64 373 GLN A N 1
ATOM 2973 C CA . GLN A 1 373 ? 16.474 -31.301 2.207 1.00 28.64 373 GLN A CA 1
ATOM 2974 C C . GLN A 1 373 ? 17.465 -32.260 1.524 1.00 28.64 373 GLN A C 1
ATOM 2976 O O . GLN A 1 373 ? 17.175 -33.441 1.373 1.00 28.64 373 GLN A O 1
ATOM 2981 N N . LEU A 1 374 ? 18.716 -31.810 1.351 1.00 24.97 374 LEU A N 1
ATOM 2982 C CA . LEU A 1 374 ? 19.883 -32.690 1.468 1.00 24.97 374 LEU A CA 1
ATOM 2983 C C . LEU A 1 374 ? 21.034 -32.003 2.221 1.00 24.97 374 LEU A C 1
ATOM 2985 O O . LEU A 1 374 ? 21.369 -30.842 1.996 1.00 24.97 374 LEU A O 1
ATOM 2989 N N . VAL A 1 375 ? 21.578 -32.781 3.151 1.00 24.06 375 VAL A N 1
ATOM 2990 C CA . VAL A 1 375 ? 22.701 -32.542 4.060 1.00 24.06 375 VAL A CA 1
ATOM 2991 C C . VAL A 1 375 ? 24.025 -32.649 3.292 1.00 24.06 375 VAL A C 1
ATOM 2993 O O . VAL A 1 375 ? 24.171 -33.552 2.472 1.00 24.06 375 VAL A O 1
ATOM 2996 N N . TYR A 1 376 ? 25.011 -31.799 3.597 1.00 24.91 376 TYR A N 1
ATOM 2997 C CA . TYR A 1 376 ? 26.401 -31.964 3.141 1.00 24.91 376 TYR A CA 1
ATOM 2998 C C . TYR A 1 376 ? 27.324 -32.260 4.331 1.00 24.91 376 TYR A C 1
ATOM 3000 O O . TYR A 1 376 ? 27.277 -31.513 5.312 1.00 24.91 376 TYR A O 1
ATOM 3008 N N . PRO A 1 377 ? 28.206 -33.276 4.263 1.00 26.42 377 PRO A N 1
ATOM 3009 C CA . PRO A 1 377 ? 29.375 -33.350 5.124 1.00 26.42 377 PRO A CA 1
ATOM 3010 C C . PRO A 1 377 ? 30.584 -32.655 4.477 1.00 26.42 377 PRO A C 1
ATOM 3012 O O . PRO A 1 377 ? 30.759 -32.643 3.258 1.00 26.42 377 PRO A O 1
ATOM 3015 N N . ALA A 1 378 ? 31.423 -32.078 5.334 1.00 25.19 378 ALA A N 1
ATOM 3016 C CA . ALA A 1 378 ? 32.704 -31.471 4.998 1.00 25.19 378 ALA A CA 1
ATOM 3017 C C . ALA A 1 378 ? 33.767 -32.522 4.634 1.00 25.19 378 ALA A C 1
ATOM 3019 O O . ALA A 1 378 ? 33.804 -33.572 5.270 1.00 25.19 378 ALA A O 1
ATOM 3020 N N . GLN A 1 379 ? 34.689 -32.183 3.721 1.00 24.97 379 GLN A N 1
ATOM 3021 C CA . GLN A 1 379 ? 36.137 -32.353 3.922 1.00 24.97 379 GLN A CA 1
ATOM 3022 C C . GLN A 1 379 ? 36.986 -31.689 2.820 1.00 24.97 379 GLN A C 1
ATOM 3024 O O . GLN A 1 379 ? 36.615 -31.592 1.656 1.00 24.97 379 GLN A O 1
ATOM 3029 N N . THR A 1 380 ? 38.127 -31.199 3.291 1.00 25.70 380 THR A N 1
ATOM 3030 C CA . THR A 1 380 ? 39.209 -30.401 2.705 1.00 25.70 380 THR A CA 1
ATOM 3031 C C . THR A 1 380 ? 40.005 -31.131 1.616 1.00 25.70 380 THR A C 1
ATOM 3033 O O . THR A 1 380 ? 40.245 -32.322 1.774 1.00 25.70 380 THR A O 1
ATOM 3036 N N . GLN A 1 381 ? 40.572 -30.407 0.636 1.00 23.80 381 GLN A N 1
ATOM 3037 C CA . GLN A 1 381 ? 42.002 -30.527 0.286 1.00 23.80 381 GLN A CA 1
ATOM 3038 C C . GLN A 1 381 ? 42.512 -29.387 -0.618 1.00 23.80 381 GLN A C 1
ATOM 3040 O O . GLN A 1 381 ? 41.875 -28.985 -1.586 1.00 23.80 381 GLN A O 1
ATOM 3045 N N . TYR A 1 382 ? 43.689 -28.876 -0.247 1.00 22.81 382 TYR A N 1
ATOM 3046 C CA . TYR A 1 382 ? 44.523 -27.916 -0.970 1.00 22.81 382 TYR A CA 1
ATOM 3047 C C . TYR A 1 382 ? 45.199 -28.574 -2.176 1.00 22.81 382 TYR A C 1
ATOM 3049 O O . TYR A 1 382 ? 45.796 -29.633 -2.003 1.00 22.81 382 TYR A O 1
ATOM 3057 N N . ILE A 1 383 ? 45.253 -27.883 -3.321 1.00 25.17 383 ILE A N 1
ATOM 3058 C CA . ILE A 1 383 ? 46.358 -28.018 -4.285 1.00 25.17 383 ILE A CA 1
ATOM 3059 C C . ILE A 1 383 ? 46.733 -26.630 -4.818 1.00 25.17 383 ILE A C 1
ATOM 3061 O O . ILE A 1 383 ? 45.945 -25.932 -5.448 1.00 25.17 383 ILE A O 1
ATOM 3065 N N . SER A 1 384 ? 47.976 -26.258 -4.541 1.00 24.75 384 SER A N 1
ATOM 3066 C CA . SER A 1 384 ? 48.742 -25.162 -5.125 1.00 24.75 384 SER A CA 1
ATOM 3067 C C . SER A 1 384 ? 49.234 -25.509 -6.532 1.00 24.75 384 SER A C 1
ATOM 3069 O O . SER A 1 384 ? 49.802 -26.583 -6.722 1.00 24.75 384 SER A O 1
ATOM 3071 N N . SER A 1 385 ? 49.146 -24.582 -7.488 1.00 26.98 385 SER A N 1
ATOM 3072 C CA . SER A 1 385 ? 50.125 -24.512 -8.583 1.00 26.98 385 SER A CA 1
ATOM 3073 C C . SER A 1 385 ? 50.260 -23.102 -9.157 1.00 26.98 385 SER A C 1
ATOM 3075 O O . SER A 1 385 ? 49.330 -22.300 -9.178 1.00 26.98 385 SER A O 1
ATOM 3077 N N . SER A 1 386 ? 51.500 -22.817 -9.525 1.00 25.98 386 SER A N 1
ATOM 3078 C CA . SER A 1 386 ? 52.103 -21.528 -9.818 1.00 25.98 386 SER A CA 1
ATOM 3079 C C . SER A 1 386 ? 51.867 -21.055 -11.255 1.00 25.98 386 SER A C 1
ATOM 3081 O O . SER A 1 386 ? 51.964 -21.847 -12.182 1.00 25.98 386 SER A O 1
ATOM 3083 N N . GLY A 1 387 ? 51.712 -19.735 -11.405 1.00 24.14 387 GLY A N 1
ATOM 3084 C CA . GLY A 1 387 ? 52.411 -18.913 -12.399 1.00 24.14 387 GLY A CA 1
ATOM 3085 C C . GLY A 1 387 ? 52.005 -19.020 -13.869 1.00 24.14 387 GLY A C 1
ATOM 3086 O O . GLY A 1 387 ? 52.371 -19.974 -14.527 1.00 24.14 387 GLY A O 1
ATOM 3087 N N . TYR A 1 388 ? 51.431 -17.942 -14.413 1.00 26.38 388 TYR A N 1
ATOM 3088 C CA . TYR A 1 388 ? 51.910 -17.323 -15.657 1.00 26.38 388 TYR A CA 1
ATOM 3089 C C . TYR A 1 388 ? 51.547 -15.832 -15.666 1.00 26.38 388 TYR A C 1
ATOM 3091 O O . TYR A 1 388 ? 50.403 -15.435 -15.465 1.00 26.38 388 TYR A O 1
ATOM 3099 N N . ASN A 1 389 ? 52.583 -15.019 -15.853 1.00 25.45 389 ASN A N 1
ATOM 3100 C CA . ASN A 1 389 ? 52.579 -13.565 -15.910 1.00 25.45 389 ASN A CA 1
ATOM 3101 C C . ASN A 1 389 ? 52.239 -13.145 -17.350 1.00 25.45 389 ASN A C 1
ATOM 3103 O O . ASN A 1 389 ? 52.949 -13.554 -18.269 1.00 25.45 389 AS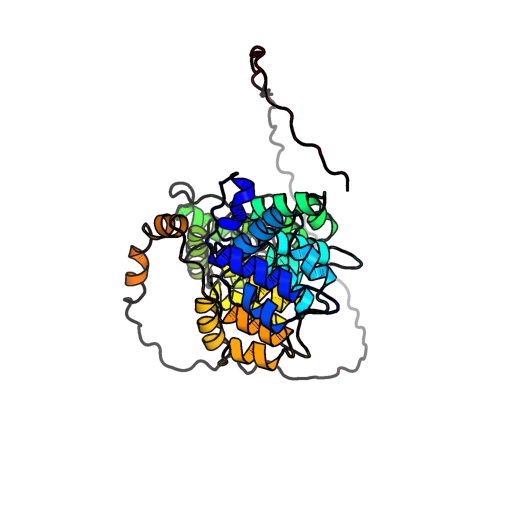N A O 1
ATOM 3107 N N . GLN A 1 390 ? 51.214 -12.318 -17.566 1.00 28.84 390 GLN A N 1
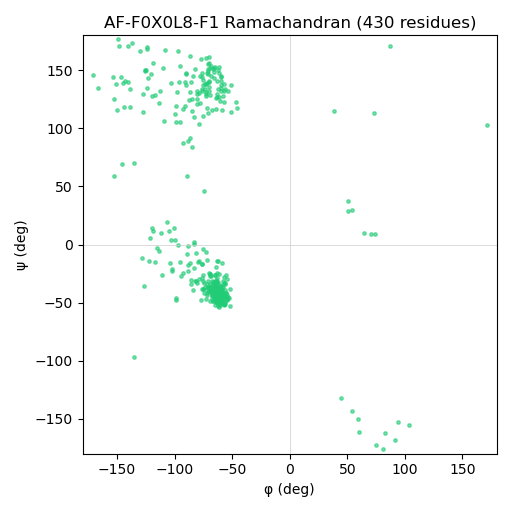ATOM 3108 C CA . GLN A 1 390 ? 51.089 -11.540 -18.804 1.00 28.84 390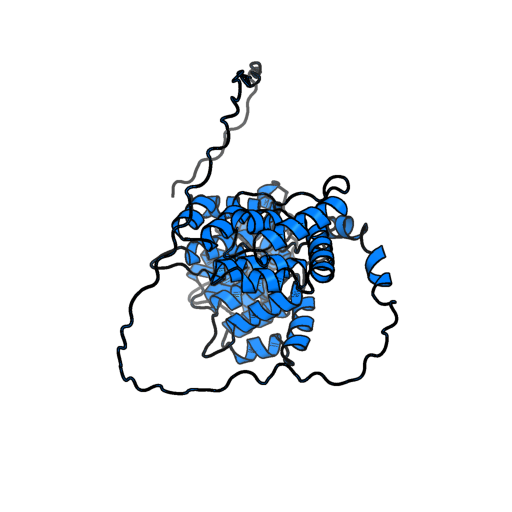 GLN A CA 1
ATOM 3109 C C . GLN A 1 390 ? 50.882 -10.063 -18.467 1.00 28.84 390 GLN A C 1
ATOM 3111 O O . GLN A 1 390 ? 49.891 -9.666 -17.859 1.00 28.84 390 GLN A O 1
ATOM 3116 N N . HIS A 1 391 ? 51.887 -9.272 -18.843 1.00 27.69 391 HIS A N 1
ATOM 3117 C CA . HIS A 1 391 ? 51.883 -7.816 -18.837 1.00 27.69 391 HIS A CA 1
ATOM 3118 C C . HIS A 1 391 ? 50.831 -7.279 -19.814 1.00 27.69 391 HIS A C 1
ATOM 3120 O O . HIS A 1 391 ? 50.879 -7.593 -21.001 1.00 27.69 391 HIS A O 1
ATOM 3126 N N . TYR A 1 392 ? 49.956 -6.399 -19.329 1.00 31.08 392 TYR A N 1
ATOM 3127 C CA . TYR A 1 392 ? 49.182 -5.484 -20.167 1.00 31.08 392 TYR A CA 1
ATOM 3128 C C . TYR A 1 392 ? 49.796 -4.074 -20.078 1.00 31.08 392 TYR A C 1
ATOM 3130 O O . TYR A 1 392 ? 50.206 -3.668 -18.987 1.00 31.08 392 TYR A O 1
ATOM 3138 N N . PRO A 1 393 ? 49.891 -3.324 -21.192 1.00 33.62 393 PRO A N 1
ATOM 3139 C CA . PRO A 1 393 ? 50.421 -1.962 -21.193 1.00 33.62 393 PRO A CA 1
ATOM 3140 C C . PRO A 1 393 ? 49.443 -0.977 -20.519 1.00 33.62 393 PRO A C 1
ATOM 3142 O O . PRO A 1 393 ? 48.236 -1.236 -20.490 1.00 33.62 393 PRO A O 1
ATOM 3145 N N . PRO A 1 394 ? 49.925 0.159 -19.978 1.00 32.25 394 PRO A N 1
ATOM 3146 C CA . PRO A 1 394 ? 49.067 1.133 -19.309 1.00 32.25 394 PRO A CA 1
ATOM 3147 C C . PRO A 1 394 ? 48.180 1.887 -20.320 1.00 32.25 394 PRO A C 1
ATOM 3149 O O . PRO A 1 394 ? 48.623 2.152 -21.441 1.00 32.25 394 PRO A O 1
ATOM 3152 N N . PRO A 1 395 ? 46.944 2.270 -19.948 1.00 33.38 395 PRO A N 1
ATOM 3153 C CA . PRO A 1 395 ? 46.064 3.015 -20.836 1.00 33.38 395 PRO A CA 1
ATOM 3154 C C . PRO A 1 395 ? 46.554 4.452 -21.055 1.00 33.38 395 PRO A C 1
ATOM 3156 O O . PRO A 1 395 ? 46.949 5.168 -20.134 1.00 33.38 395 PRO A O 1
ATOM 3159 N N . THR A 1 396 ? 46.497 4.849 -22.320 1.00 32.47 396 THR A N 1
ATOM 3160 C CA . THR A 1 396 ? 46.823 6.154 -22.890 1.00 32.47 396 THR A CA 1
ATOM 3161 C C . THR A 1 396 ? 45.950 7.263 -22.288 1.00 32.47 396 THR A C 1
ATOM 3163 O O . THR A 1 396 ? 44.733 7.117 -22.174 1.00 32.47 396 THR A O 1
ATOM 3166 N N . GLN A 1 397 ? 46.569 8.388 -21.915 1.00 27.64 397 GLN A N 1
ATOM 3167 C CA . GLN A 1 397 ? 45.882 9.615 -21.500 1.00 27.64 397 GLN A CA 1
ATOM 3168 C C . GLN A 1 397 ? 45.067 10.196 -22.667 1.00 27.64 397 GLN A C 1
ATOM 3170 O O . GLN A 1 397 ? 45.620 10.466 -23.731 1.00 27.64 397 GLN A O 1
ATOM 3175 N N . TYR A 1 398 ? 43.772 10.441 -22.451 1.00 30.55 398 TYR A N 1
ATOM 3176 C CA . TYR A 1 398 ? 42.949 11.271 -23.336 1.00 30.55 398 TYR A CA 1
ATOM 3177 C C . TYR A 1 398 ? 42.989 12.744 -22.882 1.00 30.55 398 TYR A C 1
ATOM 3179 O O . TYR A 1 398 ? 43.099 13.009 -21.681 1.00 30.55 398 TYR A O 1
ATOM 3187 N N . PRO A 1 399 ? 42.922 13.711 -23.817 1.00 27.78 399 PRO A N 1
ATOM 3188 C CA . PRO A 1 399 ? 43.163 15.121 -23.530 1.00 27.78 399 PRO A CA 1
ATOM 3189 C C . PRO A 1 399 ? 42.029 15.776 -22.728 1.00 27.78 399 PRO A C 1
ATOM 3191 O O . PRO A 1 399 ? 40.846 15.573 -22.995 1.00 27.78 399 PRO A O 1
ATOM 3194 N N . GLN A 1 400 ? 42.429 16.616 -21.771 1.00 26.19 400 GLN A N 1
ATOM 3195 C CA . GLN A 1 400 ? 41.582 17.561 -21.041 1.00 26.19 400 GLN A CA 1
ATOM 3196 C C . GLN A 1 400 ? 40.916 18.537 -22.022 1.00 26.19 400 GLN A C 1
ATOM 3198 O O . GLN A 1 400 ? 41.605 19.329 -22.666 1.00 26.19 400 GLN A O 1
ATOM 3203 N N . GLN A 1 401 ? 39.584 18.510 -22.123 1.00 26.73 401 GLN A N 1
ATOM 3204 C CA . GLN A 1 401 ? 38.837 19.621 -22.706 1.00 26.73 401 GLN A CA 1
ATOM 3205 C C . GLN A 1 401 ? 38.451 20.610 -21.607 1.00 26.73 401 GLN A C 1
ATOM 3207 O O . GLN A 1 401 ? 37.751 20.282 -20.651 1.00 26.73 401 GLN A O 1
ATOM 3212 N N . TYR A 1 402 ? 38.955 21.830 -21.767 1.00 26.48 402 TYR A N 1
ATOM 3213 C CA . TYR A 1 402 ? 38.656 22.993 -20.950 1.00 26.48 402 TYR A CA 1
ATOM 3214 C C . TYR A 1 402 ? 37.177 23.372 -21.092 1.00 26.48 402 TYR A C 1
ATOM 3216 O O . TYR A 1 402 ? 36.746 23.787 -22.166 1.00 26.48 402 TYR A O 1
ATOM 3224 N N . TYR A 1 403 ? 36.411 23.303 -20.002 1.00 26.92 403 TYR A N 1
ATOM 3225 C CA . TYR A 1 403 ? 35.158 24.048 -19.906 1.00 26.92 403 TYR A CA 1
ATOM 3226 C C . TYR A 1 403 ? 35.480 25.476 -19.465 1.00 26.92 403 TYR A C 1
ATOM 3228 O O . TYR A 1 403 ? 35.890 25.716 -18.330 1.00 26.92 403 TYR A O 1
ATOM 3236 N N . MET A 1 404 ? 35.311 26.419 -20.393 1.00 25.69 404 MET A N 1
ATOM 3237 C CA . MET A 1 404 ? 35.243 27.845 -20.089 1.00 25.69 404 MET A CA 1
ATOM 3238 C C . MET A 1 404 ? 34.057 28.091 -19.154 1.00 25.69 404 MET A C 1
ATOM 3240 O O . MET A 1 404 ? 32.917 27.744 -19.460 1.00 25.69 404 MET A O 1
ATOM 3244 N N . THR A 1 405 ? 34.342 28.687 -18.005 1.00 29.39 405 THR A N 1
ATOM 3245 C CA . THR A 1 405 ? 33.353 29.213 -17.074 1.00 29.39 405 THR A CA 1
ATOM 3246 C C . THR A 1 405 ? 32.801 30.539 -17.605 1.00 29.39 405 THR A C 1
ATOM 3248 O O . THR A 1 405 ? 33.545 31.429 -18.014 1.00 29.39 405 THR A O 1
ATOM 3251 N N . SER A 1 406 ? 31.480 30.703 -17.578 1.00 27.44 406 SER A N 1
ATOM 3252 C CA . SER A 1 406 ? 30.837 32.020 -17.522 1.00 27.44 406 SER A CA 1
ATOM 3253 C C . SER A 1 406 ? 29.632 31.953 -16.580 1.00 27.44 406 SER A C 1
ATOM 3255 O O . SER A 1 406 ? 28.970 30.913 -16.542 1.00 27.44 406 SER A O 1
ATOM 3257 N N . PRO A 1 407 ? 29.392 32.991 -15.756 1.00 29.95 407 PRO A N 1
ATOM 3258 C CA . PRO A 1 407 ? 28.460 32.919 -14.643 1.00 29.95 407 PRO A CA 1
ATOM 3259 C C . PRO A 1 407 ? 27.120 33.559 -15.016 1.00 29.95 407 PRO A C 1
ATOM 3261 O O . PRO A 1 407 ? 27.040 34.778 -15.132 1.00 29.95 407 PRO A O 1
ATOM 3264 N N . ASP A 1 408 ? 26.056 32.765 -15.122 1.00 28.61 408 ASP A N 1
ATOM 3265 C CA . ASP A 1 408 ? 24.697 33.309 -15.138 1.00 28.61 408 ASP A CA 1
ATOM 3266 C C . ASP A 1 408 ? 24.107 33.267 -13.726 1.00 28.61 408 ASP A C 1
ATOM 3268 O O . ASP A 1 408 ? 23.759 32.225 -13.166 1.00 28.61 408 ASP A O 1
ATOM 3272 N N . VAL A 1 409 ? 24.055 34.456 -13.128 1.00 29.64 409 VAL A N 1
ATOM 3273 C CA . VAL A 1 409 ? 23.426 34.755 -11.844 1.00 29.64 409 VAL A CA 1
ATOM 3274 C C . VAL A 1 409 ? 21.910 34.769 -12.044 1.00 29.64 409 VAL A C 1
ATOM 3276 O O . VAL A 1 409 ? 21.372 35.690 -12.651 1.00 29.64 409 VAL A O 1
ATOM 3279 N N . TYR A 1 410 ? 21.199 33.784 -11.495 1.00 26.52 410 TYR A N 1
ATOM 3280 C CA . TYR A 1 410 ? 19.744 33.863 -11.346 1.00 26.52 410 TYR A CA 1
ATOM 3281 C C . TYR A 1 410 ? 19.398 34.742 -10.135 1.00 26.52 410 TYR A C 1
ATOM 3283 O O . TYR A 1 410 ? 19.520 34.325 -8.982 1.00 26.52 410 TYR A O 1
ATOM 3291 N N . THR A 1 411 ? 18.962 35.973 -10.393 1.00 29.59 411 THR A N 1
ATOM 3292 C CA . THR A 1 411 ? 18.309 36.852 -9.417 1.00 29.59 411 THR A CA 1
ATOM 3293 C C . THR A 1 411 ? 16.831 36.476 -9.271 1.00 29.59 411 THR A C 1
ATOM 3295 O O . THR A 1 411 ? 16.097 36.358 -10.249 1.00 29.59 411 THR A O 1
ATOM 3298 N N . TYR A 1 412 ? 16.375 36.294 -8.029 1.00 27.91 412 TYR A N 1
ATOM 3299 C CA . TYR A 1 412 ? 14.951 36.154 -7.707 1.00 27.91 412 TYR A CA 1
ATOM 3300 C C . TYR A 1 412 ? 14.220 37.496 -7.907 1.00 27.91 412 TYR A C 1
ATOM 3302 O O . TYR A 1 412 ? 14.759 38.533 -7.506 1.00 27.91 412 TYR A O 1
ATOM 3310 N N . PRO A 1 413 ? 12.990 37.516 -8.455 1.00 30.14 413 PRO A N 1
ATOM 3311 C CA . PRO A 1 413 ? 12.211 38.744 -8.552 1.00 30.14 413 PRO A CA 1
ATOM 3312 C C . PRO A 1 413 ? 11.747 39.210 -7.163 1.00 30.14 413 PRO A C 1
ATOM 3314 O O . PRO A 1 413 ? 11.158 38.450 -6.393 1.00 30.14 413 PRO A O 1
ATOM 3317 N N . GLN A 1 414 ? 12.019 40.478 -6.851 1.00 29.44 414 GLN A N 1
ATOM 3318 C CA . GLN A 1 414 ? 11.519 41.173 -5.664 1.00 29.44 414 GLN A CA 1
ATOM 3319 C C . GLN A 1 414 ? 10.022 41.473 -5.828 1.00 29.44 414 GLN A C 1
ATOM 3321 O O . GLN A 1 414 ? 9.602 42.056 -6.827 1.00 29.44 414 GLN A O 1
ATOM 3326 N N . VAL A 1 415 ? 9.222 41.085 -4.834 1.00 36.38 415 VAL A N 1
ATOM 3327 C CA . VAL A 1 415 ? 7.788 41.401 -4.742 1.00 36.38 415 VAL A CA 1
ATOM 3328 C C . VAL A 1 415 ? 7.631 42.828 -4.188 1.00 36.38 415 VAL A C 1
ATOM 3330 O O . VAL A 1 415 ? 8.273 43.144 -3.185 1.00 36.38 415 VAL A O 1
ATOM 3333 N N . PRO A 1 416 ? 6.805 43.708 -4.788 1.00 32.88 416 PRO A N 1
ATOM 3334 C CA . PRO A 1 416 ? 6.565 45.047 -4.251 1.00 32.88 416 PRO A CA 1
ATOM 3335 C C . PRO A 1 416 ? 5.716 44.993 -2.964 1.00 32.88 416 PRO A C 1
ATOM 3337 O O . PRO A 1 416 ? 4.890 44.088 -2.813 1.00 32.88 416 PRO A O 1
ATOM 3340 N N . PRO A 1 417 ? 5.865 45.951 -2.030 1.00 31.14 417 PRO A N 1
ATOM 3341 C CA . PRO A 1 417 ? 5.108 45.941 -0.784 1.00 31.14 417 PRO A CA 1
ATOM 3342 C C . PRO A 1 417 ? 3.638 46.299 -1.044 1.00 31.14 417 PRO A C 1
ATOM 3344 O O . PRO A 1 417 ? 3.325 47.404 -1.487 1.00 31.14 417 PRO A O 1
ATOM 3347 N N . ALA A 1 418 ? 2.733 45.363 -0.752 1.00 34.56 418 ALA A N 1
ATOM 3348 C CA . ALA A 1 418 ? 1.294 45.604 -0.736 1.00 34.56 418 ALA A CA 1
ATOM 3349 C C . ALA A 1 418 ? 0.831 46.052 0.661 1.00 34.56 418 ALA A C 1
ATOM 3351 O O . ALA A 1 418 ? 1.269 45.543 1.692 1.00 34.56 418 ALA A O 1
ATOM 3352 N N . SER A 1 419 ? -0.045 47.047 0.645 1.00 32.72 419 SER A N 1
ATOM 3353 C CA . SER A 1 419 ? -0.604 47.818 1.748 1.00 32.72 419 SER A CA 1
ATOM 3354 C C . SER A 1 419 ? -1.482 47.022 2.729 1.00 32.72 419 SER A C 1
ATOM 3356 O O . SER A 1 419 ? -2.133 46.039 2.383 1.00 32.72 419 SER A O 1
ATOM 3358 N N . ASN A 1 420 ? -1.520 47.519 3.972 1.00 38.72 420 ASN A N 1
ATOM 3359 C CA . ASN A 1 420 ? -2.376 47.086 5.080 1.00 38.72 420 ASN A CA 1
ATOM 3360 C C . ASN A 1 420 ? -3.848 46.876 4.675 1.00 38.72 420 ASN A C 1
ATOM 3362 O O . ASN A 1 420 ? -4.559 47.835 4.386 1.00 38.72 420 ASN A O 1
ATOM 3366 N N . SER A 1 421 ? -4.338 45.642 4.802 1.00 35.38 421 SER A N 1
ATOM 3367 C CA . SER A 1 421 ? -5.730 45.357 5.169 1.00 35.38 421 SER A CA 1
ATOM 3368 C C . SER A 1 421 ? -5.800 44.015 5.914 1.00 35.38 421 SER A C 1
ATOM 3370 O O . SER A 1 421 ? -5.065 43.078 5.616 1.00 35.38 421 SER A O 1
ATOM 3372 N N . HIS A 1 422 ? -6.605 43.983 6.977 1.00 38.84 422 HIS A N 1
ATOM 3373 C CA . HIS A 1 422 ? -6.643 42.951 8.015 1.00 38.84 422 HIS A CA 1
ATOM 3374 C C . HIS A 1 422 ? -6.904 41.525 7.496 1.00 38.84 422 HIS A C 1
ATOM 3376 O O . HIS A 1 422 ? -7.969 41.241 6.953 1.00 38.84 422 HIS A O 1
ATOM 3382 N N . LEU A 1 423 ? -5.978 40.605 7.786 1.00 32.81 423 LEU A N 1
ATOM 3383 C CA . LEU A 1 423 ? -6.200 39.154 7.762 1.00 32.81 423 LEU A CA 1
ATOM 3384 C C . LEU A 1 423 ? -6.529 38.653 9.186 1.00 32.81 423 LEU A C 1
ATOM 3386 O O . LEU A 1 423 ? -5.898 39.118 10.141 1.00 32.81 423 LEU A O 1
ATOM 3390 N N . PRO A 1 424 ? -7.481 37.714 9.362 1.00 33.12 424 PRO A N 1
ATOM 3391 C CA . PRO A 1 424 ? -7.740 37.083 10.657 1.00 33.12 424 PRO A CA 1
ATOM 3392 C C . PRO A 1 424 ? -6.568 36.169 11.074 1.00 33.12 424 PRO A C 1
ATOM 3394 O O . PRO A 1 424 ? -5.858 35.648 10.209 1.00 33.12 424 PRO A O 1
ATOM 3397 N N . PRO A 1 425 ? -6.331 35.969 12.385 1.00 30.52 425 PRO A N 1
ATOM 3398 C CA . PRO A 1 425 ? -5.118 35.316 12.866 1.00 30.52 425 PRO A CA 1
ATOM 3399 C C . PRO A 1 425 ? -5.094 33.806 12.556 1.00 30.52 425 PRO A C 1
ATOM 3401 O O . PRO A 1 425 ? -6.143 33.158 12.544 1.00 30.52 425 PRO A O 1
ATOM 3404 N N . PRO A 1 426 ? -3.901 33.214 12.356 1.00 33.03 426 PRO A N 1
ATOM 3405 C CA . PRO A 1 426 ? -3.741 31.773 12.180 1.00 33.03 426 PRO A CA 1
ATOM 3406 C C . PRO A 1 426 ? -3.927 31.019 13.511 1.00 33.03 426 PRO A C 1
ATOM 3408 O O . PRO A 1 426 ? -3.422 31.440 14.553 1.00 33.03 426 PRO A O 1
ATOM 3411 N N . PHE A 1 427 ? -4.630 29.880 13.473 1.00 35.53 427 PHE A N 1
ATOM 3412 C CA . PHE A 1 427 ? -4.800 28.980 14.624 1.00 35.53 427 PHE A CA 1
ATOM 3413 C C . PHE A 1 427 ? -3.468 28.330 15.062 1.00 35.53 427 PHE A C 1
ATOM 3415 O O . PHE A 1 427 ? -2.587 28.105 14.227 1.00 35.53 427 PHE A O 1
ATOM 3422 N N . PRO A 1 428 ? -3.297 28.039 16.369 1.00 35.78 428 PRO A N 1
ATOM 3423 C CA . PRO A 1 428 ? -1.991 27.774 16.959 1.00 35.78 428 PRO A CA 1
ATOM 3424 C C . PRO A 1 428 ? -1.455 26.364 16.678 1.00 35.78 428 PRO A C 1
ATOM 3426 O O . PRO A 1 428 ? -2.182 25.374 16.642 1.00 35.78 428 PRO A O 1
ATOM 3429 N N . LYS A 1 429 ? -0.128 26.319 16.527 1.00 36.19 429 LYS A N 1
ATOM 3430 C CA . LYS A 1 429 ? 0.734 25.137 16.417 1.00 36.19 429 LYS A CA 1
ATOM 3431 C C . LYS A 1 429 ? 0.566 24.219 17.635 1.00 36.19 429 LYS A C 1
ATOM 3433 O O . LYS A 1 429 ? 0.678 24.689 18.766 1.00 36.19 429 LYS A O 1
ATOM 3438 N N . TYR A 1 430 ? 0.393 22.917 17.410 1.00 40.66 430 TYR A N 1
ATOM 3439 C CA . TYR A 1 430 ? 0.538 21.913 18.466 1.00 40.66 430 TYR A CA 1
ATOM 3440 C C . TYR A 1 430 ? 1.998 21.466 18.570 1.00 40.66 430 TYR A C 1
ATOM 3442 O O . TYR A 1 430 ? 2.602 21.039 17.588 1.00 40.66 430 TYR A O 1
ATOM 3450 N N . TYR A 1 431 ? 2.538 21.609 19.780 1.00 30.62 431 TYR A N 1
ATOM 3451 C CA . TYR A 1 431 ? 3.769 20.981 20.242 1.00 30.62 431 TYR A CA 1
ATOM 3452 C C . TYR A 1 431 ? 3.527 19.472 20.411 1.00 30.62 431 TYR A C 1
ATOM 3454 O O . TYR A 1 431 ? 2.538 19.086 21.038 1.00 30.62 431 TYR A O 1
ATOM 3462 N N . PHE A 1 432 ? 4.435 18.655 19.875 1.00 47.81 432 PHE A N 1
ATOM 3463 C CA . PHE A 1 432 ? 4.601 17.232 20.177 1.00 47.81 432 PHE A CA 1
ATOM 3464 C C . PHE A 1 432 ? 6.046 16.976 20.583 1.00 47.81 432 PHE A C 1
ATOM 3466 O O . PHE A 1 432 ? 6.939 17.562 19.923 1.00 47.81 432 PHE A O 1
#

Secondary structure (DSSP, 8-state):
------S-GGGGHHHHTPPPP--HHHHHHHHHHHHHTSSSS--HHHHIIIIITS-HHHHHHHHHHHHHHHSS-HHHHHHHH--HHHHHHHHHTTS-HHHHHHHHHHHHTSSSS--HHHHHHHHTT--HHHHHHHHHHHHHHHSS-HHHHHHHH--HHHHHHHHHHHHSPPPPP-TTTS-HHHHHHHHHHHHHHTTTSSS--HHHHHHHHHHS-HHHHHHHHHHHHHHHSS-HHHHHHHH--HHHHHHHHHHHHHHHSHHHHHHHHHHHTTSSSS--HHHHHHHHHHHGGGHHHHHHHHHHHHSS-HHHHHHHH--HHHHHHHHHHHHSPPPPPPHHHHHHHHTTGGGHHHHTTS-----------S------------------------PPPPPPPPPPPP--------PPPPPPPPP--PPPPPPPPPP-

Foldseek 3Di:
DDQDDQFDPLLCCVVVVDDDDDDVLLVVLLVLQVVQLPDPAGVLVSLLVSQLQAALNSLSSSQVVNCVVPVDGSLVSLCVHDDDLLSLLSSLSSHGLLLSLLVQQVVQLDDPAGVLLSVLVSQARDAPVSLVSSQVSNCVVPVDGPLVSLCVRDDDLLNVLSNCSNPPHADDDDDVCLDPVVLVVLLVQLCVQFVVDPAGVSNSLSNCQNRYDLVSLLVSQVVNCVVPVDGSLVRLVRRDDDSSNVNSNLNSCCSVPVLLSLLVQCCVQQPDPAGVSNSNSSSLSSCLQVLVSNQVNNCVVPVDGSLVSLCVRDDDSSNVSSNSSNNHDHDDQDVVNVVVCVVPVVPPVVVVPDDDDDDDDDDDDPPDPDDDDDDDDDDDDDDDDDDDDDDDDDDDDDDDDDDDDDDDDDDDDDDDDDDDDDDDDDDDDDDD

InterPro domains:
  IPR001464 Annexin [PR00196] (38-60)
  IPR001464 Annexin [PR00196] (78-94)
  IPR001464 Annexin [PR00196] (105-126)
  IPR001464 Annexin [PR00196] (190-216)
  IPR001464 Annexin [PR00196] (270-290)
  IPR001464 Annexin [PR00196] (313-326)
  IPR018252 Annexin repeat, conserved site [PS00223] (113-165)
  IPR018502 Annexin repeat [PF00191] (29-92)
  IPR018502 Annexin repeat [PF00191] (102-164)
  IPR018502 Annexin repeat [PF00191] (186-250)
  IPR018502 Annexin repeat [PF00191] (263-325)
  IPR018502 Annexin repeat [PS51897] (24-95)
  IPR018502 Annexin repeat [PS51897] (96-167)
  IPR018502 Annexin repeat [PS51897] (181-253)
  IPR018502 Annexin repeat [PS51897] (257-327)
  IPR018502 Annexin repeat [SM00335] (41-93)
  IPR018502 Annexin repeat [SM00335] (113-165)
  IPR018502 Annexin repeat [SM00335] (199-251)
  IPR018502 Annexin repeat [SM00335] (274-325)
  IPR037104 Annexin superfamily [G3DSA:1.10.220.10] (13-93)

Nearest PDB structures (foldseek):
  6twq-assembly1_B  TM=9.243E-01  e=1.331E-17  Homo sapiens
  7qql-assembly3_B  TM=9.063E-01  e=1.387E-17  Homo sapiens
  7qqm-assembly1_A  TM=9.079E-01  e=1.445E-17  Homo sapiens
  2h0l-assembly1_A  TM=8.539E-01  e=1.016E-15  Rattus norvegicus
  3chk-assembly1_A  TM=8.368E-01  e=1.773E-13  unclassified

Sequence (432 aa):
MHQLFLYPPSAHISMYNTPVEYSPAIDQAVQQIYSACKGFGTDEKRLIQAIGTQSPETRNRIAARYYEMYKKPLADKIKIKCSGDFGTLMQMISTSLPETEALALHQATKGLGTNESLCIQILSGRSNEEMQLLRRTFFNQTGKDLSVIMNSETSGDFKKVIMAMLQAPRQTYHPSIHTPARAEADAIALYNAGQGRLGTDERTFIRILVESPPSYLCELDALYSRMYHNNIVKAIQKEFSFDAKRSLVLMVRLILDPFPAIAEIFENTMKGFGTNEKELSIALVRYQNVLDHIKNAYKRLYGKDLRNRIHGETSGYYRQLLLAIYDAPQDPPTQHNVDRSQSVMHTWQYQSSIPQHHVSDRSPSMSQMYPSQLVYPAQTQYISSSGYNQHYPPPTQYPQQYYMTSPDVYTYPQVPPASNSHLPPPFPKYYF

Radius of gyration: 26.61 Å; Cα contacts (8 Å, |Δi|>4): 441; chains: 1; bounding box: 81×81×65 Å

Solvent-accessible surface area (backbone atoms only — not comparable to full-atom values): 25792 Å² total; per-residue (Å²): 110,66,77,66,79,69,74,46,75,60,67,43,32,83,79,68,72,53,88,83,88,76,55,73,66,42,57,49,28,37,52,44,40,55,56,24,57,54,77,90,62,56,42,62,68,54,34,33,61,45,47,27,47,42,22,68,47,55,26,34,51,30,25,54,50,33,23,72,77,66,76,44,60,41,32,60,55,36,57,76,56,38,61,69,68,40,18,52,45,54,27,44,58,28,40,35,65,49,54,34,50,28,53,51,44,54,56,29,65,50,78,92,64,60,43,60,68,61,46,37,68,67,61,41,54,60,46,62,66,60,47,51,51,29,40,51,42,26,24,73,76,67,78,43,56,53,64,62,50,50,60,70,70,41,56,74,62,36,27,56,49,54,49,42,66,73,70,45,69,50,44,78,84,45,71,90,68,67,30,72,71,48,37,50,51,52,34,51,49,46,37,55,25,21,88,67,46,89,70,58,44,59,66,63,43,46,50,55,64,55,32,43,26,53,62,55,46,52,54,30,35,57,48,32,28,69,77,65,79,44,42,59,62,61,49,43,61,72,62,39,58,74,63,32,22,53,33,54,41,49,26,53,29,42,43,76,42,38,38,53,52,49,29,49,53,58,45,66,25,51,59,77,88,62,59,41,63,67,60,41,42,50,50,51,67,57,40,45,82,54,35,77,57,24,45,56,32,26,28,70,76,68,76,42,56,53,68,60,51,51,55,74,70,45,56,74,67,39,33,54,34,53,50,32,45,70,69,24,55,63,62,77,85,48,67,75,59,45,66,69,38,68,85,50,63,83,57,64,73,61,73,78,66,63,82,80,78,89,73,82,91,83,81,85,77,97,81,80,89,80,84,81,88,84,89,83,84,89,85,89,84,89,83,89,85,81,87,86,90,80,91,77,82,83,85,80,88,77,84,87,79,84,79,83,86,80,87,85,80,85,78,80,86,83,79,80,92,78,77,95,73,92,74,84,84,83,82,83,84,83,88,128